Protein AF-0000000084673747 (afdb_homodimer)

InterPro domains:
  IPR001670 Alcohol dehydrogenase, iron-type/glycerol dehydrogenase GldA [PF00465] (9-173)
  IPR044731 Butanol dehydrogenase-like [PTHR43633] (1-357)
  IPR044731 Butanol dehydrogenase-like [cd08187] (3-363)
  IPR056798 Fe-containing alcohol dehydrogenase-like, C-terminal [PF25137] (190-352)

Secondary structure (DSSP, 8-state):
---EEEEEEEEEEESTTGGGGHHHHS-TT-EEEEEESSSHHHHSSHHHHHHHHTTTSEEEEE----SS-BHHHHHHHHHHHHHTT--EEEEEESHHHHHHHHHHHHHTT--S-GGGGGTTPPP-----EEEEESS-SS-GGG-SEEEEEETTTTEEEEEE-GGG--SEEEE-GGGGGG--HHHHHHHHHHHHHHHHHHHSBSS---HHHHHHHHHHHHHHHHHHHHHHH-TT-HHHHHHHHHHHHHHTSSGGGTT--B---SHHHHHHHHHHH---HHHHHHHHHHHHHHHHTTT-HHHHHHIIIIIT---SS-HHHHHHHHHHHHHHHHHHTT---SGGGGT--HHHHHHHHHHHHHHHTT---SSS-HHHHHHHHHHT-/---EEEEEEEEEEESTTGGGGHHHHS-TT-EEEEEESSSHHHHSSHHHHHHHHTTTSEEEEE----SS-BHHHHHHHHHHHHHTT--EEEEEESHHHHHHHHHHHHHTT--S-GGGGGTTPPP-----EEEEESS-SS-GGG-SEEEEEETTTTEEEEEE-GGG--SEEEE-GGGGGG--HHHHHHHHHHHHHHHHHHHSB-S---HHHHHHHHHHHHHHHHHHHHHHH-TT-HHHHHHHHHHHHHHTSSGGGTT--B---HHHHHHHHHHHH---HHHHHHHHHHHHHHHHTTT-HHHHHHIIIIIT---SS-HHHHHHHHHHHHHHHHHHTT---SGGGGT--HHHHHHHHHHHHHHGGGT--SSS-HHHHHHHHHHT-

Nearest PDB structures (foldseek):
  1oj7-assembly1_D  TM=9.544E-01  e=3.837E-39  Escherichia coli K-12
  4qgs-assembly1_A  TM=9.428E-01  e=1.672E-37  Escherichia coli K-12
  7w9y-assembly1_B  TM=9.346E-01  e=1.455E-31  Bacillus spizizenii ATCC 6633 = JCM 2499
  7w9x-assembly1_A  TM=9.559E-01  e=1.688E-30  Bacillus spizizenii ATCC 6633 = JCM 2499
  7fjg-assembly1_A  TM=8.896E-01  e=1.869E-27  Fusobacterium nucleatum subsp. nucleatum ATCC 25586

Structure (mmCIF, N/CA/C/O backbone):
data_AF-0000000084673747-model_v1
#
loop_
_entity.id
_entity.type
_entity.pdbx_description
1 polymer 'Putative alcohol dehydrogenase'
#
loop_
_atom_site.group_PDB
_atom_site.id
_atom_site.type_symbol
_atom_site.label_atom_id
_atom_site.label_alt_id
_atom_site.label_comp_id
_atom_site.label_asym_id
_atom_site.label_entity_id
_atom_site.label_seq_id
_atom_site.pdbx_PDB_ins_code
_atom_site.Cartn_x
_atom_site.Cartn_y
_atom_site.Cartn_z
_atom_site.occupancy
_atom_site.B_iso_or_equiv
_atom_site.auth_seq_id
_atom_site.auth_comp_id
_atom_site.auth_asym_id
_atom_site.auth_atom_id
_atom_site.pdbx_PDB_model_num
ATOM 1 N N . MET A 1 1 ? -1.465 -4.09 17.062 1 90.5 1 MET A N 1
ATOM 2 C CA . MET A 1 1 ? -0.539 -4.031 15.938 1 90.5 1 MET A CA 1
ATOM 3 C C . MET A 1 1 ? 0.894 -4.281 16.391 1 90.5 1 MET A C 1
ATOM 5 O O . MET A 1 1 ? 1.356 -3.67 17.359 1 90.5 1 MET A O 1
ATOM 9 N N . ARG A 1 2 ? 1.541 -5.203 15.82 1 90.75 2 ARG A N 1
ATOM 10 C CA . ARG A 1 2 ? 2.922 -5.52 16.172 1 90.75 2 ARG A CA 1
ATOM 11 C C . ARG A 1 2 ? 3.889 -4.523 15.539 1 90.75 2 ARG A C 1
ATOM 13 O O . ARG A 1 2 ? 3.566 -3.889 14.531 1 90.75 2 ARG A O 1
ATOM 20 N N . ASN A 1 3 ? 5.023 -4.383 16.266 1 94.25 3 ASN A N 1
ATOM 21 C CA . ASN A 1 3 ? 6.086 -3.572 15.672 1 94.25 3 ASN A CA 1
ATOM 22 C C . ASN A 1 3 ? 6.508 -4.113 14.312 1 94.25 3 ASN A C 1
ATOM 24 O O . ASN A 1 3 ? 6.492 -5.324 14.086 1 94.25 3 ASN A O 1
ATOM 28 N N . PHE A 1 4 ? 6.84 -3.203 13.414 1 93.75 4 PHE A N 1
ATOM 29 C CA . PHE A 1 4 ? 7.32 -3.65 12.109 1 93.75 4 PHE A CA 1
ATOM 30 C C . PHE A 1 4 ? 8.281 -2.631 11.508 1 93.75 4 PHE A C 1
ATOM 32 O O . PHE A 1 4 ? 8.406 -1.514 12.016 1 93.75 4 PHE A O 1
ATOM 39 N N . SER A 1 5 ? 9.008 -3.055 10.578 1 94.38 5 SER A N 1
ATOM 40 C CA . SER A 1 5 ? 9.805 -2.229 9.68 1 94.38 5 SER A CA 1
ATOM 41 C C . SER A 1 5 ? 9.359 -2.4 8.234 1 94.38 5 SER A C 1
ATOM 43 O O . SER A 1 5 ? 9.023 -3.508 7.809 1 94.38 5 SER A O 1
ATOM 45 N N . TYR A 1 6 ? 9.25 -1.31 7.531 1 92.88 6 TYR A N 1
ATOM 46 C CA . TYR A 1 6 ? 8.766 -1.357 6.16 1 92.88 6 TYR A CA 1
ATOM 47 C C . TYR A 1 6 ? 9.555 -0.408 5.266 1 92.88 6 TYR A C 1
ATOM 49 O O . TYR A 1 6 ? 9.852 0.722 5.66 1 92.88 6 TYR A O 1
ATOM 57 N N . CYS A 1 7 ? 9.906 -0.882 4.035 1 92.06 7 CYS A N 1
ATOM 58 C CA . CYS A 1 7 ? 10.523 -0.076 2.99 1 92.06 7 CYS A CA 1
ATOM 59 C C . CYS A 1 7 ? 10.297 -0.698 1.617 1 92.06 7 CYS A C 1
ATOM 61 O O . CYS A 1 7 ? 10.188 -1.919 1.494 1 92.06 7 CYS A O 1
ATOM 63 N N . ASN A 1 8 ? 10.102 0.044 0.62 1 90.69 8 ASN A N 1
ATOM 64 C CA . ASN A 1 8 ? 10.117 -0.347 -0.786 1 90.69 8 ASN A CA 1
ATOM 65 C C . ASN A 1 8 ? 11.125 0.472 -1.583 1 90.69 8 ASN A C 1
ATOM 67 O O . ASN A 1 8 ? 10.758 1.44 -2.252 1 90.69 8 ASN A O 1
ATOM 71 N N . PRO A 1 9 ? 12.328 -0.003 -1.661 1 92.69 9 PRO A N 1
ATOM 72 C CA . PRO A 1 9 ? 13.391 0.787 -2.299 1 92.69 9 PRO A CA 1
ATOM 73 C C . PRO A 1 9 ? 13.414 0.623 -3.816 1 92.69 9 PRO A C 1
ATOM 75 O O . PRO A 1 9 ? 14.094 1.382 -4.512 1 92.69 9 PRO A O 1
ATOM 78 N N . THR A 1 10 ? 12.734 -0.404 -4.34 1 95.38 10 THR A N 1
ATOM 79 C CA . THR A 1 10 ? 12.672 -0.596 -5.785 1 95.38 10 THR A CA 1
ATOM 80 C C . THR A 1 10 ? 11.766 0.453 -6.426 1 95.38 10 THR A C 1
ATOM 82 O O . THR A 1 10 ? 10.625 0.648 -5.996 1 95.38 10 THR A O 1
ATOM 85 N N . ARG A 1 11 ? 12.312 1.158 -7.441 1 95.69 11 ARG A N 1
ATOM 86 C CA . ARG A 1 11 ? 11.469 2.068 -8.211 1 95.69 11 ARG A CA 1
ATOM 87 C C . ARG A 1 11 ? 10.586 1.3 -9.195 1 95.69 11 ARG A C 1
ATOM 89 O O . ARG A 1 11 ? 11.086 0.717 -10.156 1 95.69 11 ARG A O 1
ATOM 96 N N . ILE A 1 12 ? 9.297 1.329 -9.023 1 96.12 12 ILE A N 1
ATOM 97 C CA . ILE A 1 12 ? 8.359 0.63 -9.898 1 96.12 12 ILE A CA 1
ATOM 98 C C . ILE A 1 12 ? 7.879 1.57 -11 1 96.12 12 ILE A C 1
ATOM 100 O O . ILE A 1 12 ? 7.363 2.656 -10.719 1 96.12 12 ILE A O 1
ATOM 104 N N . LEU A 1 13 ? 8.141 1.265 -12.219 1 97.62 13 LEU A N 1
ATOM 105 C CA . LEU A 1 13 ? 7.547 1.925 -13.375 1 97.62 13 LEU A CA 1
ATOM 106 C C . LEU A 1 13 ? 6.426 1.077 -13.969 1 97.62 13 LEU A C 1
ATOM 108 O O . LEU A 1 13 ? 6.684 0.029 -14.562 1 97.62 13 LEU A O 1
ATOM 112 N N . PHE A 1 14 ? 5.219 1.582 -13.781 1 96.75 14 PHE A N 1
ATOM 113 C CA . PHE A 1 14 ? 4.035 0.798 -14.117 1 96.75 14 PHE A CA 1
ATOM 114 C C . PHE A 1 14 ? 3.285 1.423 -15.281 1 96.75 14 PHE A C 1
ATOM 116 O O . PHE A 1 14 ? 3.055 2.635 -15.305 1 96.75 14 PHE A O 1
ATOM 123 N N . GLY A 1 15 ? 2.932 0.563 -16.266 1 96.56 15 GLY A N 1
ATOM 124 C CA . GLY A 1 15 ? 2.029 1.034 -17.297 1 96.56 15 GLY A CA 1
ATOM 125 C C . GLY A 1 15 ? 2.496 0.683 -18.703 1 96.56 15 GLY A C 1
ATOM 126 O O . GLY A 1 15 ? 3.631 0.235 -18.891 1 96.56 15 GLY A O 1
ATOM 127 N N . ALA A 1 16 ? 1.607 0.955 -19.688 1 96.56 16 ALA A N 1
ATOM 128 C CA . ALA A 1 16 ? 1.872 0.648 -21.078 1 96.56 16 ALA A CA 1
ATOM 129 C C . ALA A 1 16 ? 3.064 1.445 -21.609 1 96.56 16 ALA A C 1
ATOM 131 O O . ALA A 1 16 ? 3.156 2.654 -21.375 1 96.56 16 ALA A O 1
ATOM 132 N N . GLY A 1 17 ? 4.035 0.732 -22.219 1 96.88 17 GLY A N 1
ATOM 133 C CA . GLY A 1 17 ? 5.121 1.393 -22.922 1 96.88 17 GLY A CA 1
ATOM 134 C C . GLY A 1 17 ? 6.285 1.758 -22.016 1 96.88 17 GLY A C 1
ATOM 135 O O . GLY A 1 17 ? 7.266 2.352 -22.469 1 96.88 17 GLY A O 1
ATOM 136 N N . GLN A 1 18 ? 6.242 1.371 -20.812 1 97.25 18 GLN A N 1
ATOM 137 C CA . GLN A 1 18 ? 7.238 1.805 -19.828 1 97.25 18 GLN A CA 1
ATOM 138 C C . GLN A 1 18 ? 8.586 1.133 -20.094 1 97.25 18 GLN A C 1
ATOM 140 O O . GLN A 1 18 ? 9.609 1.556 -19.547 1 97.25 18 GLN A O 1
ATOM 145 N N . ILE A 1 19 ? 8.625 0.098 -20.906 1 97.88 19 ILE A N 1
ATOM 146 C CA . ILE A 1 19 ? 9.883 -0.561 -21.234 1 97.88 19 ILE A CA 1
ATOM 147 C C . ILE A 1 19 ? 10.82 0.434 -21.906 1 97.88 19 ILE A C 1
ATOM 149 O O . ILE A 1 19 ? 12.039 0.35 -21.734 1 97.88 19 ILE A O 1
ATOM 153 N N . ALA A 1 20 ? 10.32 1.39 -22.547 1 97.44 20 ALA A N 1
ATOM 154 C CA . ALA A 1 20 ? 11.094 2.416 -23.25 1 97.44 20 ALA A CA 1
ATOM 155 C C . ALA A 1 20 ? 11.969 3.199 -22.266 1 97.44 20 ALA A C 1
ATOM 157 O O . ALA A 1 20 ? 12.945 3.834 -22.672 1 97.44 20 ALA A O 1
ATOM 158 N N . SER A 1 21 ? 11.633 3.186 -20.984 1 97.12 21 SER A N 1
ATOM 159 C CA . SER A 1 21 ? 12.352 3.953 -19.969 1 97.12 21 SER A CA 1
ATOM 160 C C . SER A 1 21 ? 13.68 3.299 -19.625 1 97.12 21 SER A C 1
ATOM 162 O O . SER A 1 21 ? 14.508 3.889 -18.922 1 97.12 21 SER A O 1
ATOM 164 N N . LEU A 1 22 ? 13.953 2.104 -20.109 1 97.75 22 LEU A N 1
ATOM 165 C CA . LEU A 1 22 ? 15.141 1.333 -19.766 1 97.75 22 LEU A CA 1
ATOM 166 C C . LEU A 1 22 ? 16.406 2.131 -20.047 1 97.75 22 LEU A C 1
ATOM 168 O O . LEU A 1 22 ? 17.344 2.121 -19.234 1 97.75 22 LEU A O 1
ATOM 172 N N . GLY A 1 23 ? 16.453 2.791 -21.141 1 96.38 23 GLY A N 1
ATOM 173 C CA . GLY A 1 23 ? 17.641 3.545 -21.531 1 96.38 23 GLY A CA 1
ATOM 174 C C . GLY A 1 23 ? 18.031 4.594 -20.516 1 96.38 23 GLY A C 1
ATOM 175 O O . GLY A 1 23 ? 19.219 4.895 -20.344 1 96.38 23 GLY A O 1
ATOM 176 N N . GLN A 1 24 ? 17.094 5.133 -19.812 1 95.5 24 GLN A N 1
ATOM 177 C CA . GLN A 1 24 ? 17.344 6.168 -18.812 1 95.5 24 GLN A CA 1
ATOM 178 C C . GLN A 1 24 ? 17.672 5.555 -17.453 1 95.5 24 GLN A C 1
ATOM 180 O O . GLN A 1 24 ? 18.297 6.195 -16.609 1 95.5 24 GLN A O 1
ATOM 185 N N . LEU A 1 25 ? 17.234 4.332 -17.219 1 96.94 25 LEU A N 1
ATOM 186 C CA . LEU A 1 25 ? 17.359 3.693 -15.914 1 96.94 25 LEU A CA 1
ATOM 187 C C . LEU A 1 25 ? 18.703 2.998 -15.773 1 96.94 25 LEU A C 1
ATOM 189 O O . LEU A 1 25 ? 19.203 2.816 -14.656 1 96.94 25 LEU A O 1
ATOM 193 N N . ILE A 1 26 ? 19.281 2.584 -16.875 1 97.94 26 ILE A N 1
ATOM 194 C CA . ILE A 1 26 ? 20.547 1.877 -16.875 1 97.94 26 ILE A CA 1
ATOM 195 C C . ILE A 1 26 ? 21.672 2.818 -17.344 1 97.94 26 ILE A C 1
ATOM 197 O O . ILE A 1 26 ? 21.547 3.451 -18.391 1 97.94 26 ILE A O 1
ATOM 201 N N . PRO A 1 27 ? 22.734 2.9 -16.578 1 96.5 27 PRO A N 1
ATOM 202 C CA . PRO A 1 27 ? 23.828 3.775 -17 1 96.5 27 PRO A CA 1
ATOM 203 C C . PRO A 1 27 ? 24.328 3.463 -18.406 1 96.5 27 PRO A C 1
ATOM 205 O O . PRO A 1 27 ? 24.469 2.293 -18.781 1 96.5 27 PRO A O 1
ATOM 208 N N . ALA A 1 28 ? 24.656 4.406 -19.188 1 94.88 28 ALA A N 1
ATOM 209 C CA . ALA A 1 28 ? 24.969 4.297 -20.609 1 94.88 28 ALA A CA 1
ATOM 210 C C . ALA A 1 28 ? 26.234 3.461 -20.828 1 94.88 28 ALA A C 1
ATOM 212 O O . ALA A 1 28 ? 26.359 2.768 -21.844 1 94.88 28 ALA A O 1
ATOM 213 N N . ASP A 1 29 ? 27.109 3.52 -19.906 1 96.19 29 ASP A N 1
ATOM 214 C CA . ASP A 1 29 ? 28.406 2.855 -20.094 1 96.19 29 ASP A CA 1
ATOM 215 C C . ASP A 1 29 ? 28.375 1.429 -19.547 1 96.19 29 ASP A C 1
ATOM 217 O O . ASP A 1 29 ? 29.375 0.722 -19.578 1 96.19 29 ASP A O 1
ATOM 221 N N . SER A 1 30 ? 27.25 0.964 -19.125 1 97.06 30 SER A N 1
ATOM 222 C CA . SER A 1 30 ? 27.125 -0.37 -18.547 1 97.06 30 SER A CA 1
ATOM 223 C C . SER A 1 30 ? 27.219 -1.449 -19.625 1 97.06 30 SER A C 1
ATOM 225 O O . SER A 1 30 ? 26.797 -1.244 -20.75 1 97.06 30 SER A O 1
ATOM 227 N N . ARG A 1 31 ? 27.828 -2.523 -19.266 1 98.25 31 ARG A N 1
ATOM 228 C CA . ARG A 1 31 ? 27.734 -3.783 -20 1 98.25 31 ARG A CA 1
ATOM 229 C C . ARG A 1 31 ? 26.641 -4.676 -19.406 1 98.25 31 ARG A C 1
ATOM 231 O O . ARG A 1 31 ? 26.859 -5.328 -18.375 1 98.25 31 ARG A O 1
ATOM 238 N N . VAL A 1 32 ? 25.547 -4.742 -20.109 1 98.69 32 VAL A N 1
ATOM 239 C CA . VAL A 1 32 ? 24.328 -5.266 -19.516 1 98.69 32 VAL A CA 1
ATOM 240 C C . VAL A 1 32 ? 24.156 -6.734 -19.906 1 98.69 32 VAL A C 1
ATOM 242 O O . VAL A 1 32 ? 24.141 -7.078 -21.094 1 98.69 32 VAL A O 1
ATOM 245 N N . LEU A 1 33 ? 24.094 -7.578 -18.891 1 98.81 33 LEU A N 1
ATOM 246 C CA . LEU A 1 33 ? 23.609 -8.938 -19.109 1 98.81 33 LEU A CA 1
ATOM 247 C C . LEU A 1 33 ? 22.094 -8.984 -19.047 1 98.81 33 LEU A C 1
ATOM 249 O O . LEU A 1 33 ? 21.5 -8.766 -17.984 1 98.81 33 LEU A O 1
ATOM 253 N N . VAL A 1 34 ? 21.484 -9.281 -20.156 1 98.62 34 VAL A N 1
ATOM 254 C CA . VAL A 1 34 ? 20.031 -9.453 -20.203 1 98.62 34 VAL A CA 1
ATOM 255 C C . VAL A 1 34 ? 19.688 -10.938 -20.062 1 98.62 34 VAL A C 1
ATOM 257 O O . VAL A 1 34 ? 20.094 -11.75 -20.891 1 98.62 34 VAL A O 1
ATOM 260 N N . THR A 1 35 ? 18.969 -11.227 -19.016 1 98.62 35 THR A N 1
ATOM 261 C CA . THR A 1 35 ? 18.594 -12.609 -18.766 1 98.62 35 THR A CA 1
ATOM 262 C C . THR A 1 35 ? 17.109 -12.828 -19.031 1 98.62 35 THR A C 1
ATOM 264 O O . THR A 1 35 ? 16.297 -11.953 -18.734 1 98.62 35 THR A O 1
ATOM 267 N N . HIS A 1 36 ? 16.781 -13.953 -19.594 1 97.38 36 HIS A N 1
ATOM 268 C CA . HIS A 1 36 ? 15.367 -14.289 -19.812 1 97.38 36 HIS A CA 1
ATOM 269 C C . HIS A 1 36 ? 15.164 -15.797 -19.891 1 97.38 36 HIS A C 1
ATOM 271 O O . HIS A 1 36 ? 16.141 -16.562 -19.828 1 97.38 36 HIS A O 1
ATOM 277 N N . GLY A 1 37 ? 13.898 -16.203 -19.844 1 94.25 37 GLY A N 1
ATOM 278 C CA . GLY A 1 37 ? 13.547 -17.625 -19.828 1 94.25 37 GLY A CA 1
ATOM 279 C C . GLY A 1 37 ? 13.57 -18.25 -21.219 1 94.25 37 GLY A C 1
ATOM 280 O O . GLY A 1 37 ? 14.5 -18.016 -21.984 1 94.25 37 GLY A O 1
ATOM 281 N N . GLY A 1 38 ? 12.617 -19.109 -21.578 1 86.19 38 GLY A N 1
ATOM 282 C CA . GLY A 1 38 ? 12.578 -19.969 -22.75 1 86.19 38 GLY A CA 1
ATOM 283 C C . GLY A 1 38 ? 12.266 -19.203 -24.031 1 86.19 38 GLY A C 1
ATOM 284 O O . GLY A 1 38 ? 12.445 -19.734 -25.125 1 86.19 38 GLY A O 1
ATOM 285 N N . GLY A 1 39 ? 11.688 -18.062 -24.016 1 83.75 39 GLY A N 1
ATOM 286 C CA . GLY A 1 39 ? 11.633 -17.328 -25.281 1 83.75 39 GLY A CA 1
ATOM 287 C C . GLY A 1 39 ? 10.305 -16.656 -25.516 1 83.75 39 GLY A C 1
ATOM 288 O O . GLY A 1 39 ? 10.086 -16.047 -26.562 1 83.75 39 GLY A O 1
ATOM 289 N N . SER A 1 40 ? 9.375 -16.672 -24.594 1 85.38 40 SER A N 1
ATOM 290 C CA . SER A 1 40 ? 8.086 -15.992 -24.766 1 85.38 40 SER A CA 1
ATOM 291 C C . SER A 1 40 ? 8.281 -14.523 -25.094 1 85.38 40 SER A C 1
ATOM 293 O O . SER A 1 40 ? 7.52 -13.953 -25.875 1 85.38 40 SER A O 1
ATOM 295 N N . ILE A 1 41 ? 9.289 -13.883 -24.641 1 91.19 41 ILE A N 1
ATOM 296 C CA . ILE A 1 41 ? 9.516 -12.445 -24.812 1 91.19 41 ILE A CA 1
ATOM 297 C C . ILE A 1 41 ? 9.938 -12.172 -26.25 1 91.19 41 ILE A C 1
ATOM 299 O O . ILE A 1 41 ? 9.875 -11.031 -26.719 1 91.19 41 ILE A O 1
ATOM 303 N N . LEU A 1 42 ? 10.398 -13.211 -26.953 1 92 42 LEU A N 1
ATOM 304 C CA . LEU A 1 42 ? 10.812 -13.055 -28.344 1 92 42 LEU A CA 1
ATOM 305 C C . LEU A 1 42 ? 9.602 -13.055 -29.266 1 92 42 LEU A C 1
ATOM 307 O O . LEU A 1 42 ? 9.688 -12.602 -30.422 1 92 42 LEU A O 1
ATOM 311 N N . GLN A 1 43 ? 8.531 -13.484 -28.719 1 89.12 43 GLN A N 1
ATOM 312 C CA . GLN A 1 43 ? 7.348 -13.672 -29.547 1 89.12 43 GLN A CA 1
ATOM 313 C C . GLN A 1 43 ? 6.312 -12.586 -29.266 1 89.12 43 GLN A C 1
ATOM 315 O O . GLN A 1 43 ? 5.5 -12.258 -30.141 1 89.12 43 GLN A O 1
ATOM 320 N N . ASN A 1 44 ? 6.371 -12.031 -28.188 1 89.06 44 ASN A N 1
ATOM 321 C CA . ASN A 1 44 ? 5.285 -11.141 -27.797 1 89.06 44 ASN A CA 1
ATOM 322 C C . ASN A 1 44 ? 5.707 -9.672 -27.891 1 89.06 44 ASN A C 1
ATOM 324 O O . ASN A 1 44 ? 5 -8.789 -27.406 1 89.06 44 ASN A O 1
ATOM 328 N N . GLY A 1 45 ? 6.891 -9.406 -28.406 1 91.75 45 GLY A N 1
ATOM 329 C CA . GLY A 1 45 ? 7.301 -8.039 -28.672 1 91.75 45 GLY A CA 1
ATOM 330 C C . GLY A 1 45 ? 8.125 -7.43 -27.547 1 91.75 45 GLY A C 1
ATOM 331 O O . GLY A 1 45 ? 8.711 -6.355 -27.719 1 91.75 45 GLY A O 1
ATOM 332 N N . VAL A 1 46 ? 8.195 -8.094 -26.422 1 95.38 46 VAL A N 1
ATOM 333 C CA . VAL A 1 46 ? 8.906 -7.551 -25.266 1 95.38 46 VAL A CA 1
ATOM 334 C C . VAL A 1 46 ? 10.391 -7.406 -25.594 1 95.38 46 VAL A C 1
ATOM 336 O O . VAL A 1 46 ? 10.992 -6.367 -25.312 1 95.38 46 VAL A O 1
ATOM 339 N N . TRP A 1 47 ? 10.945 -8.391 -26.234 1 96.12 47 TRP A N 1
ATOM 340 C CA . TRP A 1 47 ? 12.367 -8.344 -26.547 1 96.12 47 TRP A CA 1
ATOM 341 C C . TRP A 1 47 ? 12.68 -7.18 -27.484 1 96.12 47 TRP A C 1
ATOM 343 O O . TRP A 1 47 ? 13.656 -6.457 -27.281 1 96.12 47 TRP A O 1
ATOM 353 N N . GLN A 1 48 ? 11.891 -6.984 -28.469 1 96.5 48 GLN A N 1
ATOM 354 C CA . GLN A 1 48 ? 12.094 -5.879 -29.406 1 96.5 48 GLN A CA 1
ATOM 355 C C . GLN A 1 48 ? 12.086 -4.539 -28.672 1 96.5 48 GLN A C 1
ATOM 357 O O . GLN A 1 48 ? 12.906 -3.664 -28.969 1 96.5 48 GLN A O 1
ATOM 362 N N . GLN A 1 49 ? 11.156 -4.406 -27.781 1 97.38 49 GLN A N 1
ATOM 363 C CA . GLN A 1 49 ? 11.078 -3.178 -27 1 97.38 49 GLN A CA 1
ATOM 364 C C . GLN A 1 49 ? 12.336 -2.982 -26.156 1 97.38 49 GLN A C 1
ATOM 366 O O . GLN A 1 49 ? 12.859 -1.868 -26.062 1 97.38 49 GLN A O 1
ATOM 371 N N . VAL A 1 50 ? 12.805 -4.059 -25.547 1 97.75 50 VAL A N 1
ATOM 372 C CA . VAL A 1 50 ? 14.008 -4.012 -24.734 1 97.75 50 VAL A CA 1
ATOM 373 C C . VAL A 1 50 ? 15.211 -3.615 -25.578 1 97.75 50 VAL A C 1
ATOM 375 O O . VAL A 1 50 ? 15.977 -2.723 -25.219 1 97.75 50 VAL A O 1
ATOM 378 N N . GLU A 1 51 ? 15.312 -4.246 -26.719 1 96.81 51 GLU A N 1
ATOM 379 C CA . GLU A 1 51 ? 16.422 -3.947 -27.625 1 96.81 51 GLU A CA 1
ATOM 380 C C . GLU A 1 51 ? 16.375 -2.49 -28.078 1 96.81 51 GLU A C 1
ATOM 382 O O . GLU A 1 51 ? 17.422 -1.821 -28.125 1 96.81 51 GLU A O 1
ATOM 387 N N . GLN A 1 52 ? 15.242 -2.08 -28.422 1 97.5 52 GLN A N 1
ATOM 388 C CA . GLN A 1 52 ? 15.086 -0.696 -28.844 1 97.5 52 GLN A CA 1
ATOM 389 C C . GLN A 1 52 ? 15.438 0.278 -27.734 1 97.5 52 GLN A C 1
ATOM 391 O O . GLN A 1 52 ? 16.125 1.275 -27.953 1 97.5 52 GLN A O 1
ATOM 396 N N . ALA A 1 53 ? 14.945 0.026 -26.531 1 98.06 53 ALA A N 1
ATOM 397 C CA . ALA A 1 53 ? 15.172 0.906 -25.391 1 98.06 53 ALA A CA 1
ATOM 398 C C . ALA A 1 53 ? 16.656 0.957 -25.016 1 98.06 53 ALA A C 1
ATOM 400 O O . ALA A 1 53 ? 17.125 1.968 -24.5 1 98.06 53 ALA A O 1
ATOM 401 N N . LEU A 1 54 ? 17.359 -0.1 -25.281 1 97.62 54 LEU A N 1
ATOM 402 C CA . LEU A 1 54 ? 18.75 -0.199 -24.891 1 97.62 54 LEU A CA 1
ATOM 403 C C . LEU A 1 54 ? 19.672 -0.002 -26.094 1 97.62 54 LEU A C 1
ATOM 405 O O . LEU A 1 54 ? 20.828 -0.442 -26.078 1 97.62 54 LEU A O 1
ATOM 409 N N . ALA A 1 55 ? 19 0.686 -27.016 1 94.31 55 ALA A N 1
ATOM 410 C CA . ALA A 1 55 ? 19.828 1.004 -28.172 1 94.31 55 ALA A CA 1
ATOM 411 C C . ALA A 1 55 ? 21.047 1.83 -27.781 1 94.31 55 ALA A C 1
ATOM 413 O O . ALA A 1 55 ? 20.922 2.816 -27.047 1 94.31 55 ALA A O 1
ATOM 414 N N . GLY A 1 56 ? 22.219 1.438 -27.891 1 93.94 56 GLY A N 1
ATOM 415 C CA . GLY A 1 56 ? 23.438 2.145 -27.547 1 93.94 56 GLY A CA 1
ATOM 416 C C . GLY A 1 56 ? 24.203 1.502 -26.406 1 93.94 56 GLY A C 1
ATOM 417 O O . GLY A 1 56 ? 25.344 1.883 -26.125 1 93.94 56 GLY A O 1
ATOM 418 N N . HIS A 1 57 ? 23.5 0.688 -25.703 1 96.69 57 HIS A N 1
ATOM 419 C CA . HIS A 1 57 ? 24.172 -0.036 -24.625 1 96.69 57 HIS A CA 1
ATOM 420 C C . HIS A 1 57 ? 24.859 -1.29 -25.156 1 96.69 57 HIS A C 1
ATOM 422 O O . HIS A 1 57 ? 24.5 -1.801 -26.219 1 96.69 57 HIS A O 1
ATOM 428 N N . ARG A 1 58 ? 25.891 -1.723 -24.531 1 97.12 58 ARG A N 1
ATOM 429 C CA . ARG A 1 58 ? 26.453 -3.045 -24.766 1 97.12 58 ARG A CA 1
ATOM 430 C C . ARG A 1 58 ? 25.672 -4.125 -24.047 1 97.12 58 ARG A C 1
ATOM 432 O O . ARG A 1 58 ? 25.578 -4.117 -22.812 1 97.12 58 ARG A O 1
ATOM 439 N N . ILE A 1 59 ? 25.094 -4.992 -24.828 1 97.5 59 ILE A N 1
ATOM 440 C CA . ILE A 1 59 ? 24.219 -5.977 -24.219 1 97.5 59 ILE A CA 1
ATOM 441 C C . ILE A 1 59 ? 24.719 -7.387 -24.531 1 97.5 59 ILE A C 1
ATOM 443 O O . ILE A 1 59 ? 25.203 -7.648 -25.625 1 97.5 59 ILE A O 1
ATOM 447 N N . SER A 1 60 ? 24.703 -8.203 -23.547 1 97.62 60 SER A N 1
ATOM 448 C CA . SER A 1 60 ? 24.859 -9.648 -23.641 1 97.62 60 SER A CA 1
ATOM 449 C C . SER A 1 60 ? 23.578 -10.375 -23.25 1 97.62 60 SER A C 1
ATOM 451 O O . SER A 1 60 ? 22.906 -9.977 -22.281 1 97.62 60 SER A O 1
ATOM 453 N N . ARG A 1 61 ? 23.297 -11.344 -24.016 1 97.44 61 ARG A N 1
ATOM 454 C CA . ARG A 1 61 ? 22.031 -12.023 -23.781 1 97.44 61 ARG A CA 1
ATOM 455 C C . ARG A 1 61 ? 22.266 -13.438 -23.25 1 97.44 61 ARG A C 1
ATOM 457 O O . ARG A 1 61 ? 23.094 -14.18 -23.797 1 97.44 61 ARG A O 1
ATOM 464 N N . PHE A 1 62 ? 21.609 -13.781 -22.188 1 98.38 62 PHE A N 1
ATOM 465 C CA . PHE A 1 62 ? 21.578 -15.148 -21.672 1 98.38 62 PHE A CA 1
ATOM 466 C C . PHE A 1 62 ? 20.141 -15.656 -21.594 1 98.38 62 PHE A C 1
ATOM 468 O O . PHE A 1 62 ? 19.312 -15.07 -20.891 1 98.38 62 PHE A O 1
ATOM 475 N N . ALA A 1 63 ? 19.859 -16.797 -22.203 1 97.38 63 ALA A N 1
ATOM 476 C CA . ALA A 1 63 ? 18.516 -17.359 -22.281 1 97.38 63 ALA A CA 1
ATOM 477 C C . ALA A 1 63 ? 18.469 -18.719 -21.578 1 97.38 63 ALA A C 1
ATOM 479 O O . ALA A 1 63 ? 19.5 -19.328 -21.312 1 97.38 63 ALA A O 1
ATOM 480 N N . GLY A 1 64 ? 17.297 -19.062 -21.25 1 96.19 64 GLY A N 1
ATOM 481 C CA . GLY A 1 64 ? 17.078 -20.438 -20.859 1 96.19 64 GLY A CA 1
ATOM 482 C C . GLY A 1 64 ? 16.938 -20.625 -19.359 1 96.19 64 GLY A C 1
ATOM 483 O O . GLY A 1 64 ? 17.078 -21.734 -18.844 1 96.19 64 GLY A O 1
ATOM 484 N N . ILE A 1 65 ? 16.797 -19.562 -18.641 1 96.19 65 ILE A N 1
ATOM 485 C CA . ILE A 1 65 ? 16.516 -19.719 -17.219 1 96.19 65 ILE A CA 1
ATOM 486 C C . ILE A 1 65 ? 15.172 -20.422 -17.016 1 96.19 65 ILE A C 1
ATOM 488 O O . ILE A 1 65 ? 14.156 -19.969 -17.547 1 96.19 65 ILE A O 1
ATOM 492 N N . GLU A 1 66 ? 15.156 -21.422 -16.312 1 91.31 66 GLU A N 1
ATOM 493 C CA . GLU A 1 66 ? 14 -22.312 -16.156 1 91.31 66 GLU A CA 1
ATOM 494 C C . GLU A 1 66 ? 12.977 -21.703 -15.203 1 91.31 66 GLU A C 1
ATOM 496 O O . GLU A 1 66 ? 13.297 -20.766 -14.453 1 91.31 66 GLU A O 1
ATOM 501 N N . ALA A 1 67 ? 11.656 -22.219 -15.195 1 83.75 67 ALA A N 1
ATOM 502 C CA . ALA A 1 67 ? 10.602 -21.797 -14.273 1 83.75 67 ALA A CA 1
ATOM 503 C C . ALA A 1 67 ? 11.023 -22.031 -12.828 1 83.75 67 ALA A C 1
ATOM 505 O O . ALA A 1 67 ? 10.633 -21.281 -11.93 1 83.75 67 ALA A O 1
ATOM 506 N N . ASN A 1 68 ? 11.742 -23.094 -12.633 1 85.88 68 ASN A N 1
ATOM 507 C CA . ASN A 1 68 ? 12.516 -23.344 -11.422 1 85.88 68 ASN A CA 1
ATOM 508 C C . ASN A 1 68 ? 14.016 -23.219 -11.688 1 85.88 68 ASN A C 1
ATOM 510 O O . ASN A 1 68 ? 14.672 -24.203 -12.047 1 85.88 68 ASN A O 1
ATOM 514 N N . PRO A 1 69 ? 14.5 -22 -11.492 1 92.75 69 PRO A N 1
ATOM 515 C CA . PRO A 1 69 ? 15.875 -21.75 -11.93 1 92.75 69 PRO A CA 1
ATOM 516 C C . PRO A 1 69 ? 16.859 -22.766 -11.375 1 92.75 69 PRO A C 1
ATOM 518 O O . PRO A 1 69 ? 16.891 -23.016 -10.164 1 92.75 69 PRO A O 1
ATOM 521 N N . GLN A 1 70 ? 17.672 -23.312 -12.219 1 94.56 70 GLN A N 1
ATOM 522 C CA . GLN A 1 70 ? 18.625 -24.344 -11.836 1 94.56 70 GLN A CA 1
ATOM 523 C C . GLN A 1 70 ? 20.016 -23.734 -11.578 1 94.56 70 GLN A C 1
ATOM 525 O O . GLN A 1 70 ? 20.469 -22.891 -12.352 1 94.56 70 GLN A O 1
ATOM 530 N N . TYR A 1 71 ? 20.641 -24.234 -10.539 1 96.94 71 TYR A N 1
ATOM 531 C CA . TYR A 1 71 ? 21.969 -23.781 -10.125 1 96.94 71 TYR A CA 1
ATOM 532 C C . TYR A 1 71 ? 22.969 -23.891 -11.281 1 96.94 71 TYR A C 1
ATOM 534 O O . TYR A 1 71 ? 23.703 -22.938 -11.555 1 96.94 71 TYR A O 1
ATOM 542 N N . THR A 1 72 ? 22.953 -24.938 -12 1 97.25 72 THR A N 1
ATOM 543 C CA . THR A 1 72 ? 23.906 -25.203 -13.07 1 97.25 72 THR A CA 1
ATOM 544 C C . THR A 1 72 ? 23.688 -24.219 -14.227 1 97.25 72 THR A C 1
ATOM 546 O O . THR A 1 72 ? 24.641 -23.75 -14.836 1 97.25 72 THR A O 1
ATOM 549 N N . THR A 1 73 ? 22.469 -23.984 -14.547 1 97.81 73 THR A N 1
ATOM 550 C CA . THR A 1 73 ? 22.141 -23.016 -15.586 1 97.81 73 THR A CA 1
ATOM 551 C C . THR A 1 73 ? 22.656 -21.625 -15.211 1 97.81 73 THR A C 1
ATOM 553 O O . THR A 1 73 ? 23.25 -20.938 -16.031 1 97.81 73 THR A O 1
ATOM 556 N N . LEU A 1 74 ? 22.469 -21.266 -13.977 1 98.56 74 LEU A N 1
ATOM 557 C CA . LEU A 1 74 ? 22.844 -19.938 -13.508 1 98.56 74 LEU A CA 1
ATOM 558 C C . LEU A 1 74 ? 24.359 -19.797 -13.469 1 98.56 74 LEU A C 1
ATOM 560 O O . LEU A 1 74 ? 24.891 -18.703 -13.695 1 98.56 74 LEU A O 1
ATOM 564 N N . LEU A 1 75 ? 25.062 -20.891 -13.234 1 98.19 75 LEU A N 1
ATOM 565 C CA . LEU A 1 75 ? 26.531 -20.844 -13.281 1 98.19 75 LEU A CA 1
ATOM 566 C C . LEU A 1 75 ? 27.016 -20.547 -14.688 1 98.19 75 LEU A C 1
ATOM 568 O O . LEU A 1 75 ? 28.031 -19.859 -14.859 1 98.19 75 LEU A O 1
ATOM 572 N N . ARG A 1 76 ? 26.359 -21.078 -15.641 1 98.44 76 ARG A N 1
ATOM 573 C CA . ARG A 1 76 ? 26.719 -20.766 -17.031 1 98.44 76 ARG A CA 1
ATOM 574 C C . ARG A 1 76 ? 26.547 -19.281 -17.312 1 98.44 76 ARG A C 1
ATOM 576 O O . ARG A 1 76 ? 27.344 -18.672 -18.031 1 98.44 76 ARG A O 1
ATOM 583 N N . ALA A 1 77 ? 25.484 -18.734 -16.812 1 98.69 77 ALA A N 1
ATOM 584 C CA . ALA A 1 77 ? 25.266 -17.297 -16.953 1 98.69 77 ALA A CA 1
ATOM 585 C C . ALA A 1 77 ? 26.375 -16.484 -16.266 1 98.69 77 ALA A C 1
ATOM 587 O O . ALA A 1 77 ? 26.828 -15.484 -16.812 1 98.69 77 ALA A O 1
ATOM 588 N N . VAL A 1 78 ? 26.766 -16.922 -15.07 1 98.62 78 VAL A N 1
ATOM 589 C CA . VAL A 1 78 ? 27.844 -16.266 -14.328 1 98.62 78 VAL A CA 1
ATOM 590 C C . VAL A 1 78 ? 29.125 -16.297 -15.148 1 98.62 78 VAL A C 1
ATOM 592 O O . VAL A 1 78 ? 29.812 -15.273 -15.281 1 98.62 78 VAL A O 1
ATOM 595 N N . ASP A 1 79 ? 29.406 -17.422 -15.695 1 98.38 79 ASP A N 1
ATOM 596 C CA . ASP A 1 79 ? 30.609 -17.578 -16.5 1 98.38 79 ASP A CA 1
ATOM 597 C C . ASP A 1 79 ? 30.594 -16.641 -17.703 1 98.38 79 ASP A C 1
ATOM 599 O O . ASP A 1 79 ? 31.594 -15.977 -18 1 98.38 79 ASP A O 1
ATOM 603 N N . GLN A 1 80 ? 29.5 -16.609 -18.375 1 98.56 80 GLN A N 1
ATOM 604 C CA . GLN A 1 80 ? 29.359 -15.719 -19.531 1 98.56 80 GLN A CA 1
ATOM 605 C C . GLN A 1 80 ? 29.547 -14.266 -19.125 1 98.56 80 GLN A C 1
ATOM 607 O O . GLN A 1 80 ? 30.281 -13.516 -19.781 1 98.56 80 GLN A O 1
ATOM 612 N N . ALA A 1 81 ? 28.859 -13.852 -18.094 1 98.56 81 ALA A N 1
ATOM 613 C CA . ALA A 1 81 ? 28.922 -12.477 -17.625 1 98.56 81 ALA A CA 1
ATOM 614 C C . ALA A 1 81 ? 30.344 -12.086 -17.234 1 98.56 81 ALA A C 1
ATOM 616 O O . ALA A 1 81 ? 30.766 -10.953 -17.453 1 98.56 81 ALA A O 1
ATOM 617 N N . ARG A 1 82 ? 31.031 -13.039 -16.609 1 97.75 82 ARG A N 1
ATOM 618 C CA . ARG A 1 82 ? 32.438 -12.805 -16.234 1 97.75 82 ARG A CA 1
ATOM 619 C C . ARG A 1 82 ? 33.281 -12.609 -17.469 1 97.75 82 ARG A C 1
ATOM 621 O O . ARG A 1 82 ? 34.094 -11.672 -17.531 1 97.75 82 ARG A O 1
ATOM 628 N N . ARG A 1 83 ? 33.188 -13.445 -18.359 1 97.75 83 ARG A N 1
ATOM 629 C CA . ARG A 1 83 ? 33.969 -13.391 -19.594 1 97.75 83 ARG A CA 1
ATOM 630 C C . ARG A 1 83 ? 33.688 -12.086 -20.344 1 97.75 83 ARG A C 1
ATOM 632 O O . ARG A 1 83 ? 34.625 -11.5 -20.922 1 97.75 83 ARG A O 1
ATOM 639 N N . GLU A 1 84 ? 32.5 -11.664 -20.281 1 98.12 84 GLU A N 1
ATOM 640 C CA . GLU A 1 84 ? 32.125 -10.5 -21.062 1 98.12 84 GLU A CA 1
ATOM 641 C C . GLU A 1 84 ? 32.156 -9.227 -20.219 1 98.12 84 GLU A C 1
ATOM 643 O O . GLU A 1 84 ? 31.766 -8.156 -20.688 1 98.12 84 GLU A O 1
ATOM 648 N N . HIS A 1 85 ? 32.531 -9.281 -18.969 1 97.88 85 HIS A N 1
ATOM 649 C CA . HIS A 1 85 ? 32.75 -8.18 -18.047 1 97.88 85 HIS A CA 1
ATOM 650 C C . HIS A 1 85 ? 31.469 -7.379 -17.812 1 97.88 85 HIS A C 1
ATOM 652 O O . HIS A 1 85 ? 31.484 -6.145 -17.844 1 97.88 85 HIS A O 1
ATOM 658 N N . CYS A 1 86 ? 30.391 -8.078 -17.688 1 98.56 86 CYS A N 1
ATOM 659 C CA . CYS A 1 86 ? 29.125 -7.41 -17.422 1 98.56 86 CYS A CA 1
ATOM 660 C C . CYS A 1 86 ? 29.141 -6.762 -16.031 1 98.56 86 CYS A C 1
ATOM 662 O O . CYS A 1 86 ? 29.703 -7.316 -15.094 1 98.56 86 CYS A O 1
ATOM 664 N N . ASP A 1 87 ? 28.453 -5.535 -15.953 1 98.44 87 ASP A N 1
ATOM 665 C CA . ASP A 1 87 ? 28.438 -4.824 -14.68 1 98.44 87 ASP A CA 1
ATOM 666 C C . ASP A 1 87 ? 27.016 -4.398 -14.305 1 98.44 87 ASP A C 1
ATOM 668 O O . ASP A 1 87 ? 26.828 -3.656 -13.336 1 98.44 87 ASP A O 1
ATOM 672 N N . PHE A 1 88 ? 26.062 -4.844 -15.039 1 98.69 88 PHE A N 1
ATOM 673 C CA . PHE A 1 88 ? 24.656 -4.629 -14.773 1 98.69 88 PHE A CA 1
ATOM 674 C C . PHE A 1 88 ? 23.828 -5.812 -15.258 1 98.69 88 PHE A C 1
ATOM 676 O O . PHE A 1 88 ? 24.094 -6.379 -16.312 1 98.69 88 PHE A O 1
ATOM 683 N N . ILE A 1 89 ? 22.828 -6.219 -14.523 1 98.81 89 ILE A N 1
ATOM 684 C CA . ILE A 1 89 ? 21.953 -7.312 -14.93 1 98.81 89 ILE A CA 1
ATOM 685 C C . ILE A 1 89 ? 20.531 -6.785 -15.148 1 98.81 89 ILE A C 1
ATOM 687 O O . ILE A 1 89 ? 20.016 -6.023 -14.336 1 98.81 89 ILE A O 1
ATOM 691 N N . LEU A 1 90 ? 19.953 -7.086 -16.234 1 98.81 90 LEU A N 1
ATOM 692 C CA . LEU A 1 90 ? 18.547 -6.836 -16.5 1 98.81 90 LEU A CA 1
ATOM 693 C C . LEU A 1 90 ? 17.781 -8.148 -16.672 1 98.81 90 LEU A C 1
ATOM 695 O O . LEU A 1 90 ? 18 -8.875 -17.641 1 98.81 90 LEU A O 1
ATOM 699 N N . ALA A 1 91 ? 16.969 -8.445 -15.734 1 98.44 91 ALA A N 1
ATOM 700 C CA . ALA A 1 91 ? 16.125 -9.633 -15.812 1 98.44 91 ALA A CA 1
ATOM 701 C C . ALA A 1 91 ? 14.82 -9.328 -16.547 1 98.44 91 ALA A C 1
ATOM 703 O O . ALA A 1 91 ? 14.07 -8.43 -16.156 1 98.44 91 ALA A O 1
ATOM 704 N N . VAL A 1 92 ? 14.594 -10.039 -17.594 1 97.62 92 VAL A N 1
ATOM 705 C CA . VAL A 1 92 ? 13.367 -9.867 -18.375 1 97.62 92 VAL A CA 1
ATOM 706 C C . VAL A 1 92 ? 12.555 -11.164 -18.344 1 97.62 92 VAL A C 1
ATOM 708 O O . VAL A 1 92 ? 12.906 -12.133 -19.016 1 97.62 92 VAL A O 1
ATOM 711 N N . GLY A 1 93 ? 11.531 -11.117 -17.594 1 94.25 93 GLY A N 1
ATOM 712 C CA . GLY A 1 93 ? 10.734 -12.328 -17.469 1 94.25 93 GLY A CA 1
ATOM 713 C C . GLY A 1 93 ? 9.93 -12.398 -16.188 1 94.25 93 GLY A C 1
ATOM 714 O O . GLY A 1 93 ? 9.492 -11.367 -15.672 1 94.25 93 GLY A O 1
ATOM 715 N N . ASP A 1 94 ? 9.602 -13.656 -15.727 1 90.75 94 ASP A N 1
ATOM 716 C CA . ASP A 1 94 ? 8.789 -13.859 -14.531 1 90.75 94 ASP A CA 1
ATOM 717 C C . ASP A 1 94 ? 9.656 -13.914 -13.273 1 90.75 94 ASP A C 1
ATOM 719 O O . ASP A 1 94 ? 10.828 -13.539 -13.312 1 90.75 94 ASP A O 1
ATOM 723 N N . GLY A 1 95 ? 9.125 -14.258 -12.18 1 91.69 95 GLY A N 1
ATOM 724 C CA . GLY A 1 95 ? 9.812 -14.289 -10.898 1 91.69 95 GLY A CA 1
ATOM 725 C C . GLY A 1 95 ? 11.008 -15.219 -10.883 1 91.69 95 GLY A C 1
ATOM 726 O O . GLY A 1 95 ? 12.016 -14.938 -10.219 1 91.69 95 GLY A O 1
ATOM 727 N N . ALA A 1 96 ? 10.891 -16.328 -11.633 1 91.25 96 ALA A N 1
ATOM 728 C CA . ALA A 1 96 ? 11.984 -17.297 -11.68 1 91.25 96 ALA A CA 1
ATOM 729 C C . ALA A 1 96 ? 13.227 -16.688 -12.328 1 91.25 96 ALA A C 1
ATOM 731 O O . ALA A 1 96 ? 14.344 -16.875 -11.844 1 91.25 96 ALA A O 1
ATOM 732 N N . VAL A 1 97 ? 12.969 -15.969 -13.383 1 96.06 97 VAL A N 1
ATOM 733 C CA . VAL A 1 97 ? 14.07 -15.305 -14.078 1 96.06 97 VAL A CA 1
ATOM 734 C C . VAL A 1 97 ? 14.711 -14.266 -13.164 1 96.06 97 VAL A C 1
ATOM 736 O O . VAL A 1 97 ? 15.938 -14.172 -13.086 1 96.06 97 VAL A O 1
ATOM 739 N N . ILE A 1 98 ? 13.883 -13.547 -12.438 1 97.12 98 ILE A N 1
ATOM 740 C CA . ILE A 1 98 ? 14.359 -12.5 -11.539 1 97.12 98 ILE A CA 1
ATOM 741 C C . ILE A 1 98 ? 15.141 -13.125 -10.391 1 97.12 98 ILE A C 1
ATOM 743 O O . ILE A 1 98 ? 16.234 -12.672 -10.055 1 97.12 98 ILE A O 1
ATOM 747 N N . ASP A 1 99 ? 14.656 -14.164 -9.836 1 96.25 99 ASP A N 1
ATOM 748 C CA . ASP A 1 99 ? 15.352 -14.867 -8.758 1 96.25 99 ASP A CA 1
ATOM 749 C C . ASP A 1 99 ? 16.703 -15.383 -9.227 1 96.25 99 ASP A C 1
ATOM 751 O O . ASP A 1 99 ? 17.719 -15.172 -8.555 1 96.25 99 ASP A O 1
ATOM 755 N N . GLY A 1 100 ? 16.656 -16.047 -10.336 1 97.75 100 GLY A N 1
ATOM 756 C CA . GLY A 1 100 ? 17.922 -16.516 -10.883 1 97.75 100 GLY A CA 1
ATOM 757 C C . GLY A 1 100 ? 18.922 -15.391 -11.117 1 97.75 100 GLY A C 1
ATOM 758 O O . GLY A 1 100 ? 20.109 -15.547 -10.852 1 97.75 100 GLY A O 1
ATOM 759 N N . SER A 1 101 ? 18.422 -14.305 -11.586 1 98.62 101 SER A N 1
ATOM 760 C CA . SER A 1 101 ? 19.281 -13.156 -11.883 1 98.62 101 SER A CA 1
ATOM 761 C C . SER A 1 101 ? 19.875 -12.57 -10.617 1 98.62 101 SER A C 1
ATOM 763 O O . SER A 1 101 ? 21 -12.062 -10.633 1 98.62 101 SER A O 1
ATOM 765 N N . LYS A 1 102 ? 19.141 -12.617 -9.555 1 98.44 102 LYS A N 1
ATOM 766 C CA . LYS A 1 102 ? 19.672 -12.188 -8.266 1 98.44 102 LYS A CA 1
ATOM 767 C C . LYS A 1 102 ? 20.875 -13.023 -7.863 1 98.44 102 LYS A C 1
ATOM 769 O O . LYS A 1 102 ? 21.859 -12.492 -7.355 1 98.44 102 LYS A O 1
ATOM 774 N N . PHE A 1 103 ? 20.797 -14.305 -8.055 1 98.5 103 PHE A N 1
ATOM 775 C CA . PHE A 1 103 ? 21.922 -15.18 -7.738 1 98.5 103 PHE A CA 1
ATOM 776 C C . PHE A 1 103 ? 23.141 -14.836 -8.586 1 98.5 103 PHE A C 1
ATOM 778 O O . PHE A 1 103 ? 24.25 -14.766 -8.078 1 98.5 103 PHE A O 1
ATOM 785 N N . ILE A 1 104 ? 22.875 -14.617 -9.859 1 98.75 104 ILE A N 1
ATOM 786 C CA . ILE A 1 104 ? 23.953 -14.234 -10.758 1 98.75 104 ILE A CA 1
ATOM 787 C C . ILE A 1 104 ? 24.625 -12.961 -10.258 1 98.75 104 ILE A C 1
ATOM 789 O O . ILE A 1 104 ? 25.844 -12.875 -10.195 1 98.75 104 ILE A O 1
ATOM 793 N N . ALA A 1 105 ? 23.812 -12.008 -9.844 1 98.81 105 ALA A N 1
ATOM 794 C CA . ALA A 1 105 ? 24.297 -10.727 -9.352 1 98.81 105 ALA A CA 1
ATOM 795 C C . ALA A 1 105 ? 25.203 -10.906 -8.141 1 98.81 105 ALA A C 1
ATOM 797 O O . ALA A 1 105 ? 26.203 -10.195 -7.996 1 98.81 105 ALA A O 1
ATOM 798 N N . ALA A 1 106 ? 24.844 -11.789 -7.285 1 98.56 106 ALA A N 1
ATOM 799 C CA . ALA A 1 106 ? 25.609 -12.047 -6.066 1 98.56 106 ALA A CA 1
ATOM 800 C C . ALA A 1 106 ? 26.875 -12.828 -6.371 1 98.56 106 ALA A C 1
ATOM 802 O O . ALA A 1 106 ? 27.938 -12.586 -5.77 1 98.56 106 ALA A O 1
ATOM 803 N N . ALA A 1 107 ? 26.812 -13.758 -7.273 1 98.5 107 ALA A N 1
ATOM 804 C CA . ALA A 1 107 ? 27.906 -14.688 -7.559 1 98.5 107 ALA A CA 1
ATOM 805 C C . ALA A 1 107 ? 29.047 -13.984 -8.281 1 98.5 107 ALA A C 1
ATOM 807 O O . ALA A 1 107 ? 30.219 -14.328 -8.086 1 98.5 107 ALA A O 1
ATOM 808 N N . LEU A 1 108 ? 28.766 -13.055 -9.062 1 98.12 108 LEU A N 1
ATOM 809 C CA . LEU A 1 108 ? 29.75 -12.422 -9.938 1 98.12 108 LEU A CA 1
ATOM 810 C C . LEU A 1 108 ? 30.844 -11.742 -9.133 1 98.12 108 LEU A C 1
ATOM 812 O O . LEU A 1 108 ? 32.031 -11.953 -9.391 1 98.12 108 LEU A O 1
ATOM 816 N N . PRO A 1 109 ? 30.469 -10.953 -8.164 1 97.38 109 PRO A N 1
ATOM 817 C CA . PRO A 1 109 ? 31.531 -10.305 -7.398 1 97.38 109 PRO A CA 1
ATOM 818 C C . PRO A 1 109 ? 32.094 -11.188 -6.281 1 97.38 109 PRO A C 1
ATOM 820 O O . PRO A 1 109 ? 33 -10.789 -5.574 1 97.38 109 PRO A O 1
ATOM 823 N N . TYR A 1 110 ? 31.562 -12.422 -6.105 1 97.19 110 TYR A N 1
ATOM 824 C CA . TYR A 1 110 ? 31.984 -13.297 -5.016 1 97.19 110 TYR A CA 1
ATOM 825 C C . TYR A 1 110 ? 33.25 -14.055 -5.371 1 97.19 110 TYR A C 1
ATOM 827 O O . TYR A 1 110 ? 33.312 -14.75 -6.387 1 97.19 110 TYR A O 1
ATOM 835 N N . PRO A 1 111 ? 34.25 -13.93 -4.527 1 95.44 111 PRO A N 1
ATOM 836 C CA . PRO A 1 111 ? 35.531 -14.555 -4.867 1 95.44 111 PRO A CA 1
ATOM 837 C C . PRO A 1 111 ? 35.562 -16.047 -4.57 1 95.44 111 PRO A C 1
ATOM 839 O O . PRO A 1 111 ? 36.438 -16.766 -5.047 1 95.44 111 PRO A O 1
ATOM 842 N N . GLY A 1 112 ? 34.625 -16.578 -3.812 1 95.81 112 GLY A N 1
ATOM 843 C CA . GLY A 1 112 ? 34.594 -17.984 -3.436 1 95.81 112 GLY A CA 1
ATOM 844 C C . GLY A 1 112 ? 33.719 -18.828 -4.348 1 95.81 112 GLY A C 1
ATOM 845 O O . GLY A 1 112 ? 33.5 -18.469 -5.504 1 95.81 112 GLY A O 1
ATOM 846 N N . GLU A 1 113 ? 33.438 -19.953 -3.859 1 96.44 113 GLU A N 1
ATOM 847 C CA . GLU A 1 113 ? 32.531 -20.844 -4.57 1 96.44 113 GLU A CA 1
ATOM 848 C C . GLU A 1 113 ? 31.078 -20.328 -4.48 1 96.44 113 GLU A C 1
ATOM 850 O O . GLU A 1 113 ? 30.547 -20.172 -3.383 1 96.44 113 GLU A O 1
ATOM 855 N N . PRO A 1 114 ? 30.453 -20.141 -5.609 1 96.94 114 PRO A N 1
ATOM 856 C CA . PRO A 1 114 ? 29.109 -19.547 -5.602 1 96.94 114 PRO A CA 1
ATOM 857 C C . PRO A 1 114 ? 28.141 -20.297 -4.688 1 96.94 114 PRO A C 1
ATOM 859 O O . PRO A 1 114 ? 27.25 -19.672 -4.098 1 96.94 114 PRO A O 1
ATOM 862 N N . PHE A 1 115 ? 28.312 -21.5 -4.496 1 96.12 115 PHE A N 1
ATOM 863 C CA . PHE A 1 115 ? 27.391 -22.312 -3.686 1 96.12 115 PHE A CA 1
ATOM 864 C C . PHE A 1 115 ? 27.438 -21.875 -2.227 1 96.12 115 PHE A C 1
ATOM 866 O O . PHE A 1 115 ? 26.484 -22.094 -1.477 1 96.12 115 PHE A O 1
ATOM 873 N N . ASP A 1 116 ? 28.484 -21.25 -1.731 1 96.25 116 ASP A N 1
ATOM 874 C CA . ASP A 1 116 ? 28.594 -20.719 -0.374 1 96.25 116 ASP A CA 1
ATOM 875 C C . ASP A 1 116 ? 27.469 -19.734 -0.062 1 96.25 116 ASP A C 1
ATOM 877 O O . ASP A 1 116 ? 27.016 -19.656 1.078 1 96.25 116 ASP A O 1
ATOM 881 N N . LEU A 1 117 ? 27.062 -19.062 -1.109 1 96.31 117 LEU A N 1
ATOM 882 C CA . LEU A 1 117 ? 26.062 -18.016 -0.964 1 96.31 117 LEU A CA 1
ATOM 883 C C . LEU A 1 117 ? 24.688 -18.625 -0.668 1 96.31 117 LEU A C 1
ATOM 885 O O . LEU A 1 117 ? 23.766 -17.922 -0.25 1 96.31 117 LEU A O 1
ATOM 889 N N . LEU A 1 118 ? 24.562 -19.953 -0.859 1 94.38 118 LEU A N 1
ATOM 890 C CA . LEU A 1 118 ? 23.312 -20.656 -0.647 1 94.38 118 LEU A CA 1
ATOM 891 C C . LEU A 1 118 ? 23.359 -21.469 0.643 1 94.38 118 LEU A C 1
ATOM 893 O O . LEU A 1 118 ? 22.344 -22.031 1.07 1 94.38 118 LEU A O 1
ATOM 897 N N . SER A 1 119 ? 24.547 -21.578 1.226 1 88.81 119 SER A N 1
ATOM 898 C CA . SER A 1 119 ? 24.766 -22.453 2.377 1 88.81 119 SER A CA 1
ATOM 899 C C . SER A 1 119 ? 25.109 -21.656 3.623 1 88.81 119 SER A C 1
ATOM 901 O O . SER A 1 119 ? 25.844 -22.125 4.496 1 88.81 119 SER A O 1
ATOM 903 N N . GLY A 1 120 ? 24.703 -20.391 3.654 1 87.19 120 GLY A N 1
ATOM 904 C CA . GLY A 1 120 ? 24.812 -19.688 4.922 1 87.19 120 GLY A CA 1
ATOM 905 C C . GLY A 1 120 ? 25.766 -18.5 4.859 1 87.19 120 GLY A C 1
ATOM 906 O O . GLY A 1 120 ? 25.781 -17.672 5.758 1 87.19 120 GLY A O 1
ATOM 907 N N . THR A 1 121 ? 26.672 -18.438 3.828 1 93.06 121 THR A N 1
ATOM 908 C CA . THR A 1 121 ? 27.562 -17.297 3.693 1 93.06 121 THR A CA 1
ATOM 909 C C . THR A 1 121 ? 26.781 -16.031 3.338 1 93.06 121 THR A C 1
ATOM 911 O O . THR A 1 121 ? 26 -16.031 2.383 1 93.06 121 THR A O 1
ATOM 914 N N . PRO A 1 122 ? 27 -15.008 4.078 1 95.44 122 PRO A N 1
ATOM 915 C CA . PRO A 1 122 ? 26.266 -13.773 3.807 1 95.44 122 PRO A CA 1
ATOM 916 C C . PRO A 1 122 ? 26.641 -13.141 2.469 1 95.44 122 PRO A C 1
ATOM 918 O O . PRO A 1 122 ? 27.812 -13.156 2.086 1 95.44 122 PRO A O 1
ATOM 921 N N . ILE A 1 123 ? 25.703 -12.719 1.789 1 96.94 123 ILE A N 1
ATOM 922 C CA . ILE A 1 123 ? 25.906 -11.961 0.563 1 96.94 123 ILE A CA 1
ATOM 923 C C . ILE A 1 123 ? 26.203 -10.5 0.907 1 96.94 123 ILE A C 1
ATOM 925 O O . ILE A 1 123 ? 25.328 -9.789 1.424 1 96.94 123 ILE A O 1
ATOM 929 N N . ARG A 1 124 ? 27.359 -9.984 0.567 1 95.25 124 ARG A N 1
ATOM 930 C CA . ARG A 1 124 ? 27.781 -8.664 1.011 1 95.25 124 ARG A CA 1
ATOM 931 C C . ARG A 1 124 ? 27.797 -7.676 -0.152 1 95.25 124 ARG A C 1
ATOM 933 O O . ARG A 1 124 ? 27.766 -6.461 0.057 1 95.25 124 ARG A O 1
ATOM 940 N N . ARG A 1 125 ? 27.938 -8.289 -1.347 1 96.75 125 ARG A N 1
ATOM 941 C CA . ARG A 1 125 ? 27.969 -7.484 -2.561 1 96.75 125 ARG A CA 1
ATOM 942 C C . ARG A 1 125 ? 27.203 -8.156 -3.691 1 96.75 125 ARG A C 1
ATOM 944 O O . ARG A 1 125 ? 27.094 -9.383 -3.723 1 96.75 125 ARG A O 1
ATOM 951 N N . ALA A 1 126 ? 26.656 -7.344 -4.586 1 98.5 126 ALA A N 1
ATOM 952 C CA . ALA A 1 126 ? 25.984 -7.824 -5.785 1 98.5 126 ALA A CA 1
ATOM 953 C C . ALA A 1 126 ? 26.031 -6.785 -6.898 1 98.5 126 ALA A C 1
ATOM 955 O O . ALA A 1 126 ? 26.156 -5.59 -6.633 1 98.5 126 ALA A O 1
ATOM 956 N N . LEU A 1 127 ? 26.047 -7.18 -8.117 1 98.56 127 LEU A N 1
ATOM 957 C CA . LEU A 1 127 ? 25.859 -6.258 -9.234 1 98.56 127 LEU A CA 1
ATOM 958 C C . LEU A 1 127 ? 24.5 -5.598 -9.164 1 98.56 127 LEU A C 1
ATOM 960 O O . LEU A 1 127 ? 23.531 -6.199 -8.68 1 98.56 127 LEU A O 1
ATOM 964 N N . PRO A 1 128 ? 24.422 -4.301 -9.625 1 98.31 128 PRO A N 1
ATOM 965 C CA . PRO A 1 128 ? 23.094 -3.707 -9.75 1 98.31 128 PRO A CA 1
ATOM 966 C C . PRO A 1 128 ? 22.188 -4.492 -10.688 1 98.31 128 PRO A C 1
ATOM 968 O O . PRO A 1 128 ? 22.641 -5.02 -11.703 1 98.31 128 PRO A O 1
ATOM 971 N N . LEU A 1 129 ? 20.969 -4.551 -10.32 1 98.19 129 LEU A N 1
ATOM 972 C CA . LEU A 1 129 ? 19.984 -5.359 -11.031 1 98.19 129 LEU A CA 1
ATOM 973 C C . LEU A 1 129 ? 18.688 -4.59 -11.211 1 98.19 129 LEU A C 1
ATOM 975 O O . LEU A 1 129 ? 18.234 -3.881 -10.305 1 98.19 129 LEU A O 1
ATOM 979 N N . GLY A 1 130 ? 18.109 -4.598 -12.414 1 98.31 130 GLY A N 1
ATOM 980 C CA . GLY A 1 130 ? 16.75 -4.172 -12.719 1 98.31 130 GLY A CA 1
ATOM 981 C C . GLY A 1 130 ? 15.922 -5.254 -13.383 1 98.31 130 GLY A C 1
ATOM 982 O O . GLY A 1 130 ? 16.453 -6.285 -13.797 1 98.31 130 GLY A O 1
ATOM 983 N N . CYS A 1 131 ? 14.625 -5.07 -13.414 1 97.62 131 CYS A N 1
ATOM 984 C CA . CYS A 1 131 ? 13.844 -6.129 -14.047 1 97.62 131 CYS A CA 1
ATOM 985 C C . CYS A 1 131 ? 12.68 -5.547 -14.844 1 97.62 131 CYS A C 1
ATOM 987 O O . CYS A 1 131 ? 12.242 -4.426 -14.586 1 97.62 131 CYS A O 1
ATOM 989 N N . VAL A 1 132 ? 12.391 -6.207 -15.922 1 97.56 132 VAL A N 1
ATOM 990 C CA . VAL A 1 132 ? 11.133 -6.113 -16.656 1 97.56 132 VAL A CA 1
ATOM 991 C C . VAL A 1 132 ? 10.281 -7.352 -16.391 1 97.56 132 VAL A C 1
ATOM 993 O O . VAL A 1 132 ? 10.516 -8.414 -16.969 1 97.56 132 VAL A O 1
ATOM 996 N N . ALA A 1 133 ? 9.32 -7.117 -15.555 1 94.75 133 ALA A N 1
ATOM 997 C CA . ALA A 1 133 ? 8.484 -8.25 -15.148 1 94.75 133 ALA A CA 1
ATOM 998 C C . ALA A 1 133 ? 7.371 -8.492 -16.156 1 94.75 133 ALA A C 1
ATOM 1000 O O . ALA A 1 133 ? 6.496 -7.645 -16.344 1 94.75 133 ALA A O 1
ATOM 1001 N N . THR A 1 134 ? 7.422 -9.617 -16.828 1 91.56 134 THR A N 1
ATOM 1002 C CA . THR A 1 134 ? 6.406 -9.938 -17.812 1 91.56 134 THR A CA 1
ATOM 1003 C C . THR A 1 134 ? 5.184 -10.57 -17.156 1 91.56 134 THR A C 1
ATOM 1005 O O . THR A 1 134 ? 4.117 -10.664 -17.781 1 91.56 134 THR A O 1
ATOM 1008 N N . LEU A 1 135 ? 5.344 -11.055 -16.016 1 84.06 135 LEU A N 1
ATOM 1009 C CA . LEU A 1 135 ? 4.293 -11.586 -15.164 1 84.06 135 LEU A CA 1
ATOM 1010 C C . LEU A 1 135 ? 4.57 -11.266 -13.695 1 84.06 135 LEU A C 1
ATOM 1012 O O . LEU A 1 135 ? 5.699 -11.43 -13.227 1 84.06 135 LEU A O 1
ATOM 1016 N N . ALA A 1 136 ? 3.594 -10.625 -13.156 1 75.94 136 ALA A N 1
ATOM 1017 C CA . ALA A 1 136 ? 3.719 -10.398 -11.727 1 75.94 136 ALA A CA 1
ATOM 1018 C C . ALA A 1 136 ? 2.928 -11.438 -10.93 1 75.94 136 ALA A C 1
ATOM 1020 O O . ALA A 1 136 ? 1.708 -11.539 -11.078 1 75.94 136 ALA A O 1
ATOM 1021 N N . SER A 1 137 ? 3.674 -12.258 -10.125 1 74.44 137 SER A N 1
ATOM 1022 C CA . SER A 1 137 ? 2.984 -13.258 -9.312 1 74.44 137 SER A CA 1
ATOM 1023 C C . SER A 1 137 ? 3.721 -13.508 -7.996 1 74.44 137 SER A C 1
ATOM 1025 O O . SER A 1 137 ? 3.094 -13.773 -6.969 1 74.44 137 SER A O 1
ATOM 1027 N N . SER A 1 138 ? 4.977 -13.359 -8.023 1 74.19 138 SER A N 1
ATOM 1028 C CA . SER A 1 138 ? 5.773 -13.758 -6.863 1 74.19 138 SER A CA 1
ATOM 1029 C C . SER A 1 138 ? 6.238 -12.539 -6.07 1 74.19 138 SER A C 1
ATOM 1031 O O . SER A 1 138 ? 6.691 -12.672 -4.93 1 74.19 138 SER A O 1
ATOM 1033 N N . GLY A 1 139 ? 6.148 -11.43 -6.691 1 86.12 139 GLY A N 1
ATOM 1034 C CA . GLY A 1 139 ? 6.66 -10.227 -6.051 1 86.12 139 GLY A CA 1
ATOM 1035 C C . GLY A 1 139 ? 8.172 -10.125 -6.082 1 86.12 139 GLY A C 1
ATOM 1036 O O . GLY A 1 139 ? 8.758 -9.266 -5.426 1 86.12 139 GLY A O 1
ATOM 1037 N N . SER A 1 140 ? 8.828 -10.938 -6.785 1 90.75 140 SER A N 1
ATOM 1038 C CA . SER A 1 140 ? 10.289 -10.984 -6.852 1 90.75 140 SER A CA 1
ATOM 1039 C C . SER A 1 140 ? 10.859 -9.656 -7.332 1 90.75 140 SER A C 1
ATOM 1041 O O . SER A 1 140 ? 11.977 -9.281 -6.965 1 90.75 140 SER A O 1
ATOM 1043 N N . GLU A 1 141 ? 10.117 -8.938 -8.094 1 94.06 141 GLU A N 1
ATOM 1044 C CA . GLU A 1 141 ? 10.562 -7.676 -8.68 1 94.06 141 GLU A CA 1
ATOM 1045 C C . GLU A 1 141 ? 10.781 -6.613 -7.605 1 94.06 141 GLU A C 1
ATOM 1047 O O . GLU A 1 141 ? 11.461 -5.613 -7.848 1 94.06 141 GLU A O 1
ATOM 1052 N N . CYS A 1 142 ? 10.188 -6.867 -6.422 1 92 142 CYS A N 1
ATOM 1053 C CA . CYS A 1 142 ? 10.336 -5.879 -5.359 1 92 142 CYS A CA 1
ATOM 1054 C C . CYS A 1 142 ? 10.883 -6.523 -4.09 1 92 142 CYS A C 1
ATOM 1056 O O . CYS A 1 142 ? 10.672 -6.016 -2.988 1 92 142 CYS A O 1
ATOM 1058 N N . SER A 1 143 ? 11.531 -7.648 -4.195 1 92.56 143 SER A N 1
ATOM 1059 C CA . SER A 1 143 ? 12.055 -8.375 -3.039 1 92.56 143 SER A CA 1
ATOM 1060 C C . SER A 1 143 ? 13.555 -8.617 -3.164 1 92.56 143 SER A C 1
ATOM 1062 O O . SER A 1 143 ? 14.078 -8.742 -4.273 1 92.56 143 SER A O 1
ATOM 1064 N N . PRO A 1 144 ? 14.242 -8.633 -2.002 1 94.62 144 PRO A N 1
ATOM 1065 C CA . PRO A 1 144 ? 15.672 -8.93 -2.021 1 94.62 144 PRO A CA 1
ATOM 1066 C C . PRO A 1 144 ? 15.969 -10.422 -1.886 1 94.62 144 PRO A C 1
ATOM 1068 O O . PRO A 1 144 ? 17.109 -10.805 -1.637 1 94.62 144 PRO A O 1
ATOM 1071 N N . HIS A 1 145 ? 14.906 -11.25 -2.002 1 92.81 145 HIS A N 1
ATOM 1072 C CA . HIS A 1 145 ? 15.055 -12.688 -1.804 1 92.81 145 HIS A CA 1
ATOM 1073 C C . HIS A 1 145 ? 14.867 -13.445 -3.113 1 92.81 145 HIS A C 1
ATOM 1075 O O . HIS A 1 145 ? 14.258 -12.93 -4.051 1 92.81 145 HIS A O 1
ATOM 1081 N N . GLY A 1 146 ? 15.453 -14.586 -3.158 1 92.5 146 GLY A N 1
ATOM 1082 C CA . GLY A 1 146 ? 15.305 -15.477 -4.293 1 92.5 146 GLY A CA 1
ATOM 1083 C C . GLY A 1 146 ? 15.367 -16.938 -3.914 1 92.5 146 GLY A C 1
ATOM 1084 O O . GLY A 1 146 ? 15.719 -17.281 -2.783 1 92.5 146 GLY A O 1
ATOM 1085 N N . VAL A 1 147 ? 14.867 -17.734 -4.82 1 90.06 147 VAL A N 1
ATOM 1086 C CA . VAL A 1 147 ? 14.914 -19.172 -4.66 1 90.06 147 VAL A CA 1
ATOM 1087 C C . VAL A 1 147 ? 15.445 -19.828 -5.938 1 90.06 147 VAL A C 1
ATOM 1089 O O . VAL A 1 147 ? 15.195 -19.328 -7.039 1 90.06 147 VAL A O 1
ATOM 1092 N N . LEU A 1 148 ? 16.203 -20.828 -5.789 1 92.19 148 LEU A N 1
ATOM 1093 C CA . LEU A 1 148 ? 16.656 -21.625 -6.926 1 92.19 148 LEU A CA 1
ATOM 1094 C C . LEU A 1 148 ? 16.75 -23.094 -6.555 1 92.19 148 LEU A C 1
ATOM 1096 O O . LEU A 1 148 ? 16.609 -23.453 -5.379 1 92.19 148 LEU A O 1
ATOM 1100 N N . CYS A 1 149 ? 16.844 -23.938 -7.582 1 88.69 149 CYS A N 1
ATOM 1101 C CA . CYS A 1 149 ? 16.906 -25.375 -7.402 1 88.69 149 CYS A CA 1
ATOM 1102 C C . CYS A 1 149 ? 18.281 -25.906 -7.738 1 88.69 149 CYS A C 1
ATOM 1104 O O . CYS A 1 149 ? 18.969 -25.359 -8.602 1 88.69 149 CYS A O 1
ATOM 1106 N N . HIS A 1 150 ? 18.656 -26.875 -6.977 1 90 150 HIS A N 1
ATOM 1107 C CA . HIS A 1 150 ? 19.828 -27.688 -7.285 1 90 150 HIS A CA 1
ATOM 1108 C C . HIS A 1 150 ? 19.422 -29.141 -7.586 1 90 150 HIS A C 1
ATOM 1110 O O . HIS A 1 150 ? 19.344 -29.969 -6.676 1 90 150 HIS A O 1
ATOM 1116 N N . ALA A 1 151 ? 19.344 -29.453 -8.828 1 84.12 151 ALA A N 1
ATOM 1117 C CA . ALA A 1 151 ? 18.781 -30.719 -9.281 1 84.12 151 ALA A CA 1
ATOM 1118 C C . ALA A 1 151 ? 19.594 -31.906 -8.75 1 84.12 151 ALA A C 1
ATOM 1120 O O . ALA A 1 151 ? 19.016 -32.906 -8.305 1 84.12 151 ALA A O 1
ATOM 1121 N N . ASP A 1 152 ? 20.922 -31.797 -8.812 1 85.94 152 ASP A N 1
ATOM 1122 C CA . ASP A 1 152 ? 21.766 -32.906 -8.367 1 85.94 152 ASP A CA 1
ATOM 1123 C C . ASP A 1 152 ? 21.531 -33.219 -6.895 1 85.94 152 ASP A C 1
ATOM 1125 O O . ASP A 1 152 ? 21.625 -34.375 -6.484 1 85.94 152 ASP A O 1
ATOM 1129 N N . LEU A 1 153 ? 21.219 -32.188 -6.117 1 83.5 153 LEU A N 1
ATOM 1130 C CA . LEU A 1 153 ? 21.016 -32.344 -4.684 1 83.5 153 LEU A CA 1
ATOM 1131 C C . LEU A 1 153 ? 19.516 -32.5 -4.375 1 83.5 153 LEU A C 1
ATOM 1133 O O . LEU A 1 153 ? 19.156 -32.812 -3.244 1 83.5 153 LEU A O 1
ATOM 1137 N N . GLN A 1 154 ? 18.688 -32.25 -5.375 1 78.56 154 GLN A N 1
ATOM 1138 C CA . GLN A 1 154 ? 17.234 -32.312 -5.23 1 78.56 154 GLN A CA 1
ATOM 1139 C C . GLN A 1 154 ? 16.75 -31.422 -4.094 1 78.56 154 GLN A C 1
ATOM 1141 O O . GLN A 1 154 ? 16.016 -31.875 -3.211 1 78.56 154 GLN A O 1
ATOM 1146 N N . VAL A 1 155 ? 17.234 -30.188 -4.055 1 81.38 155 VAL A N 1
ATOM 1147 C CA . VAL A 1 155 ? 16.859 -29.234 -3.027 1 81.38 155 VAL A CA 1
ATOM 1148 C C . VAL A 1 155 ? 16.453 -27.906 -3.682 1 81.38 155 VAL A C 1
ATOM 1150 O O . VAL A 1 155 ? 16.906 -27.594 -4.785 1 81.38 155 VAL A O 1
ATOM 1153 N N . ARG A 1 156 ? 15.586 -27.25 -3.055 1 82.94 156 ARG A N 1
ATOM 1154 C CA . ARG A 1 156 ? 15.227 -25.875 -3.338 1 82.94 156 ARG A CA 1
ATOM 1155 C C . ARG A 1 156 ? 15.742 -24.938 -2.244 1 82.94 156 ARG A C 1
ATOM 1157 O O . ARG A 1 156 ? 15.43 -25.125 -1.066 1 82.94 156 ARG A O 1
ATOM 1164 N N . LEU A 1 157 ? 16.562 -23.953 -2.578 1 86.12 157 LEU A N 1
ATOM 1165 C CA . LEU A 1 157 ? 17.281 -23.125 -1.605 1 86.12 157 LEU A CA 1
ATOM 1166 C C . LEU A 1 157 ? 16.859 -21.672 -1.712 1 86.12 157 LEU A C 1
ATOM 1168 O O . LEU A 1 157 ? 16.719 -21.141 -2.814 1 86.12 157 LEU A O 1
ATOM 1172 N N . GLY A 1 158 ? 16.609 -21.141 -0.614 1 89.69 158 GLY A N 1
ATOM 1173 C CA . GLY A 1 158 ? 16.359 -19.719 -0.527 1 89.69 158 GLY A CA 1
ATOM 1174 C C . GLY A 1 158 ? 17.594 -18.906 -0.179 1 89.69 158 GLY A C 1
ATOM 1175 O O . GLY A 1 158 ? 18.531 -19.438 0.422 1 89.69 158 GLY A O 1
ATOM 1176 N N . TYR A 1 159 ? 17.672 -17.703 -0.587 1 93.81 159 TYR A N 1
ATOM 1177 C CA . TYR A 1 159 ? 18.75 -16.766 -0.271 1 93.81 159 TYR A CA 1
ATOM 1178 C C . TYR A 1 159 ? 18.234 -15.328 -0.312 1 93.81 159 TYR A C 1
ATOM 1180 O O . TYR A 1 159 ? 17.125 -15.07 -0.785 1 93.81 159 TYR A O 1
ATOM 1188 N N . GLY A 1 160 ? 19.031 -14.469 0.293 1 95.5 160 GLY A N 1
ATOM 1189 C CA . GLY A 1 160 ? 18.594 -13.086 0.298 1 95.5 160 GLY A CA 1
ATOM 1190 C C . GLY A 1 160 ? 19.641 -12.133 0.865 1 95.5 160 GLY A C 1
ATOM 1191 O O . GLY A 1 160 ? 20.547 -12.555 1.587 1 95.5 160 GLY A O 1
ATOM 1192 N N . SER A 1 161 ? 19.562 -10.969 0.515 1 96.25 161 SER A N 1
ATOM 1193 C CA . SER A 1 161 ? 20.391 -9.852 0.966 1 96.25 161 SER A CA 1
ATOM 1194 C C . SER A 1 161 ? 19.844 -8.523 0.476 1 96.25 161 SER A C 1
ATOM 1196 O O . SER A 1 161 ? 19.312 -8.43 -0.636 1 96.25 161 SER A O 1
ATOM 1198 N N . PRO A 1 162 ? 19.938 -7.48 1.272 1 93.06 162 PRO A N 1
ATOM 1199 C CA . PRO A 1 162 ? 19.547 -6.16 0.777 1 93.06 162 PRO A CA 1
ATOM 1200 C C . PRO A 1 162 ? 20.234 -5.785 -0.528 1 93.06 162 PRO A C 1
ATOM 1202 O O . PRO A 1 162 ? 19.688 -5.027 -1.331 1 93.06 162 PRO A O 1
ATOM 1205 N N . CYS A 1 163 ? 21.375 -6.406 -0.783 1 96.25 163 CYS A N 1
ATOM 1206 C CA . CYS A 1 163 ? 22.156 -6.105 -1.979 1 96.25 163 CYS A CA 1
ATOM 1207 C C . CYS A 1 163 ? 21.469 -6.648 -3.227 1 96.25 163 CYS A C 1
ATOM 1209 O O . CYS A 1 163 ? 21.812 -6.258 -4.348 1 96.25 163 CYS A O 1
ATOM 1211 N N . LEU A 1 164 ? 20.5 -7.457 -3.045 1 97.56 164 LEU A N 1
ATOM 1212 C CA . LEU A 1 164 ? 19.859 -8.125 -4.176 1 97.56 164 LEU A CA 1
ATOM 1213 C C . LEU A 1 164 ? 18.562 -7.441 -4.559 1 97.56 164 LEU A C 1
ATOM 1215 O O . LEU A 1 164 ? 17.859 -7.883 -5.48 1 97.56 164 LEU A O 1
ATOM 1219 N N . GLN A 1 165 ? 18.266 -6.398 -3.885 1 96.56 165 GLN A N 1
ATOM 1220 C CA . GLN A 1 165 ? 17.078 -5.633 -4.215 1 96.56 165 GLN A CA 1
ATOM 1221 C C . GLN A 1 165 ? 17.172 -5.039 -5.617 1 96.56 165 GLN A C 1
ATOM 1223 O O . GLN A 1 165 ? 18.094 -4.293 -5.918 1 96.56 165 GLN A O 1
ATOM 1228 N N . PRO A 1 166 ? 16.188 -5.328 -6.477 1 97.56 166 PRO A N 1
ATOM 1229 C CA . PRO A 1 166 ? 16.219 -4.668 -7.785 1 97.56 166 PRO A CA 1
ATOM 1230 C C . PRO A 1 166 ? 16.172 -3.146 -7.676 1 97.56 166 PRO A C 1
ATOM 1232 O O . PRO A 1 166 ? 15.43 -2.607 -6.848 1 97.56 166 PRO A O 1
ATOM 1235 N N . ARG A 1 167 ? 17 -2.525 -8.523 1 97.44 167 ARG A N 1
ATOM 1236 C CA . ARG A 1 167 ? 17.016 -1.066 -8.523 1 97.44 167 ARG A CA 1
ATOM 1237 C C . ARG A 1 167 ? 15.695 -0.518 -9.078 1 97.44 167 ARG A C 1
ATOM 1239 O O . ARG A 1 167 ? 15.203 0.511 -8.609 1 97.44 167 ARG A O 1
ATOM 1246 N N . PHE A 1 168 ? 15.211 -1.166 -10.031 1 97.94 168 PHE A N 1
ATOM 1247 C CA . PHE A 1 168 ? 13.93 -0.793 -10.609 1 97.94 168 PHE A CA 1
ATOM 1248 C C . PHE A 1 168 ? 13.188 -2.023 -11.117 1 97.94 168 PHE A C 1
ATOM 1250 O O . PHE A 1 168 ? 13.789 -3.074 -11.336 1 97.94 168 PHE A O 1
ATOM 1257 N N . ALA A 1 169 ? 11.898 -1.9 -11.273 1 97.56 169 ALA A N 1
ATOM 1258 C CA . ALA A 1 169 ? 11.016 -2.906 -11.867 1 97.56 169 ALA A CA 1
ATOM 1259 C C . ALA A 1 169 ? 10.008 -2.266 -12.812 1 97.56 169 ALA A C 1
ATOM 1261 O O . ALA A 1 169 ? 9.234 -1.396 -12.414 1 97.56 169 ALA A O 1
ATOM 1262 N N . ILE A 1 170 ? 10.109 -2.658 -14.055 1 97.88 170 ILE A N 1
ATOM 1263 C CA . ILE A 1 170 ? 9.133 -2.217 -15.039 1 97.88 170 ILE A CA 1
ATOM 1264 C C . ILE A 1 170 ? 8 -3.24 -15.133 1 97.88 170 ILE A C 1
ATOM 1266 O O . ILE A 1 170 ? 8.242 -4.422 -15.383 1 97.88 170 ILE A O 1
ATOM 1270 N N . LEU A 1 171 ? 6.828 -2.809 -14.867 1 96.75 171 LEU A N 1
ATOM 1271 C CA . LEU A 1 171 ? 5.613 -3.613 -14.961 1 96.75 171 LEU A CA 1
ATOM 1272 C C . LEU A 1 171 ? 4.688 -3.082 -16.047 1 96.75 171 LEU A C 1
ATOM 1274 O O . LEU A 1 171 ? 3.908 -2.156 -15.805 1 96.75 171 LEU A O 1
ATOM 1278 N N . ASP A 1 172 ? 4.789 -3.623 -17.203 1 96.69 172 ASP A N 1
ATOM 1279 C CA . ASP A 1 172 ? 3.932 -3.277 -18.328 1 96.69 172 ASP A CA 1
ATOM 1280 C C . ASP A 1 172 ? 2.844 -4.332 -18.531 1 96.69 172 ASP A C 1
ATOM 1282 O O . ASP A 1 172 ? 3.123 -5.43 -19.016 1 96.69 172 ASP A O 1
ATOM 1286 N N . PRO A 1 173 ? 1.577 -3.986 -18.219 1 95.25 173 PRO A N 1
ATOM 1287 C CA . PRO A 1 173 ? 0.496 -4.973 -18.312 1 95.25 173 PRO A CA 1
ATOM 1288 C C . PRO A 1 173 ? 0.337 -5.547 -19.719 1 95.25 173 PRO A C 1
ATOM 1290 O O . PRO A 1 173 ? -0.223 -6.633 -19.891 1 95.25 173 PRO A O 1
ATOM 1293 N N . CYS A 1 174 ? 0.819 -4.855 -20.75 1 95.25 174 CYS A N 1
ATOM 1294 C CA . CYS A 1 174 ? 0.679 -5.332 -22.109 1 95.25 174 CYS A CA 1
ATOM 1295 C C . CYS A 1 174 ? 1.458 -6.625 -22.328 1 95.25 174 CYS A C 1
ATOM 1297 O O . CYS A 1 174 ? 1.135 -7.41 -23.219 1 95.25 174 CYS A O 1
ATOM 1299 N N . SER A 1 175 ? 2.406 -6.832 -21.531 1 92.56 175 SER A N 1
ATOM 1300 C CA . SER A 1 175 ? 3.189 -8.055 -21.656 1 92.56 175 SER A CA 1
ATOM 1301 C C . SER A 1 175 ? 2.357 -9.281 -21.297 1 92.56 175 SER A C 1
ATOM 1303 O O . SER A 1 175 ? 2.703 -10.406 -21.672 1 92.56 175 SER A O 1
ATOM 1305 N N . ALA A 1 176 ? 1.302 -9.125 -20.625 1 90.44 176 ALA A N 1
ATOM 1306 C CA . ALA A 1 176 ? 0.486 -10.242 -20.156 1 90.44 176 ALA A CA 1
ATOM 1307 C C . ALA A 1 176 ? -0.573 -10.625 -21.188 1 90.44 176 ALA A C 1
ATOM 1309 O O . ALA A 1 176 ? -1.256 -11.641 -21.031 1 90.44 176 ALA A O 1
ATOM 1310 N N . PHE A 1 177 ? -0.645 -9.859 -22.297 1 93.12 177 PHE A N 1
ATOM 1311 C CA . PHE A 1 177 ? -1.699 -10.078 -23.281 1 93.12 177 PHE A CA 1
ATOM 1312 C C . PHE A 1 177 ? -1.563 -11.461 -23.922 1 93.12 177 PHE A C 1
ATOM 1314 O O . PHE A 1 177 ? -2.557 -12.047 -24.344 1 93.12 177 PHE A O 1
ATOM 1321 N N . SER A 1 178 ? -0.345 -11.93 -23.953 1 89.75 178 SER A N 1
ATOM 1322 C CA . SER A 1 178 ? -0.096 -13.172 -24.672 1 89.75 178 SER A CA 1
ATOM 1323 C C . SER A 1 178 ? -0.023 -14.359 -23.719 1 89.75 178 SER A C 1
ATOM 1325 O O . SER A 1 178 ? 0.279 -15.484 -24.141 1 89.75 178 SER A O 1
ATOM 1327 N N . LEU A 1 179 ? -0.294 -14.156 -22.484 1 89 179 LEU A N 1
ATOM 1328 C CA . LEU A 1 179 ? -0.214 -15.242 -21.516 1 89 179 LEU A CA 1
ATOM 1329 C C . LEU A 1 179 ? -1.29 -16.297 -21.797 1 89 179 LEU A C 1
ATOM 1331 O O . LEU A 1 179 ? -2.438 -15.945 -22.094 1 89 179 LEU A O 1
ATOM 1335 N N . PRO A 1 180 ? -0.832 -17.547 -21.766 1 89.88 180 PRO A N 1
ATOM 1336 C CA . PRO A 1 180 ? -1.859 -18.594 -21.797 1 89.88 180 PRO A CA 1
ATOM 1337 C C . PRO A 1 180 ? -2.818 -18.5 -20.609 1 89.88 180 PRO A C 1
ATOM 1339 O O . PRO A 1 180 ? -2.424 -18.078 -19.516 1 89.88 180 PRO A O 1
ATOM 1342 N N . PRO A 1 181 ? -4.102 -18.922 -20.828 1 92.38 181 PRO A N 1
ATOM 1343 C CA . PRO A 1 181 ? -5.105 -18.875 -19.75 1 92.38 181 PRO A CA 1
ATOM 1344 C C . PRO A 1 181 ? -4.625 -19.516 -18.469 1 92.38 181 PRO A C 1
ATOM 1346 O O . PRO A 1 181 ? -4.895 -19.016 -17.375 1 92.38 181 PRO A O 1
ATOM 1349 N N . ARG A 1 182 ? -3.898 -20.578 -18.625 1 91 182 ARG A N 1
ATOM 1350 C CA . ARG A 1 182 ? -3.4 -21.297 -17.453 1 91 182 ARG A CA 1
ATOM 1351 C C . ARG A 1 182 ? -2.5 -20.406 -16.594 1 91 182 ARG A C 1
ATOM 1353 O O . ARG A 1 182 ? -2.543 -20.469 -15.367 1 91 182 ARG A O 1
ATOM 1360 N N . GLN A 1 183 ? -1.689 -19.609 -17.203 1 89.62 183 GLN A N 1
ATOM 1361 C CA . GLN A 1 183 ? -0.766 -18.734 -16.484 1 89.62 183 GLN A CA 1
ATOM 1362 C C . GLN A 1 183 ? -1.507 -17.578 -15.82 1 89.62 183 GLN A C 1
ATOM 1364 O O . GLN A 1 183 ? -1.117 -17.125 -14.742 1 89.62 183 GLN A O 1
ATOM 1369 N N . ILE A 1 184 ? -2.574 -17.125 -16.484 1 93.06 184 ILE A N 1
ATOM 1370 C CA . ILE A 1 184 ? -3.402 -16.094 -15.898 1 93.06 184 ILE A CA 1
ATOM 1371 C C . ILE A 1 184 ? -4.059 -16.609 -14.617 1 93.06 184 ILE A C 1
ATOM 1373 O O . ILE A 1 184 ? -3.994 -15.953 -13.57 1 93.06 184 ILE A O 1
ATOM 1377 N N . GLY A 1 185 ? -4.605 -17.797 -14.742 1 95.12 185 GLY A N 1
ATOM 1378 C CA . GLY A 1 185 ? -5.223 -18.406 -13.578 1 95.12 185 GLY A CA 1
ATOM 1379 C C . GLY A 1 185 ? -4.246 -18.625 -12.438 1 95.12 185 GLY A C 1
ATOM 1380 O O . GLY A 1 185 ? -4.547 -18.297 -11.289 1 95.12 185 GLY A O 1
ATOM 1381 N N . ASN A 1 186 ? -3.109 -19.109 -12.75 1 92.56 186 ASN A N 1
ATOM 1382 C CA . ASN A 1 186 ? -2.068 -19.359 -11.766 1 92.56 186 ASN A CA 1
ATOM 1383 C C . ASN A 1 186 ? -1.656 -18.094 -11.031 1 92.56 186 ASN A C 1
ATOM 1385 O O . ASN A 1 186 ? -1.496 -18.094 -9.812 1 92.56 186 ASN A O 1
ATOM 1389 N N . ALA A 1 187 ? -1.425 -17.094 -11.75 1 92.38 187 ALA A N 1
ATOM 1390 C CA . ALA A 1 187 ? -0.969 -15.828 -11.18 1 92.38 187 ALA A CA 1
ATOM 1391 C C . ALA A 1 187 ? -2.021 -15.234 -10.242 1 92.38 187 ALA A C 1
ATOM 1393 O O . ALA A 1 187 ? -1.694 -14.758 -9.156 1 92.38 187 ALA A O 1
ATOM 1394 N N . VAL A 1 188 ? -3.334 -15.234 -10.68 1 96.06 188 VAL A N 1
ATOM 1395 C CA . VAL A 1 188 ? -4.426 -14.664 -9.898 1 96.06 188 VAL A CA 1
ATOM 1396 C C . VAL A 1 188 ? -4.602 -15.445 -8.602 1 96.06 188 VAL A C 1
ATOM 1398 O O . VAL A 1 188 ? -4.707 -14.852 -7.52 1 96.06 188 VAL A O 1
ATOM 1401 N N . VAL A 1 189 ? -4.52 -16.719 -8.695 1 95.94 189 VAL A N 1
ATOM 1402 C CA . VAL A 1 189 ? -4.73 -17.578 -7.531 1 95.94 189 VAL A CA 1
ATOM 1403 C C . VAL A 1 189 ? -3.545 -17.453 -6.578 1 95.94 189 VAL A C 1
ATOM 1405 O O . VAL A 1 189 ? -3.725 -17.391 -5.359 1 95.94 189 VAL A O 1
ATOM 1408 N N . THR A 1 190 ? -2.373 -17.406 -7.121 1 92.81 190 THR A N 1
ATOM 1409 C CA . THR A 1 190 ? -1.186 -17.219 -6.297 1 92.81 190 THR A CA 1
ATOM 1410 C C . THR A 1 190 ? -1.293 -15.922 -5.492 1 92.81 190 THR A C 1
ATOM 1412 O O . THR A 1 190 ? -1.067 -15.922 -4.281 1 92.81 190 THR A O 1
ATOM 1415 N N . SER A 1 191 ? -1.651 -14.844 -6.125 1 94.56 191 SER A N 1
ATOM 1416 C CA . SER A 1 191 ? -1.811 -13.555 -5.465 1 94.56 191 SER A CA 1
ATOM 1417 C C . SER A 1 191 ? -2.91 -13.602 -4.41 1 94.56 191 SER A C 1
ATOM 1419 O O . SER A 1 191 ? -2.775 -13.008 -3.338 1 94.56 191 SER A O 1
ATOM 1421 N N . PHE A 1 192 ? -3.996 -14.289 -4.75 1 96.44 192 PHE A N 1
ATOM 1422 C CA . PHE A 1 192 ? -5.113 -14.453 -3.83 1 96.44 192 PHE A CA 1
ATOM 1423 C C . PHE A 1 192 ? -4.664 -15.141 -2.549 1 96.44 192 PHE A C 1
ATOM 1425 O O . PHE A 1 192 ? -4.949 -14.672 -1.448 1 96.44 192 PHE A O 1
ATOM 1432 N N . VAL A 1 193 ? -3.947 -16.203 -2.668 1 93.5 193 VAL A N 1
ATOM 1433 C CA . VAL A 1 193 ? -3.529 -17.016 -1.528 1 93.5 193 VAL A CA 1
ATOM 1434 C C . VAL A 1 193 ? -2.547 -16.219 -0.667 1 93.5 193 VAL A C 1
ATOM 1436 O O . VAL A 1 193 ? -2.67 -16.188 0.56 1 93.5 193 VAL A O 1
ATOM 1439 N N . HIS A 1 194 ? -1.607 -15.594 -1.302 1 90.75 194 HIS A N 1
ATOM 1440 C CA . HIS A 1 194 ? -0.635 -14.812 -0.544 1 90.75 194 HIS A CA 1
ATOM 1441 C C . HIS A 1 194 ? -1.312 -13.68 0.218 1 90.75 194 HIS A C 1
ATOM 1443 O O . HIS A 1 194 ? -0.93 -13.367 1.349 1 90.75 194 HIS A O 1
ATOM 1449 N N . THR A 1 195 ? -2.252 -13.031 -0.401 1 93.69 195 THR A N 1
ATOM 1450 C CA . THR A 1 195 ? -3.031 -11.992 0.263 1 93.69 195 THR A CA 1
ATOM 1451 C C . THR A 1 195 ? -3.787 -12.562 1.459 1 93.69 195 THR A C 1
ATOM 1453 O O . THR A 1 195 ? -3.785 -11.969 2.541 1 93.69 195 THR A O 1
ATOM 1456 N N . LEU A 1 196 ? -4.418 -13.695 1.275 1 92.38 196 LEU A N 1
ATOM 1457 C CA . LEU A 1 196 ? -5.234 -14.305 2.318 1 92.38 196 LEU A CA 1
ATOM 1458 C C . LEU A 1 196 ? -4.379 -14.734 3.504 1 92.38 196 LEU A C 1
ATOM 1460 O O . LEU A 1 196 ? -4.82 -14.672 4.652 1 92.38 196 LEU A O 1
ATOM 1464 N N . GLU A 1 197 ? -3.215 -15.195 3.223 1 87.06 197 GLU A N 1
ATOM 1465 C CA . GLU A 1 197 ? -2.301 -15.578 4.293 1 87.06 197 GLU A CA 1
ATOM 1466 C C . GLU A 1 197 ? -2.008 -14.398 5.219 1 87.06 197 GLU A C 1
ATOM 1468 O O . GLU A 1 197 ? -1.874 -14.578 6.43 1 87.06 197 GLU A O 1
ATOM 1473 N N . HIS A 1 198 ? -1.929 -13.234 4.645 1 87.44 198 HIS A N 1
ATOM 1474 C CA . HIS A 1 198 ? -1.746 -12.039 5.461 1 87.44 198 HIS A CA 1
ATOM 1475 C C . HIS A 1 198 ? -3.037 -11.656 6.18 1 87.44 198 HIS A C 1
ATOM 1477 O O . HIS A 1 198 ? -3 -11.117 7.285 1 87.44 198 HIS A O 1
ATOM 1483 N N . TYR A 1 199 ? -4.074 -11.945 5.508 1 89.94 199 TYR A N 1
ATOM 1484 C CA . TYR A 1 199 ? -5.395 -11.625 6.035 1 89.94 199 TYR A CA 1
ATOM 1485 C C . TYR A 1 199 ? -5.711 -12.461 7.27 1 89.94 199 TYR A C 1
ATOM 1487 O O . TYR A 1 199 ? -6.324 -11.969 8.219 1 89.94 199 TYR A O 1
ATOM 1495 N N . LEU A 1 200 ? -5.312 -13.742 7.211 1 85.44 200 LEU A N 1
ATOM 1496 C CA . LEU A 1 200 ? -5.516 -14.648 8.328 1 85.44 200 LEU A CA 1
ATOM 1497 C C . LEU A 1 200 ? -4.461 -14.422 9.406 1 85.44 200 LEU A C 1
ATOM 1499 O O . LEU A 1 200 ? -3.463 -15.148 9.469 1 85.44 200 LEU A O 1
ATOM 1503 N N . ASN A 1 201 ? -4.496 -13.297 10.156 1 76.31 201 ASN A N 1
ATOM 1504 C CA . ASN A 1 201 ? -3.457 -12.938 11.117 1 76.31 201 ASN A CA 1
ATOM 1505 C C . ASN A 1 201 ? -3.988 -12.953 12.547 1 76.31 201 ASN A C 1
ATOM 1507 O O . ASN A 1 201 ? -5.195 -12.852 12.758 1 76.31 201 ASN A O 1
ATOM 1511 N N . TYR A 1 202 ? -3.057 -13.148 13.516 1 71.31 202 TYR A N 1
ATOM 1512 C CA . TYR A 1 202 ? -3.432 -13.281 14.914 1 71.31 202 TYR A CA 1
ATOM 1513 C C . TYR A 1 202 ? -3.064 -12.023 15.695 1 71.31 202 TYR A C 1
ATOM 1515 O O . TYR A 1 202 ? -3.152 -12.008 16.922 1 71.31 202 TYR A O 1
ATOM 1523 N N . ALA A 1 203 ? -2.436 -11.055 15.094 1 67.38 203 ALA A N 1
ATOM 1524 C CA . ALA A 1 203 ? -1.993 -9.867 15.828 1 67.38 203 ALA A CA 1
ATOM 1525 C C . ALA A 1 203 ? -3.178 -9.133 16.438 1 67.38 203 ALA A C 1
ATOM 1527 O O . ALA A 1 203 ? -3.049 -8.516 17.5 1 67.38 203 ALA A O 1
ATOM 1528 N N . GLY A 1 204 ? -4.27 -9.344 15.938 1 73.19 204 GLY A N 1
ATOM 1529 C CA . GLY A 1 204 ? -5.434 -8.633 16.438 1 73.19 204 GLY A CA 1
ATOM 1530 C C . GLY A 1 204 ? -5.34 -7.133 16.234 1 73.19 204 GLY A C 1
ATOM 1531 O O . GLY A 1 204 ? -4.254 -6.594 16.016 1 73.19 204 GLY A O 1
ATOM 1532 N N . ASP A 1 205 ? -6.324 -6.285 15.969 1 84.81 205 ASP A N 1
ATOM 1533 C CA . ASP A 1 205 ? -6.59 -4.848 15.906 1 84.81 205 ASP A CA 1
ATOM 1534 C C . ASP A 1 205 ? -5.832 -4.195 14.75 1 84.81 205 ASP A C 1
ATOM 1536 O O . ASP A 1 205 ? -5.125 -3.207 14.945 1 84.81 205 ASP A O 1
ATOM 1540 N N . THR A 1 206 ? -5.734 -4.781 13.68 1 91.88 206 THR A N 1
ATOM 1541 C CA . THR A 1 206 ? -5.141 -4.25 12.461 1 91.88 206 THR A CA 1
ATOM 1542 C C . THR A 1 206 ? -6.207 -4.035 11.391 1 91.88 206 THR A C 1
ATOM 1544 O O . THR A 1 206 ? -6.102 -4.566 10.281 1 91.88 206 THR A O 1
ATOM 1547 N N . PRO A 1 207 ? -7.188 -3.201 11.758 1 93.94 207 PRO A N 1
ATOM 1548 C CA . PRO A 1 207 ? -8.305 -3.043 10.82 1 93.94 207 PRO A CA 1
ATOM 1549 C C . PRO A 1 207 ? -7.852 -2.52 9.453 1 93.94 207 PRO A C 1
ATOM 1551 O O . PRO A 1 207 ? -8.414 -2.906 8.43 1 93.94 207 PRO A O 1
ATOM 1554 N N . LEU A 1 208 ? -6.867 -1.65 9.406 1 94.75 208 LEU A N 1
ATOM 1555 C CA . LEU A 1 208 ? -6.406 -1.127 8.125 1 94.75 208 LEU A CA 1
ATOM 1556 C C . LEU A 1 208 ? -5.844 -2.244 7.25 1 94.75 208 LEU A C 1
ATOM 1558 O O . LEU A 1 208 ? -6.211 -2.369 6.082 1 94.75 208 LEU A O 1
ATOM 1562 N N . GLN A 1 209 ? -4.961 -3.068 7.828 1 93.5 209 GLN A N 1
ATOM 1563 C CA . GLN A 1 209 ? -4.344 -4.16 7.082 1 93.5 209 GLN A CA 1
ATOM 1564 C C . GLN A 1 209 ? -5.391 -5.168 6.617 1 93.5 209 GLN A C 1
ATOM 1566 O O . GLN A 1 209 ? -5.301 -5.695 5.504 1 93.5 209 GLN A O 1
ATOM 1571 N N . GLU A 1 210 ? -6.344 -5.418 7.48 1 94.06 210 GLU A N 1
ATOM 1572 C CA . GLU A 1 210 ? -7.426 -6.324 7.102 1 94.06 210 GLU A CA 1
ATOM 1573 C C . GLU A 1 210 ? -8.211 -5.785 5.91 1 94.06 210 GLU A C 1
ATOM 1575 O O . GLU A 1 210 ? -8.477 -6.516 4.953 1 94.06 210 GLU A O 1
ATOM 1580 N N . ARG A 1 211 ? -8.547 -4.52 5.941 1 96.44 211 ARG A N 1
ATOM 1581 C CA . ARG A 1 211 ? -9.297 -3.893 4.855 1 96.44 211 ARG A CA 1
ATOM 1582 C C . ARG A 1 211 ? -8.461 -3.82 3.584 1 96.44 211 ARG A C 1
ATOM 1584 O O . ARG A 1 211 ? -8.984 -3.938 2.477 1 96.44 211 ARG A O 1
ATOM 1591 N N . GLN A 1 212 ? -7.172 -3.592 3.744 1 95.88 212 GLN A N 1
ATOM 1592 C CA . GLN A 1 212 ? -6.285 -3.559 2.586 1 95.88 212 GLN A CA 1
ATOM 1593 C C . GLN A 1 212 ? -6.184 -4.934 1.934 1 95.88 212 GLN A C 1
ATOM 1595 O O . GLN A 1 212 ? -6.156 -5.047 0.706 1 95.88 212 GLN A O 1
ATOM 1600 N N . ALA A 1 213 ? -6.086 -5.941 2.754 1 95.56 213 ALA A N 1
ATOM 1601 C CA . ALA A 1 213 ? -6.109 -7.293 2.197 1 95.56 213 ALA A CA 1
ATOM 1602 C C . ALA A 1 213 ? -7.418 -7.559 1.456 1 95.56 213 ALA A C 1
ATOM 1604 O O . ALA A 1 213 ? -7.414 -8.133 0.364 1 95.56 213 ALA A O 1
ATOM 1605 N N . GLU A 1 214 ? -8.516 -7.18 2.029 1 97.56 214 GLU A N 1
ATOM 1606 C CA . GLU A 1 214 ? -9.82 -7.328 1.388 1 97.56 214 GLU A CA 1
ATOM 1607 C C . GLU A 1 214 ? -9.859 -6.605 0.046 1 97.56 214 GLU A C 1
ATOM 1609 O O . GLU A 1 214 ? -10.477 -7.086 -0.907 1 97.56 214 GLU A O 1
ATOM 1614 N N . SER A 1 215 ? -9.195 -5.398 -0.028 1 97.88 215 SER A N 1
ATOM 1615 C CA . SER A 1 215 ? -9.133 -4.645 -1.275 1 97.88 215 SER A CA 1
ATOM 1616 C C . SER A 1 215 ? -8.5 -5.469 -2.391 1 97.88 215 SER A C 1
ATOM 1618 O O . SER A 1 215 ? -8.992 -5.477 -3.521 1 97.88 215 SER A O 1
ATOM 1620 N N . LEU A 1 216 ? -7.426 -6.164 -2.059 1 97.56 216 LEU A N 1
ATOM 1621 C CA . LEU A 1 216 ? -6.762 -7.008 -3.047 1 97.56 216 LEU A CA 1
ATOM 1622 C C . LEU A 1 216 ? -7.637 -8.203 -3.42 1 97.56 216 LEU A C 1
ATOM 1624 O O . LEU A 1 216 ? -7.832 -8.484 -4.602 1 97.56 216 LEU A O 1
ATOM 1628 N N . LEU A 1 217 ? -8.188 -8.883 -2.396 1 98.25 217 LEU A N 1
ATOM 1629 C CA . LEU A 1 217 ? -8.992 -10.07 -2.637 1 98.25 217 LEU A CA 1
ATOM 1630 C C . LEU A 1 217 ? -10.188 -9.75 -3.531 1 98.25 217 LEU A C 1
ATOM 1632 O O . LEU A 1 217 ? -10.422 -10.445 -4.523 1 98.25 217 LEU A O 1
ATOM 1636 N N . LEU A 1 218 ? -10.914 -8.648 -3.227 1 98.62 218 LEU A N 1
ATOM 1637 C CA . LEU A 1 218 ? -12.102 -8.273 -3.99 1 98.62 218 LEU A CA 1
ATOM 1638 C C . LEU A 1 218 ? -11.727 -7.906 -5.422 1 98.62 218 LEU A C 1
ATOM 1640 O O . LEU A 1 218 ? -12.445 -8.258 -6.363 1 98.62 218 LEU A O 1
ATOM 1644 N N . THR A 1 219 ? -10.609 -7.219 -5.605 1 98.19 219 THR A N 1
ATOM 1645 C CA . THR A 1 219 ? -10.164 -6.824 -6.938 1 98.19 219 THR A CA 1
ATOM 1646 C C . THR A 1 219 ? -9.789 -8.047 -7.766 1 98.19 219 THR A C 1
ATOM 1648 O O . THR A 1 219 ? -10.125 -8.133 -8.945 1 98.19 219 THR A O 1
ATOM 1651 N N . LEU A 1 220 ? -9.117 -8.961 -7.148 1 98.12 220 LEU A N 1
ATOM 1652 C CA . LEU A 1 220 ? -8.727 -10.188 -7.84 1 98.12 220 LEU A CA 1
ATOM 1653 C C . LEU A 1 220 ? -9.961 -10.977 -8.273 1 98.12 220 LEU A C 1
ATOM 1655 O O . LEU A 1 220 ? -10.008 -11.5 -9.391 1 98.12 220 LEU A O 1
ATOM 1659 N N . ILE A 1 221 ? -10.914 -11.109 -7.383 1 98.56 221 ILE A N 1
ATOM 1660 C CA . ILE A 1 221 ? -12.141 -11.859 -7.648 1 98.56 221 ILE A CA 1
ATOM 1661 C C . ILE A 1 221 ? -12.891 -11.227 -8.82 1 98.56 221 ILE A C 1
ATOM 1663 O O . ILE A 1 221 ? -13.469 -11.93 -9.648 1 98.56 221 ILE A O 1
ATOM 1667 N N . GLU A 1 222 ? -12.852 -9.922 -8.938 1 98 222 GLU A N 1
ATOM 1668 C CA . GLU A 1 222 ? -13.594 -9.203 -9.977 1 98 222 GLU A CA 1
ATOM 1669 C C . GLU A 1 222 ? -12.836 -9.203 -11.297 1 98 222 GLU A C 1
ATOM 1671 O O . GLU A 1 222 ? -13.414 -9.461 -12.352 1 98 222 GLU A O 1
ATOM 1676 N N . GLU A 1 223 ? -11.555 -8.953 -11.266 1 97.81 223 GLU A N 1
ATOM 1677 C CA . GLU A 1 223 ? -10.773 -8.719 -12.477 1 97.81 223 GLU A CA 1
ATOM 1678 C C . GLU A 1 223 ? -10.242 -10.023 -13.062 1 97.81 223 GLU A C 1
ATOM 1680 O O . GLU A 1 223 ? -10.008 -10.117 -14.266 1 97.81 223 GLU A O 1
ATOM 1685 N N . GLY A 1 224 ? -10.07 -11.039 -12.234 1 97.69 224 GLY A N 1
ATOM 1686 C CA . GLY A 1 224 ? -9.516 -12.305 -12.68 1 97.69 224 GLY A CA 1
ATOM 1687 C C . GLY A 1 224 ? -10.297 -12.922 -13.836 1 97.69 224 GLY A C 1
ATOM 1688 O O . GLY A 1 224 ? -9.75 -13.109 -14.922 1 97.69 224 GLY A O 1
ATOM 1689 N N . PRO A 1 225 ? -11.586 -13.188 -13.617 1 98.12 225 PRO A N 1
ATOM 1690 C CA . PRO A 1 225 ? -12.406 -13.781 -14.68 1 98.12 225 PRO A CA 1
ATOM 1691 C C . PRO A 1 225 ? -12.484 -12.906 -15.93 1 98.12 225 PRO A C 1
ATOM 1693 O O . PRO A 1 225 ? -12.547 -13.422 -17.047 1 98.12 225 PRO A O 1
ATOM 1696 N N . LYS A 1 226 ? -12.445 -11.586 -15.789 1 97.44 226 LYS A N 1
ATOM 1697 C CA . LYS A 1 226 ? -12.445 -10.688 -16.938 1 97.44 226 LYS A CA 1
ATOM 1698 C C . LYS A 1 226 ? -11.195 -10.883 -17.781 1 97.44 226 LYS A C 1
ATOM 1700 O O . LYS A 1 226 ? -11.273 -10.914 -19.016 1 97.44 226 LYS A O 1
ATOM 1705 N N . ALA A 1 227 ? -10.094 -10.992 -17.094 1 96.5 227 ALA A N 1
ATOM 1706 C CA . ALA A 1 227 ? -8.828 -11.18 -17.812 1 96.5 227 ALA A CA 1
ATOM 1707 C C . ALA A 1 227 ? -8.781 -12.531 -18.516 1 96.5 227 ALA A C 1
ATOM 1709 O O . ALA A 1 227 ? -8.188 -12.656 -19.578 1 96.5 227 ALA A O 1
ATOM 1710 N N . LEU A 1 228 ? -9.336 -13.555 -17.922 1 95.69 228 LEU A N 1
ATOM 1711 C CA . LEU A 1 228 ? -9.406 -14.867 -18.547 1 95.69 228 LEU A CA 1
ATOM 1712 C C . LEU A 1 228 ? -10.289 -14.828 -19.797 1 95.69 228 LEU A C 1
ATOM 1714 O O . LEU A 1 228 ? -9.969 -15.461 -20.812 1 95.69 228 LEU A O 1
ATOM 1718 N N . ALA A 1 229 ? -11.367 -14.125 -19.703 1 96.38 229 ALA A N 1
ATOM 1719 C CA . ALA A 1 229 ? -12.305 -14.023 -20.812 1 96.38 229 ALA A CA 1
ATOM 1720 C C . ALA A 1 229 ? -11.719 -13.203 -21.953 1 96.38 229 ALA A C 1
ATOM 1722 O O . ALA A 1 229 ? -11.969 -13.484 -23.125 1 96.38 229 ALA A O 1
ATOM 1723 N N . ASN A 1 230 ? -10.969 -12.156 -21.625 1 96.69 230 ASN A N 1
ATOM 1724 C CA . ASN A 1 230 ? -10.305 -11.297 -22.594 1 96.69 230 ASN A CA 1
ATOM 1725 C C . ASN A 1 230 ? -8.891 -10.938 -22.141 1 96.69 230 ASN A C 1
ATOM 1727 O O . ASN A 1 230 ? -8.656 -9.844 -21.625 1 96.69 230 ASN A O 1
ATOM 1731 N N . PRO A 1 231 ? -7.98 -11.75 -22.484 1 94.81 231 PRO A N 1
ATOM 1732 C CA . PRO A 1 231 ? -6.613 -11.562 -22 1 94.81 231 PRO A CA 1
ATOM 1733 C C . PRO A 1 231 ? -5.992 -10.25 -22.484 1 94.81 231 PRO A C 1
ATOM 1735 O O . PRO A 1 231 ? -5 -9.789 -21.906 1 94.81 231 PRO A O 1
ATOM 1738 N N . SER A 1 232 ? -6.508 -9.594 -23.516 1 95.38 232 SER A N 1
ATOM 1739 C CA . SER A 1 232 ? -5.918 -8.367 -24.047 1 95.38 232 SER A CA 1
ATOM 1740 C C . SER A 1 232 ? -6.594 -7.133 -23.453 1 95.38 232 SER A C 1
ATOM 1742 O O . SER A 1 232 ? -6.352 -6.012 -23.906 1 95.38 232 SER A O 1
ATOM 1744 N N . ASP A 1 233 ? -7.461 -7.387 -22.453 1 95.62 233 ASP A N 1
ATOM 1745 C CA . ASP A 1 233 ? -8.078 -6.258 -21.75 1 95.62 233 ASP A CA 1
ATOM 1746 C C . ASP A 1 233 ? -7.07 -5.551 -20.859 1 95.62 233 ASP A C 1
ATOM 1748 O O . ASP A 1 233 ? -6.746 -6.039 -19.766 1 95.62 233 ASP A O 1
ATOM 1752 N N . TYR A 1 234 ? -6.648 -4.371 -21.203 1 95.69 234 TYR A N 1
ATOM 1753 C CA . TYR A 1 234 ? -5.602 -3.65 -20.484 1 95.69 234 TYR A CA 1
ATOM 1754 C C . TYR A 1 234 ? -6.02 -3.363 -19.047 1 95.69 234 TYR A C 1
ATOM 1756 O O . TYR A 1 234 ? -5.234 -3.549 -18.125 1 95.69 234 TYR A O 1
ATOM 1764 N N . ALA A 1 235 ? -7.23 -2.902 -18.922 1 95.06 235 ALA A N 1
ATOM 1765 C CA . ALA A 1 235 ? -7.699 -2.5 -17.594 1 95.06 235 ALA A CA 1
ATOM 1766 C C . ALA A 1 235 ? -7.629 -3.664 -16.609 1 95.06 235 ALA A C 1
ATOM 1768 O O . ALA A 1 235 ? -7.113 -3.516 -15.5 1 95.06 235 ALA A O 1
ATOM 1769 N N . SER A 1 236 ? -8.117 -4.816 -17 1 96.19 236 SER A N 1
ATOM 1770 C CA . SER A 1 236 ? -8.109 -5.992 -16.141 1 96.19 236 SER A CA 1
ATOM 1771 C C . SER A 1 236 ? -6.684 -6.449 -15.844 1 96.19 236 SER A C 1
ATOM 1773 O O . SER A 1 236 ? -6.348 -6.754 -14.703 1 96.19 236 SER A O 1
ATOM 1775 N N . GLN A 1 237 ? -5.863 -6.461 -16.875 1 95.94 237 GLN A N 1
ATOM 1776 C CA . GLN A 1 237 ? -4.484 -6.906 -16.703 1 95.94 237 GLN A CA 1
ATOM 1777 C C . GLN A 1 237 ? -3.705 -5.961 -15.797 1 95.94 237 GLN A C 1
ATOM 1779 O O . GLN A 1 237 ? -2.889 -6.402 -14.992 1 95.94 237 GLN A O 1
ATOM 1784 N N . ALA A 1 238 ? -3.939 -4.676 -15.945 1 95.69 238 ALA A N 1
ATOM 1785 C CA . ALA A 1 238 ? -3.266 -3.678 -15.117 1 95.69 238 ALA A CA 1
ATOM 1786 C C . ALA A 1 238 ? -3.621 -3.854 -13.641 1 95.69 238 ALA A C 1
ATOM 1788 O O . ALA A 1 238 ? -2.744 -3.822 -12.773 1 95.69 238 ALA A O 1
ATOM 1789 N N . ASN A 1 239 ? -4.871 -4.051 -13.398 1 96.19 239 ASN A N 1
ATOM 1790 C CA . ASN A 1 239 ? -5.309 -4.238 -12.023 1 96.19 239 ASN A CA 1
ATOM 1791 C C . ASN A 1 239 ? -4.734 -5.52 -11.422 1 96.19 239 ASN A C 1
ATOM 1793 O O . ASN A 1 239 ? -4.297 -5.531 -10.266 1 96.19 239 ASN A O 1
ATOM 1797 N N . LEU A 1 240 ? -4.746 -6.57 -12.203 1 96.12 240 LEU A N 1
ATOM 1798 C CA . LEU A 1 240 ? -4.227 -7.84 -11.711 1 96.12 240 LEU A CA 1
ATOM 1799 C C . LEU A 1 240 ? -2.73 -7.746 -11.43 1 96.12 240 LEU A C 1
ATOM 1801 O O . LEU A 1 240 ? -2.254 -8.227 -10.398 1 96.12 240 LEU A O 1
ATOM 1805 N N . MET A 1 241 ? -2.01 -7.152 -12.336 1 95.75 241 MET A N 1
ATOM 1806 C CA . MET A 1 241 ? -0.563 -7.016 -12.188 1 95.75 241 MET A CA 1
ATOM 1807 C C . MET A 1 241 ? -0.219 -6.188 -10.953 1 95.75 241 MET A C 1
ATOM 1809 O O . MET A 1 241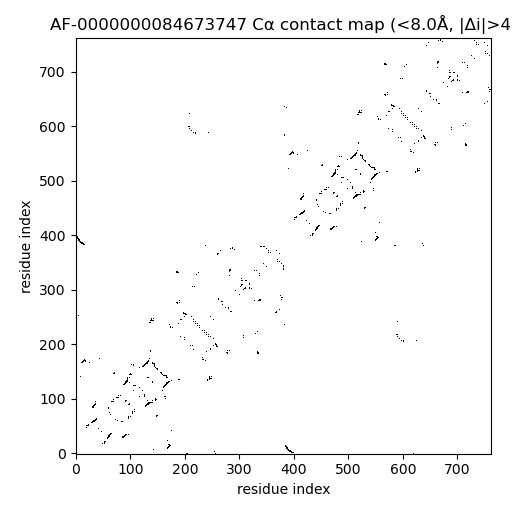 ? 0.685 -6.543 -10.195 1 95.75 241 MET A O 1
ATOM 1813 N N . TRP A 1 242 ? -0.918 -5.125 -10.742 1 95.25 242 TRP A N 1
ATOM 1814 C CA . TRP A 1 242 ? -0.659 -4.262 -9.594 1 95.25 242 TRP A CA 1
ATOM 1815 C C . TRP A 1 242 ? -1.047 -4.957 -8.289 1 95.25 242 TRP A C 1
ATOM 1817 O O . TRP A 1 242 ? -0.352 -4.824 -7.281 1 95.25 242 TRP A O 1
ATOM 1827 N N . CYS A 1 243 ? -2.141 -5.715 -8.297 1 95.94 243 CYS A N 1
ATOM 1828 C CA . CYS A 1 243 ? -2.527 -6.512 -7.141 1 95.94 243 CYS A CA 1
ATOM 1829 C C . CYS A 1 243 ? -1.437 -7.516 -6.781 1 95.94 243 CYS A C 1
ATOM 1831 O O . CYS A 1 243 ? -1.082 -7.66 -5.609 1 95.94 243 CYS A O 1
ATOM 1833 N N . ALA A 1 244 ? -0.963 -8.172 -7.781 1 94.75 244 ALA A N 1
ATOM 1834 C CA . ALA A 1 244 ? 0.066 -9.188 -7.566 1 94.75 244 ALA A CA 1
ATOM 1835 C C . ALA A 1 244 ? 1.315 -8.57 -6.938 1 94.75 244 ALA A C 1
ATOM 1837 O O . ALA A 1 244 ? 1.897 -9.148 -6.016 1 94.75 244 ALA A O 1
ATOM 1838 N N . SER A 1 245 ? 1.679 -7.457 -7.41 1 92.75 245 SER A N 1
ATOM 1839 C CA . SER A 1 245 ? 2.846 -6.766 -6.875 1 92.75 245 SER A CA 1
ATOM 1840 C C . SER A 1 245 ? 2.635 -6.371 -5.418 1 92.75 245 SER A C 1
ATOM 1842 O O . SER A 1 245 ? 3.553 -6.477 -4.602 1 92.75 245 SER A O 1
ATOM 1844 N N . GLN A 1 246 ? 1.494 -5.961 -5.07 1 93.38 246 GLN A N 1
ATOM 1845 C CA . GLN A 1 246 ? 1.209 -5.523 -3.709 1 93.38 246 GLN A CA 1
ATOM 1846 C C . GLN A 1 246 ? 1.038 -6.715 -2.77 1 93.38 246 GLN A C 1
ATOM 1848 O O . GLN A 1 246 ? 1.322 -6.613 -1.575 1 93.38 246 GLN A O 1
ATOM 1853 N N . ALA A 1 247 ? 0.523 -7.848 -3.264 1 92.12 247 ALA A N 1
ATOM 1854 C CA . ALA A 1 247 ? 0.33 -9.047 -2.455 1 92.12 247 ALA A CA 1
ATOM 1855 C C . ALA A 1 247 ? 1.649 -9.516 -1.849 1 92.12 247 ALA A C 1
ATOM 1857 O O . ALA A 1 247 ? 1.671 -10.07 -0.745 1 92.12 247 ALA A O 1
ATOM 1858 N N . HIS A 1 248 ? 2.75 -9.188 -2.502 1 84.94 248 HIS A N 1
ATOM 1859 C CA . HIS A 1 248 ? 4.066 -9.656 -2.076 1 84.94 248 HIS A CA 1
ATOM 1860 C C . HIS A 1 248 ? 4.961 -8.484 -1.68 1 84.94 248 HIS A C 1
ATOM 1862 O O . HIS A 1 248 ? 6.152 -8.672 -1.425 1 84.94 248 HIS A O 1
ATOM 1868 N N . GLY A 1 249 ? 4.434 -7.285 -1.633 1 81.5 249 GLY A N 1
ATOM 1869 C CA . GLY A 1 249 ? 5.246 -6.09 -1.454 1 81.5 249 GLY A CA 1
ATOM 1870 C C . GLY A 1 249 ? 5.492 -5.746 0.003 1 81.5 249 GLY A C 1
ATOM 1871 O O . GLY A 1 249 ? 6.09 -4.715 0.311 1 81.5 249 GLY A O 1
ATOM 1872 N N . GLY A 1 250 ? 5.055 -6.531 0.879 1 83.94 250 GLY A N 1
ATOM 1873 C CA . GLY A 1 250 ? 5.387 -6.398 2.287 1 83.94 250 GLY A CA 1
ATOM 1874 C C . GLY A 1 250 ? 4.398 -5.539 3.055 1 83.94 250 GLY A C 1
ATOM 1875 O O . GLY A 1 250 ? 4.305 -5.637 4.281 1 83.94 250 GLY A O 1
ATOM 1876 N N . LEU A 1 251 ? 3.648 -4.668 2.34 1 86.94 251 LEU A N 1
ATOM 1877 C CA . LEU A 1 251 ? 2.752 -3.725 2.996 1 86.94 251 LEU A CA 1
ATOM 1878 C C . LEU A 1 251 ? 1.68 -4.461 3.795 1 86.94 251 LEU A C 1
ATOM 1880 O O . LEU A 1 251 ? 1.373 -4.078 4.926 1 86.94 251 LEU A O 1
ATOM 1884 N N . LEU A 1 252 ? 1.157 -5.531 3.275 1 88.5 252 LEU A N 1
ATOM 1885 C CA . LEU A 1 252 ? 0.069 -6.258 3.918 1 88.5 252 LEU A CA 1
ATOM 1886 C C . LEU A 1 252 ? 0.546 -6.922 5.207 1 88.5 252 LEU A C 1
ATOM 1888 O O . LEU A 1 252 ? -0.25 -7.16 6.117 1 88.5 252 LEU A O 1
ATOM 1892 N N . GLY A 1 253 ? 1.798 -7.137 5.328 1 86.25 253 GLY A N 1
ATOM 1893 C CA . GLY A 1 253 ? 2.34 -7.824 6.488 1 86.25 253 GLY A CA 1
ATOM 1894 C C . GLY A 1 253 ? 2.707 -6.883 7.621 1 86.25 253 GLY A C 1
ATOM 1895 O O . GLY A 1 253 ? 3.016 -7.328 8.727 1 86.25 253 GLY A O 1
ATOM 1896 N N . CYS A 1 254 ? 2.588 -5.621 7.328 1 88.44 254 CYS A N 1
ATOM 1897 C CA . CYS A 1 254 ? 2.959 -4.637 8.336 1 88.44 254 CYS A CA 1
ATOM 1898 C C . CYS A 1 254 ? 2.059 -4.746 9.562 1 88.44 254 CYS A C 1
ATOM 1900 O O . CYS A 1 254 ? 0.841 -4.578 9.461 1 88.44 254 CYS A O 1
ATOM 1902 N N . GLY A 1 255 ? 2.756 -5.086 10.695 1 86.56 255 GLY A N 1
ATOM 1903 C CA . GLY A 1 255 ? 2.053 -5.105 11.969 1 86.56 255 GLY A CA 1
ATOM 1904 C C . GLY A 1 255 ? 1.219 -6.359 12.172 1 86.56 255 GLY A C 1
ATOM 1905 O O . GLY A 1 255 ? 0.59 -6.531 13.219 1 86.56 255 GLY A O 1
ATOM 1906 N N . ALA A 1 256 ? 1.199 -7.148 11.133 1 79.25 256 ALA A N 1
ATOM 1907 C CA . ALA A 1 256 ? 0.409 -8.375 11.195 1 79.25 256 ALA A CA 1
ATOM 1908 C C . ALA A 1 256 ? 1.262 -9.555 11.648 1 79.25 256 ALA A C 1
ATOM 1910 O O . ALA A 1 256 ? 2.479 -9.43 11.812 1 79.25 256 ALA A O 1
ATOM 1911 N N . ALA A 1 257 ? 0.642 -10.562 12.172 1 71.25 257 ALA A N 1
ATOM 1912 C CA . ALA A 1 257 ? 1.234 -11.867 12.461 1 71.25 257 ALA A CA 1
ATOM 1913 C C . ALA A 1 257 ? 0.67 -12.938 11.539 1 71.25 257 ALA A C 1
ATOM 1915 O O . ALA A 1 257 ? -0.3 -13.617 11.883 1 71.25 257 ALA A O 1
ATOM 1916 N N . PRO A 1 258 ? 1.331 -12.945 10.375 1 65.12 258 PRO A N 1
ATOM 1917 C CA . PRO A 1 258 ? 0.735 -13.859 9.398 1 65.12 258 PRO A CA 1
ATOM 1918 C C . PRO A 1 258 ? 0.862 -15.328 9.797 1 65.12 258 PRO A C 1
ATOM 1920 O O . PRO A 1 258 ? 1.763 -15.688 10.562 1 65.12 258 PRO A O 1
ATOM 1923 N N . VAL A 1 259 ? -0.115 -16.078 9.633 1 62.34 259 VAL A N 1
ATOM 1924 C CA . VAL A 1 259 ? -0.061 -17.531 9.836 1 62.34 259 VAL A CA 1
ATOM 1925 C C . VAL A 1 259 ? 0.841 -18.172 8.781 1 62.34 259 VAL A C 1
ATOM 1927 O O . VAL A 1 259 ? 0.785 -17.797 7.602 1 62.34 259 VAL A O 1
ATOM 1930 N N . ALA A 1 260 ? 2.162 -18.469 9.297 1 58.5 260 ALA A N 1
ATOM 1931 C CA . ALA A 1 260 ? 3.088 -19.125 8.375 1 58.5 260 ALA A CA 1
ATOM 1932 C C . ALA A 1 260 ? 2.395 -20.234 7.602 1 58.5 260 ALA A C 1
ATOM 1934 O O . ALA A 1 260 ? 1.61 -21 8.172 1 58.5 260 ALA A O 1
ATOM 1935 N N . GLY A 1 261 ? 2.295 -20.109 6.191 1 64.56 261 GLY A N 1
ATOM 1936 C CA . GLY A 1 261 ? 1.522 -20.406 5 1 64.56 261 GLY A CA 1
ATOM 1937 C C . GLY A 1 261 ? 1.824 -21.781 4.43 1 64.56 261 GLY A C 1
ATOM 1938 O O . GLY A 1 261 ? 2.648 -22.516 4.977 1 64.56 261 GLY A O 1
ATOM 1939 N N . LEU A 1 262 ? 1.081 -22.219 3.471 1 77.94 262 LEU A N 1
ATOM 1940 C CA . LEU A 1 262 ? 0.956 -23.359 2.557 1 77.94 262 LEU A CA 1
ATOM 1941 C C . LEU A 1 262 ? 2.254 -23.578 1.788 1 77.94 262 LEU A C 1
ATOM 1943 O O . LEU A 1 262 ? 2.426 -24.609 1.139 1 77.94 262 LEU A O 1
ATOM 1947 N N . ALA A 1 263 ? 3.328 -22.75 2.234 1 75.81 263 ALA A N 1
ATOM 1948 C CA . ALA A 1 263 ? 4.488 -22.703 1.346 1 75.81 263 ALA A CA 1
ATOM 1949 C C . ALA A 1 263 ? 5.277 -24.016 1.419 1 75.81 263 ALA A C 1
ATOM 1951 O O . ALA A 1 263 ? 5.633 -24.594 0.388 1 75.81 263 ALA A O 1
ATOM 1952 N N . PRO A 1 264 ? 5.504 -24.531 2.623 1 77.56 264 PRO A N 1
ATOM 1953 C CA . PRO A 1 264 ? 6.254 -25.781 2.684 1 77.56 264 PRO A CA 1
ATOM 1954 C C . PRO A 1 264 ? 5.527 -26.938 2.002 1 77.56 264 PRO A C 1
ATOM 1956 O O . PRO A 1 264 ? 6.156 -27.766 1.339 1 77.56 264 PRO A O 1
ATOM 1959 N N . LEU A 1 265 ? 4.281 -27 2.191 1 85.62 265 LEU A N 1
ATOM 1960 C CA . LEU A 1 265 ? 3.492 -28.047 1.56 1 85.62 265 LEU A CA 1
ATOM 1961 C C . LEU A 1 265 ? 3.445 -27.859 0.047 1 85.62 265 LEU A C 1
ATOM 1963 O O . LEU A 1 265 ? 3.578 -28.828 -0.707 1 85.62 265 LEU A O 1
ATOM 1967 N N . ALA A 1 266 ? 3.236 -26.641 -0.364 1 86.69 266 ALA A N 1
ATOM 1968 C CA . ALA A 1 266 ? 3.168 -26.344 -1.791 1 86.69 266 ALA A CA 1
ATOM 1969 C C . ALA A 1 266 ? 4.484 -26.672 -2.486 1 86.69 266 ALA A C 1
ATOM 1971 O O . ALA A 1 266 ? 4.488 -27.141 -3.627 1 86.69 266 ALA A O 1
ATOM 1972 N N . ARG A 1 267 ? 5.539 -26.469 -1.781 1 82.19 267 ARG A N 1
ATOM 1973 C CA . ARG A 1 267 ? 6.859 -26.766 -2.334 1 82.19 267 ARG A CA 1
ATOM 1974 C C . ARG A 1 267 ? 7.027 -28.25 -2.598 1 82.19 267 ARG A C 1
ATOM 1976 O O . ARG A 1 267 ? 7.641 -28.641 -3.592 1 82.19 267 ARG A O 1
ATOM 1983 N N . GLN A 1 268 ? 6.551 -29.047 -1.715 1 84.06 268 GLN A N 1
ATOM 1984 C CA . GLN A 1 268 ? 6.656 -30.5 -1.895 1 84.06 268 GLN A CA 1
ATOM 1985 C C . GLN A 1 268 ? 5.848 -30.953 -3.104 1 84.06 268 GLN A C 1
ATOM 1987 O O . GLN A 1 268 ? 6.293 -31.828 -3.855 1 84.06 268 GLN A O 1
ATOM 1992 N N . LEU A 1 269 ? 4.703 -30.406 -3.293 1 88.44 269 LEU A N 1
ATOM 1993 C CA . LEU A 1 269 ? 3.867 -30.75 -4.438 1 88.44 269 LEU A CA 1
ATOM 1994 C C . LEU A 1 269 ? 4.559 -30.375 -5.746 1 88.44 269 LEU A C 1
ATOM 1996 O O . LEU A 1 269 ? 4.477 -31.109 -6.73 1 88.44 269 LEU A O 1
ATOM 2000 N N . SER A 1 270 ? 5.195 -29.234 -5.707 1 82.31 270 SER A N 1
ATOM 2001 C CA . SER A 1 270 ? 5.922 -28.781 -6.891 1 82.31 270 SER A CA 1
ATOM 2002 C C . SER A 1 270 ? 7.145 -29.656 -7.148 1 82.31 270 SER A C 1
ATOM 2004 O O . SER A 1 270 ? 7.402 -30.062 -8.289 1 82.31 270 SER A O 1
ATOM 2006 N N . LEU A 1 271 ? 7.914 -29.969 -6.074 1 79.44 2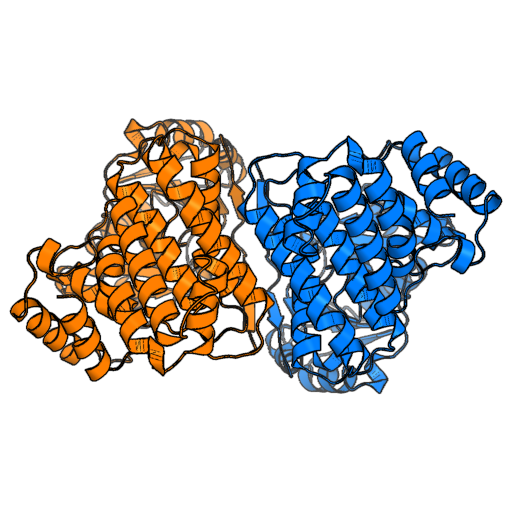71 LEU A N 1
ATOM 2007 C CA . LEU A 1 271 ? 9.164 -30.703 -6.191 1 79.44 271 LEU A CA 1
ATOM 2008 C C . LEU A 1 271 ? 8.891 -32.156 -6.621 1 79.44 271 LEU A C 1
ATOM 2010 O O . LEU A 1 271 ? 9.594 -32.688 -7.484 1 79.44 271 LEU A O 1
ATOM 2014 N N . LEU A 1 272 ? 7.871 -32.812 -6.066 1 85.19 272 LEU A N 1
ATOM 2015 C CA . LEU A 1 272 ? 7.641 -34.25 -6.242 1 85.19 272 LEU A CA 1
ATOM 2016 C C . LEU A 1 272 ? 6.738 -34.5 -7.441 1 85.19 272 LEU A C 1
ATOM 2018 O O . LEU A 1 272 ? 6.867 -35.531 -8.109 1 85.19 272 LEU A O 1
ATOM 2022 N N . TYR A 1 273 ? 5.875 -33.562 -7.73 1 90.44 273 TYR A N 1
ATOM 2023 C CA . TYR A 1 273 ? 4.844 -33.906 -8.719 1 90.44 273 TYR A CA 1
ATOM 2024 C C . TYR A 1 273 ? 4.766 -32.812 -9.789 1 90.44 273 TYR A C 1
ATOM 2026 O O . TYR A 1 273 ? 3.836 -32.812 -10.602 1 90.44 273 TYR A O 1
ATOM 2034 N N . HIS A 1 274 ? 5.602 -31.812 -9.734 1 83.44 274 HIS A N 1
ATOM 2035 C CA . HIS A 1 274 ? 5.832 -30.812 -10.781 1 83.44 274 HIS A CA 1
ATOM 2036 C C . HIS A 1 274 ? 4.605 -29.922 -10.977 1 83.44 274 HIS A C 1
ATOM 2038 O O . HIS A 1 274 ? 4.316 -29.516 -12.102 1 83.44 274 HIS A O 1
ATOM 2044 N N . LEU A 1 275 ? 3.771 -29.812 -9.922 1 87.69 275 LEU A N 1
ATOM 2045 C CA . LEU A 1 275 ? 2.666 -28.875 -9.984 1 87.69 275 LEU A CA 1
ATOM 2046 C C . LEU A 1 275 ? 3.18 -27.438 -9.977 1 87.69 275 LEU A C 1
ATOM 2048 O O . LEU A 1 275 ? 4.145 -27.125 -9.273 1 87.69 275 LEU A O 1
ATOM 2052 N N . ASP A 1 276 ? 2.58 -26.562 -10.797 1 83.5 276 ASP A N 1
ATOM 2053 C CA . ASP A 1 276 ? 2.863 -25.125 -10.695 1 83.5 276 ASP A CA 1
ATOM 2054 C C . ASP A 1 276 ? 2.521 -24.594 -9.305 1 83.5 276 ASP A C 1
ATOM 2056 O O . ASP A 1 276 ? 1.707 -25.188 -8.594 1 83.5 276 ASP A O 1
ATOM 2060 N N . HIS A 1 277 ? 3.15 -23.531 -8.945 1 83.88 277 HIS A N 1
ATOM 2061 C CA . HIS A 1 277 ? 2.945 -22.938 -7.629 1 83.88 277 HIS A CA 1
ATOM 2062 C C . HIS A 1 277 ? 1.471 -22.641 -7.387 1 83.88 277 HIS A C 1
ATOM 2064 O O . HIS A 1 277 ? 0.916 -23 -6.348 1 83.88 277 HIS A O 1
ATOM 2070 N N . GLY A 1 278 ? 0.847 -22.016 -8.352 1 89.12 278 GLY A N 1
ATOM 2071 C CA . GLY A 1 278 ? -0.563 -21.688 -8.227 1 89.12 278 GLY A CA 1
ATOM 2072 C C . GLY A 1 278 ? -1.453 -22.906 -8.078 1 89.12 278 GLY A C 1
ATOM 2073 O O . GLY A 1 278 ? -2.432 -22.875 -7.328 1 89.12 278 GLY A O 1
ATOM 2074 N N . GLN A 1 279 ? -1.148 -23.969 -8.766 1 92.5 279 GLN A N 1
ATOM 2075 C CA . GLN A 1 279 ? -1.896 -25.219 -8.68 1 92.5 279 GLN A CA 1
ATOM 2076 C C . GLN A 1 279 ? -1.775 -25.828 -7.293 1 92.5 279 GLN A C 1
ATOM 2078 O O . GLN A 1 279 ? -2.766 -26.297 -6.727 1 92.5 279 GLN A O 1
ATOM 2083 N N . SER A 1 280 ? -0.55 -25.812 -6.816 1 92.31 280 SER A N 1
ATOM 2084 C CA . SER A 1 280 ? -0.319 -26.359 -5.48 1 92.31 280 SER A CA 1
ATOM 2085 C C . SER A 1 280 ? -1.105 -25.594 -4.426 1 92.31 280 SER A C 1
ATOM 2087 O O . SER A 1 280 ? -1.701 -26.188 -3.529 1 92.31 280 SER A O 1
ATOM 2089 N N . LEU A 1 281 ? -1.13 -24.328 -4.551 1 93.56 281 LEU A N 1
ATOM 2090 C CA . LEU A 1 281 ? -1.831 -23.484 -3.592 1 93.56 281 LEU A CA 1
ATOM 2091 C C . LEU A 1 281 ? -3.34 -23.672 -3.693 1 93.56 281 LEU A C 1
ATOM 2093 O O . LEU A 1 281 ? -4.039 -23.688 -2.678 1 93.56 281 LEU A O 1
ATOM 2097 N N . ALA A 1 282 ? -3.801 -23.844 -4.906 1 96.44 282 ALA A N 1
ATOM 2098 C CA . ALA A 1 282 ? -5.234 -24 -5.152 1 96.44 282 ALA A CA 1
ATOM 2099 C C . ALA A 1 282 ? -5.777 -25.25 -4.469 1 96.44 282 ALA A C 1
ATOM 2101 O O . ALA A 1 282 ? -6.91 -25.25 -3.979 1 96.44 282 ALA A O 1
ATOM 2102 N N . VAL A 1 283 ? -4.973 -26.266 -4.461 1 96.5 283 VAL A N 1
ATOM 2103 C CA . VAL A 1 283 ? -5.445 -27.531 -3.885 1 96.5 283 VAL A CA 1
ATOM 2104 C C . VAL A 1 283 ? -5.375 -27.453 -2.361 1 96.5 283 VAL A C 1
ATOM 2106 O O . VAL A 1 283 ? -6.195 -28.062 -1.668 1 96.5 283 VAL A O 1
ATOM 2109 N N . LEU A 1 284 ? -4.508 -26.703 -1.828 1 95 284 LEU A N 1
ATOM 2110 C CA . LEU A 1 284 ? -4.199 -26.75 -0.403 1 95 284 LEU A CA 1
ATOM 2111 C C . LEU A 1 284 ? -5.023 -25.734 0.368 1 95 284 LEU A C 1
ATOM 2113 O O . LEU A 1 284 ? -5.359 -25.953 1.534 1 95 284 LEU A O 1
ATOM 2117 N N . LEU A 1 285 ? -5.324 -24.578 -0.208 1 95.5 285 LEU A N 1
ATOM 2118 C CA . LEU A 1 285 ? -5.859 -23.438 0.542 1 95.5 285 LEU A CA 1
ATOM 2119 C C . LEU A 1 285 ? -7.207 -23.781 1.16 1 95.5 285 LEU A C 1
ATOM 2121 O O . LEU A 1 285 ? -7.438 -23.531 2.344 1 95.5 285 LEU A O 1
ATOM 2125 N N . PRO A 1 286 ? -8.172 -24.375 0.376 1 96.31 286 PRO A N 1
ATOM 2126 C CA . PRO A 1 286 ? -9.461 -24.703 0.995 1 96.31 286 PRO A CA 1
ATOM 2127 C C . PRO A 1 286 ? -9.312 -25.625 2.209 1 96.31 286 PRO A C 1
ATOM 2129 O O . PRO A 1 286 ? -10.008 -25.438 3.213 1 96.31 286 PRO A O 1
ATOM 2132 N N . ALA A 1 287 ? -8.398 -26.547 2.086 1 94.75 287 ALA A N 1
ATOM 2133 C CA . ALA A 1 287 ? -8.141 -27.453 3.199 1 94.75 287 ALA A CA 1
ATOM 2134 C C . ALA A 1 287 ? -7.535 -26.703 4.387 1 94.75 287 ALA A C 1
ATOM 2136 O O . ALA A 1 287 ? -7.859 -27 5.539 1 94.75 287 ALA A O 1
ATOM 2137 N N . LEU A 1 288 ? -6.633 -25.828 4.09 1 91.88 288 LEU A N 1
ATOM 2138 C CA . LEU A 1 288 ? -6.035 -25.016 5.145 1 91.88 288 LEU A CA 1
ATOM 2139 C C . LEU A 1 288 ? -7.102 -24.203 5.867 1 91.88 288 LEU A C 1
ATOM 2141 O O . LEU A 1 288 ? -7.078 -24.094 7.094 1 91.88 288 LEU A O 1
ATOM 2145 N N . LEU A 1 289 ? -7.988 -23.562 5.102 1 93.81 289 LEU A N 1
ATOM 2146 C CA . LEU A 1 289 ? -9.047 -22.75 5.691 1 93.81 289 LEU A CA 1
ATOM 2147 C C . LEU A 1 289 ? -9.938 -23.594 6.598 1 93.81 289 LEU A C 1
ATOM 2149 O O . LEU A 1 289 ? -10.352 -23.141 7.668 1 93.81 289 LEU A O 1
ATOM 2153 N N . ALA A 1 290 ? -10.195 -24.766 6.16 1 93.31 290 ALA A N 1
ATOM 2154 C CA . ALA A 1 290 ? -10.992 -25.672 6.98 1 93.31 290 ALA A CA 1
ATOM 2155 C C . ALA A 1 290 ? -10.258 -26.016 8.273 1 93.31 290 ALA A C 1
ATOM 2157 O O . ALA A 1 290 ? -10.883 -26.125 9.336 1 93.31 290 ALA A O 1
ATOM 2158 N N . GLU A 1 291 ? -8.992 -26.25 8.141 1 88.88 291 GLU A N 1
ATOM 2159 C CA . GLU A 1 291 ? -8.172 -26.547 9.305 1 88.88 291 GLU A CA 1
ATOM 2160 C C . GLU A 1 291 ? -8.18 -25.375 10.297 1 88.88 291 GLU A C 1
ATOM 2162 O O . GLU A 1 291 ? -8.094 -25.594 11.508 1 88.88 291 GLU A O 1
ATOM 2167 N N . TYR A 1 292 ? -8.234 -24.156 9.812 1 87.06 292 TYR A N 1
ATOM 2168 C CA . TYR A 1 292 ? -8.102 -22.953 10.641 1 87.06 292 TYR A CA 1
ATOM 2169 C C . TYR A 1 292 ? -9.469 -22.453 11.102 1 87.06 292 TYR A C 1
ATOM 2171 O O . TYR A 1 292 ? -9.562 -21.516 11.883 1 87.06 292 TYR A O 1
ATOM 2179 N N . ALA A 1 293 ? -10.531 -23.016 10.672 1 89.19 293 ALA A N 1
ATOM 2180 C CA . ALA A 1 293 ? -11.883 -22.516 10.906 1 89.19 293 ALA A CA 1
ATOM 2181 C C . ALA A 1 293 ? -12.156 -22.344 12.398 1 89.19 293 ALA A C 1
ATOM 2183 O O . ALA A 1 293 ? -12.766 -21.359 12.82 1 89.19 293 ALA A O 1
ATOM 2184 N N . ASP A 1 294 ? -11.586 -23.188 13.227 1 85.81 294 ASP A N 1
ATOM 2185 C CA . ASP A 1 294 ? -11.852 -23.125 14.656 1 85.81 294 ASP A CA 1
ATOM 2186 C C . ASP A 1 294 ? -10.812 -22.266 15.375 1 85.81 294 ASP A C 1
ATOM 2188 O O . ASP A 1 294 ? -11.078 -21.734 16.453 1 85.81 294 ASP A O 1
ATOM 2192 N N . GLN A 1 295 ? -9.734 -22.219 14.766 1 81.19 295 GLN A N 1
ATOM 2193 C CA . GLN A 1 29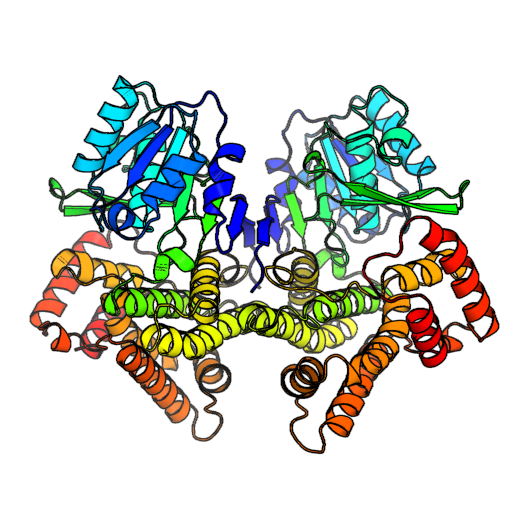5 ? -8.633 -21.484 15.398 1 81.19 295 GLN A CA 1
ATOM 2194 C C . GLN A 1 295 ? -8.773 -19.984 15.172 1 81.19 295 GLN A C 1
ATOM 2196 O O . GLN A 1 295 ? -8.32 -19.188 15.992 1 81.19 295 GLN A O 1
ATOM 2201 N N . HIS A 1 296 ? -9.367 -19.609 14.047 1 85.31 296 HIS A N 1
ATOM 2202 C CA . HIS A 1 296 ? -9.477 -18.188 13.688 1 85.31 296 HIS A CA 1
ATOM 2203 C C . HIS A 1 296 ? -10.906 -17.828 13.297 1 85.31 296 HIS A C 1
ATOM 2205 O O . HIS A 1 296 ? -11.133 -17.25 12.234 1 85.31 296 HIS A O 1
ATOM 2211 N N . PRO A 1 297 ? -11.859 -18.078 14.156 1 87.69 297 PRO A N 1
ATOM 2212 C CA . PRO A 1 297 ? -13.266 -17.859 13.797 1 87.69 297 PRO A CA 1
ATOM 2213 C C . PRO A 1 297 ? -13.562 -16.422 13.422 1 87.69 297 PRO A C 1
ATOM 2215 O O . PRO A 1 297 ? -14.312 -16.156 12.477 1 87.69 297 PRO A O 1
ATOM 2218 N N . ARG A 1 298 ? -12.977 -15.5 14.07 1 89.56 298 ARG A N 1
ATOM 2219 C CA . ARG A 1 298 ? -13.242 -14.094 13.789 1 89.56 298 ARG A CA 1
ATOM 2220 C C . ARG A 1 298 ? -12.82 -13.727 12.367 1 89.56 298 ARG A C 1
ATOM 2222 O O . ARG A 1 298 ? -13.594 -13.133 11.617 1 89.56 298 ARG A O 1
ATOM 2229 N N . GLN A 1 299 ? -11.625 -14.086 12.023 1 90.94 299 GLN A N 1
ATOM 2230 C CA . GLN A 1 299 ? -11.078 -13.727 10.719 1 90.94 299 GLN A CA 1
ATOM 2231 C C . GLN A 1 299 ? -11.852 -14.398 9.586 1 90.94 299 GLN A C 1
ATOM 2233 O O . GLN A 1 299 ? -12.086 -13.797 8.539 1 90.94 299 GLN A O 1
ATOM 2238 N N . LEU A 1 300 ? -12.219 -15.672 9.836 1 94.19 300 LEU A N 1
ATOM 2239 C CA . LEU A 1 300 ? -12.906 -16.391 8.773 1 94.19 300 LEU A CA 1
ATOM 2240 C C . LEU A 1 300 ? -14.344 -15.914 8.625 1 94.19 300 LEU A C 1
ATOM 2242 O O . LEU A 1 300 ? -14.891 -15.898 7.516 1 94.19 300 LEU A O 1
ATOM 2246 N N . LEU A 1 301 ? -14.938 -15.531 9.727 1 95.75 301 LEU A N 1
ATOM 2247 C CA . LEU A 1 301 ? -16.266 -14.938 9.633 1 95.75 301 LEU A CA 1
ATOM 2248 C C . LEU A 1 301 ? -16.203 -13.594 8.906 1 95.75 301 LEU A C 1
ATOM 2250 O O . LEU A 1 301 ? -17.094 -13.281 8.109 1 95.75 301 LEU A O 1
ATOM 2254 N N . ARG A 1 302 ? -15.234 -12.805 9.188 1 95.12 302 ARG A N 1
ATOM 2255 C CA . ARG A 1 302 ? -15.039 -11.555 8.453 1 95.12 302 ARG A CA 1
ATOM 2256 C C . ARG A 1 302 ? -14.797 -11.82 6.973 1 95.12 302 ARG A C 1
ATOM 2258 O O . ARG A 1 302 ? -15.344 -11.125 6.117 1 95.12 302 ARG A O 1
ATOM 2265 N N . TYR A 1 303 ? -13.977 -12.797 6.762 1 96.5 303 TYR A N 1
ATOM 2266 C CA . TYR A 1 303 ? -13.711 -13.211 5.387 1 96.5 303 TYR A CA 1
ATOM 2267 C C . TYR A 1 303 ? -15 -13.57 4.668 1 96.5 303 TYR A C 1
ATOM 2269 O O . TYR A 1 303 ? -15.234 -13.133 3.537 1 96.5 303 TYR A O 1
ATOM 2277 N N . ALA A 1 304 ? -15.844 -14.344 5.297 1 98.12 304 ALA A N 1
ATOM 2278 C CA . ALA A 1 304 ? -17.125 -14.734 4.73 1 98.12 304 ALA A CA 1
ATOM 2279 C C . ALA A 1 304 ? -17.984 -13.508 4.418 1 98.12 304 ALA A C 1
ATOM 2281 O O . ALA A 1 304 ? -18.609 -13.43 3.355 1 98.12 304 ALA A O 1
ATOM 2282 N N . GLY A 1 305 ? -18 -12.578 5.254 1 97.81 305 GLY A N 1
ATOM 2283 C CA . GLY A 1 305 ? -18.828 -11.391 5.078 1 97.81 305 GLY A CA 1
ATOM 2284 C C . GLY A 1 305 ? -18.219 -10.375 4.133 1 97.81 305 GLY A C 1
ATOM 2285 O O . GLY A 1 305 ? -18.828 -9.992 3.137 1 97.81 305 GLY A O 1
ATOM 2286 N N . GLN A 1 306 ? -17.016 -9.945 4.363 1 97.25 306 GLN A N 1
ATOM 2287 C CA . GLN A 1 306 ? -16.406 -8.797 3.697 1 97.25 306 GLN A CA 1
ATOM 2288 C C . GLN A 1 306 ? -15.914 -9.164 2.297 1 97.25 306 GLN A C 1
ATOM 2290 O O . GLN A 1 306 ? -15.891 -8.32 1.399 1 97.25 306 GLN A O 1
ATOM 2295 N N . VAL A 1 307 ? -15.547 -10.43 2.074 1 98.25 307 VAL A N 1
ATOM 2296 C CA . VAL A 1 307 ? -14.992 -10.82 0.781 1 98.25 307 VAL A CA 1
ATOM 2297 C C . VAL A 1 307 ? -16.078 -11.508 -0.056 1 98.25 307 VAL A C 1
ATOM 2299 O O . VAL A 1 307 ? -16.203 -11.234 -1.252 1 98.25 307 VAL A O 1
ATOM 2302 N N . TRP A 1 308 ? -16.922 -12.273 0.614 1 98.5 308 TRP A N 1
ATOM 2303 C CA . TRP A 1 308 ? -17.828 -13.094 -0.182 1 98.5 308 TRP A CA 1
ATOM 2304 C C . TRP A 1 308 ? -19.266 -12.648 0.013 1 98.5 308 TRP A C 1
ATOM 2306 O O . TRP A 1 308 ? -20.188 -13.203 -0.603 1 98.5 308 TRP A O 1
ATOM 2316 N N . GLY A 1 309 ? -19.531 -11.703 0.861 1 97.38 309 GLY A N 1
ATOM 2317 C CA . GLY A 1 309 ? -20.875 -11.172 1.046 1 97.38 309 GLY A CA 1
ATOM 2318 C C . GLY A 1 309 ? -21.797 -12.117 1.793 1 97.38 309 GLY A C 1
ATOM 2319 O O . GLY A 1 309 ? -23.016 -12.062 1.628 1 97.38 309 GLY A O 1
ATOM 2320 N N . LEU A 1 310 ? -21.266 -12.938 2.58 1 97.81 310 LEU A N 1
ATOM 2321 C CA . LEU A 1 310 ? -22.047 -13.93 3.309 1 97.81 310 LEU A CA 1
ATOM 2322 C C . LEU A 1 310 ? -22.281 -13.484 4.746 1 97.81 310 LEU A C 1
ATOM 2324 O O . LEU A 1 310 ? -21.516 -13.82 5.645 1 97.81 310 LEU A O 1
ATOM 2328 N N . HIS A 1 311 ? -23.438 -12.844 4.961 1 95.81 311 HIS A N 1
ATOM 2329 C CA . HIS A 1 311 ? -23.734 -12.219 6.246 1 95.81 311 HIS A CA 1
ATOM 2330 C C . HIS A 1 311 ? -24.844 -12.961 6.984 1 95.81 311 HIS A C 1
ATOM 2332 O O . HIS A 1 311 ? -25.047 -12.734 8.18 1 95.81 311 HIS A O 1
ATOM 2338 N N . ARG A 1 312 ? -25.562 -13.867 6.352 1 95.44 312 ARG A N 1
ATOM 2339 C CA . ARG A 1 312 ? -26.703 -14.539 6.945 1 95.44 312 ARG A CA 1
ATOM 2340 C C . ARG A 1 312 ? -26.391 -15.992 7.266 1 95.44 312 ARG A C 1
ATOM 2342 O O . ARG A 1 312 ? -25.578 -16.625 6.574 1 95.44 312 ARG A O 1
ATOM 2349 N N . GLY A 1 313 ? -27 -16.531 8.289 1 95.88 313 GLY A N 1
ATOM 2350 C CA . GLY A 1 313 ? -26.797 -17.906 8.688 1 95.88 313 GLY A CA 1
ATOM 2351 C C . GLY A 1 313 ? -25.875 -18.062 9.867 1 95.88 313 GLY A C 1
ATOM 2352 O O . GLY A 1 313 ? -25.312 -17.078 10.359 1 95.88 313 GLY A O 1
ATOM 2353 N N . ALA A 1 314 ? -25.734 -19.266 10.273 1 97.12 314 ALA A N 1
ATOM 2354 C CA . ALA A 1 314 ? -24.875 -19.578 11.406 1 97.12 314 ALA A CA 1
ATOM 2355 C C . ALA A 1 314 ? -23.406 -19.375 11.055 1 97.12 314 ALA A C 1
ATOM 2357 O O . ALA A 1 314 ? -23 -19.594 9.906 1 97.12 314 ALA A O 1
ATOM 2358 N N . PRO A 1 315 ? -22.625 -19.094 12.031 1 96.12 315 PRO A N 1
ATOM 2359 C CA . PRO A 1 315 ? -21.203 -18.812 11.781 1 96.12 315 PRO A CA 1
ATOM 2360 C C . PRO A 1 315 ? -20.5 -19.953 11.039 1 96.12 315 PRO A C 1
ATOM 2362 O O . PRO A 1 315 ? -19.781 -19.719 10.078 1 96.12 315 PRO A O 1
ATOM 2365 N N . GLN A 1 316 ? -20.75 -21.109 11.43 1 95.38 316 GLN A N 1
ATOM 2366 C CA . GLN A 1 316 ? -20.078 -22.25 10.82 1 95.38 316 GLN A CA 1
ATOM 2367 C C . GLN A 1 316 ? -20.5 -22.438 9.367 1 95.38 316 GLN A C 1
ATOM 2369 O O . GLN A 1 316 ? -19.688 -22.812 8.516 1 95.38 316 GLN A O 1
ATOM 2374 N N . GLN A 1 317 ? -21.719 -22.203 9.102 1 97 317 GLN A N 1
ATOM 2375 C CA . GLN A 1 317 ? -22.234 -22.312 7.738 1 97 317 GLN A CA 1
ATOM 2376 C C . GLN A 1 317 ? -21.641 -21.219 6.844 1 97 317 GLN A C 1
ATOM 2378 O O . GLN A 1 317 ? -21.328 -21.469 5.676 1 97 317 GLN A O 1
ATOM 2383 N N . ARG A 1 318 ? -21.531 -20 7.426 1 97.5 318 ARG A N 1
ATOM 2384 C CA . ARG A 1 318 ? -20.953 -18.891 6.676 1 97.5 318 ARG A CA 1
ATOM 2385 C C . ARG A 1 318 ? -19.5 -19.156 6.316 1 97.5 318 ARG A C 1
ATOM 2387 O O . ARG A 1 318 ? -19.078 -18.891 5.191 1 97.5 318 ARG A O 1
ATOM 2394 N N . VAL A 1 319 ? -18.797 -19.734 7.266 1 97.12 319 VAL A N 1
ATOM 2395 C CA . VAL A 1 319 ? -17.391 -20.047 7.051 1 97.12 319 VAL A CA 1
ATOM 2396 C C . VAL A 1 319 ? -17.266 -21.156 6 1 97.12 319 VAL A C 1
ATOM 2398 O O . VAL A 1 319 ? -16.438 -21.047 5.086 1 97.12 319 VAL A O 1
ATOM 2401 N N . SER A 1 320 ? -18.094 -22.188 6.113 1 97.25 320 SER A N 1
ATOM 2402 C CA . SER A 1 320 ? -18.078 -23.266 5.145 1 97.25 320 SER A CA 1
ATOM 2403 C C . SER A 1 320 ? -18.422 -22.766 3.746 1 97.25 320 SER A C 1
ATOM 2405 O O . SER A 1 320 ? -17.797 -23.188 2.764 1 97.25 320 SER A O 1
ATOM 2407 N N . ALA A 1 321 ? -19.359 -21.922 3.689 1 98.19 321 ALA A N 1
ATOM 2408 C CA . ALA A 1 321 ? -19.766 -21.359 2.404 1 98.19 321 ALA A CA 1
ATOM 2409 C C . ALA A 1 321 ? -18.641 -20.516 1.804 1 98.19 321 ALA A C 1
ATOM 2411 O O . ALA A 1 321 ? -18.453 -20.5 0.585 1 98.19 321 ALA A O 1
ATOM 2412 N N . ALA A 1 322 ? -17.953 -19.797 2.654 1 98.38 322 ALA A N 1
ATOM 2413 C CA . ALA A 1 322 ? -16.828 -18.984 2.186 1 98.38 322 ALA A CA 1
ATOM 2414 C C . ALA A 1 322 ? -15.711 -19.859 1.619 1 98.38 322 ALA A C 1
ATOM 2416 O O . ALA A 1 322 ? -15.086 -19.5 0.617 1 98.38 322 ALA A O 1
ATOM 2417 N N . ILE A 1 323 ? -15.445 -20.969 2.273 1 97.75 323 ILE A N 1
ATOM 2418 C CA . ILE A 1 323 ? -14.445 -21.922 1.795 1 97.75 323 ILE A CA 1
ATOM 2419 C C . ILE A 1 323 ? -14.875 -22.469 0.438 1 97.75 323 ILE A C 1
ATOM 2421 O O . ILE A 1 323 ? -14.062 -22.562 -0.486 1 97.75 323 ILE A O 1
ATOM 2425 N N . GLY A 1 324 ? -16.141 -22.828 0.301 1 98.31 324 GLY A N 1
ATOM 2426 C CA . GLY A 1 324 ? -16.672 -23.281 -0.971 1 98.31 324 GLY A CA 1
ATOM 2427 C C . GLY A 1 324 ? -16.578 -22.234 -2.066 1 98.31 324 GLY A C 1
ATOM 2428 O O . GLY A 1 324 ? -16.266 -22.562 -3.215 1 98.31 324 GLY A O 1
ATOM 2429 N N . ALA A 1 325 ? -16.891 -21.016 -1.705 1 98.69 325 ALA A N 1
ATOM 2430 C CA . ALA A 1 325 ? -16.812 -19.922 -2.664 1 98.69 325 ALA A CA 1
ATOM 2431 C C . ALA A 1 325 ? -15.375 -19.719 -3.139 1 98.69 325 ALA A C 1
ATOM 2433 O O . ALA A 1 325 ? -15.141 -19.391 -4.305 1 98.69 325 ALA A O 1
ATOM 2434 N N . THR A 1 326 ? -14.453 -19.891 -2.232 1 98.5 326 THR A N 1
ATOM 2435 C CA . THR A 1 326 ? -13.039 -19.797 -2.58 1 98.5 326 THR A CA 1
ATOM 2436 C C . THR A 1 326 ? -12.656 -20.859 -3.594 1 98.5 326 THR A C 1
ATOM 2438 O O . THR A 1 326 ? -12.023 -20.562 -4.613 1 98.5 326 THR A O 1
ATOM 2441 N N . ALA A 1 327 ? -13.047 -22.094 -3.307 1 98.38 327 ALA A N 1
ATOM 2442 C CA . ALA A 1 327 ? -12.789 -23.203 -4.234 1 98.38 327 ALA A CA 1
ATOM 2443 C C . ALA A 1 327 ? -13.453 -22.938 -5.586 1 98.38 327 ALA A C 1
ATOM 2445 O O . ALA A 1 327 ? -12.859 -23.203 -6.633 1 98.38 327 ALA A O 1
ATOM 2446 N N . GLY A 1 328 ? -14.664 -22.469 -5.555 1 98.56 328 GLY A N 1
ATOM 2447 C CA . GLY A 1 328 ? -15.383 -22.141 -6.777 1 98.56 328 GLY A CA 1
ATOM 2448 C C . GLY A 1 328 ? -14.688 -21.062 -7.602 1 98.56 328 GLY A C 1
ATOM 2449 O O . GLY A 1 328 ? -14.641 -21.156 -8.828 1 98.56 328 GLY A O 1
ATOM 2450 N N . PHE A 1 329 ? -14.195 -20.094 -6.992 1 98.69 329 PHE A N 1
ATOM 2451 C CA . PHE A 1 329 ? -13.453 -19.047 -7.676 1 98.69 329 PHE A CA 1
ATOM 2452 C C . PHE A 1 329 ? -12.195 -19.609 -8.336 1 98.69 329 PHE A C 1
ATOM 2454 O O . PHE A 1 329 ? -11.891 -19.266 -9.477 1 98.69 329 PHE A O 1
ATOM 2461 N N . PHE A 1 330 ? -11.406 -20.453 -7.562 1 98.56 330 PHE A N 1
ATOM 2462 C CA . PHE A 1 330 ? -10.211 -21.078 -8.117 1 98.56 330 PHE A CA 1
ATOM 2463 C C . PHE A 1 330 ? -10.555 -21.906 -9.352 1 98.56 330 PHE A C 1
ATOM 2465 O O . PHE A 1 330 ? -9.844 -21.875 -10.352 1 98.56 330 PHE A O 1
ATOM 2472 N N . GLN A 1 331 ? -11.695 -22.594 -9.328 1 98.19 331 GLN A N 1
ATOM 2473 C CA . GLN A 1 331 ? -12.148 -23.391 -10.469 1 98.19 331 GLN A CA 1
ATOM 2474 C C . GLN A 1 331 ? -12.523 -22.5 -11.641 1 98.19 331 GLN A C 1
ATOM 2476 O O . GLN A 1 331 ? -12.227 -22.828 -12.797 1 98.19 331 GLN A O 1
ATOM 2481 N N . ARG A 1 332 ? -13.125 -21.453 -11.305 1 97.75 332 ARG A N 1
ATOM 2482 C CA . ARG A 1 332 ? -13.461 -20.484 -12.352 1 97.75 332 ARG A CA 1
ATOM 2483 C C . ARG A 1 332 ? -12.195 -19.938 -13.016 1 97.75 332 ARG A C 1
ATOM 2485 O O . ARG A 1 332 ? -12.211 -19.609 -14.203 1 97.75 332 ARG A O 1
ATOM 2492 N N . MET A 1 333 ? -11.188 -19.859 -12.289 1 97.5 333 MET A N 1
ATOM 2493 C CA . MET A 1 333 ? -9.914 -19.375 -12.828 1 97.5 333 MET A CA 1
ATOM 2494 C C . MET A 1 333 ? -9.156 -20.5 -13.531 1 97.5 333 MET A C 1
ATOM 2496 O O . MET A 1 333 ? -8.047 -20.297 -14.023 1 97.5 333 MET A O 1
ATOM 2500 N N . GLY A 1 334 ? -9.695 -21.672 -13.562 1 96.81 334 GLY A N 1
ATOM 2501 C CA . GLY A 1 334 ? -9.133 -22.766 -14.336 1 96.81 334 GLY A CA 1
ATOM 2502 C C . GLY A 1 334 ? -8.258 -23.688 -13.516 1 96.81 334 GLY A C 1
ATOM 2503 O O . GLY A 1 334 ? -7.516 -24.5 -14.062 1 96.81 334 GLY A O 1
ATOM 2504 N N . LEU A 1 335 ? -8.297 -23.625 -12.195 1 97.19 335 LEU A N 1
ATOM 2505 C CA . LEU A 1 335 ? -7.43 -24.453 -11.367 1 97.19 335 LEU A CA 1
ATOM 2506 C C . LEU A 1 335 ? -8.25 -25.484 -10.586 1 97.19 335 LEU A C 1
ATOM 2508 O O . LEU A 1 335 ? -9.32 -25.172 -10.078 1 97.19 335 LEU A O 1
ATOM 2512 N N . ALA A 1 336 ? -7.734 -26.656 -10.531 1 97.38 336 ALA A N 1
ATOM 2513 C CA . ALA A 1 336 ? -8.352 -27.703 -9.719 1 97.38 336 ALA A CA 1
ATOM 2514 C C . ALA A 1 336 ? -8.094 -27.469 -8.234 1 97.38 336 ALA A C 1
ATOM 2516 O O . ALA A 1 336 ? -7.074 -26.875 -7.859 1 97.38 336 ALA A O 1
ATOM 2517 N N . THR A 1 337 ? -8.992 -27.953 -7.328 1 97.62 337 THR A N 1
ATOM 2518 C CA . THR A 1 337 ? -8.891 -27.656 -5.906 1 97.62 337 THR A CA 1
ATOM 2519 C C . THR A 1 337 ? -8.789 -28.938 -5.086 1 97.62 337 THR A C 1
ATOM 2521 O O . THR A 1 337 ? -8.992 -28.922 -3.873 1 97.62 337 THR A O 1
ATOM 2524 N N . ARG A 1 338 ? -8.523 -30.031 -5.762 1 97.31 338 ARG A N 1
ATOM 2525 C CA . ARG A 1 338 ? -8.32 -31.312 -5.105 1 97.31 338 ARG A CA 1
ATOM 2526 C C . ARG A 1 338 ? -7.086 -32.031 -5.656 1 97.31 338 ARG A C 1
ATOM 2528 O O . ARG A 1 338 ? -6.785 -31.922 -6.848 1 97.31 338 ARG A O 1
ATOM 2535 N N . LEU A 1 339 ? -6.414 -32.812 -4.766 1 97.31 339 LEU A N 1
ATOM 2536 C CA . LEU A 1 339 ? -5.23 -33.594 -5.168 1 97.31 339 LEU A CA 1
ATOM 2537 C C . LEU A 1 339 ? -5.578 -34.625 -6.23 1 97.31 339 LEU A C 1
ATOM 2539 O O . LEU A 1 339 ? -4.789 -34.875 -7.141 1 97.31 339 LEU A O 1
ATOM 2543 N N . SER A 1 340 ? -6.73 -35.156 -6.156 1 97.06 340 SER A N 1
ATOM 2544 C CA . SER A 1 340 ? -7.16 -36.188 -7.074 1 97.06 340 SER A CA 1
ATOM 2545 C C . SER A 1 340 ? -7.238 -35.688 -8.508 1 97.06 340 SER A C 1
ATOM 2547 O O . SER A 1 340 ? -7.012 -36.438 -9.453 1 97.06 340 SER A O 1
ATOM 2549 N N . ALA A 1 341 ? -7.566 -34.438 -8.688 1 96.81 341 ALA A N 1
ATOM 2550 C CA . ALA A 1 341 ? -7.648 -33.844 -10.016 1 96.81 341 ALA A CA 1
ATOM 2551 C C . ALA A 1 341 ? -6.281 -33.812 -10.695 1 96.81 341 ALA A C 1
ATOM 2553 O O . ALA A 1 341 ? -6.188 -33.656 -11.914 1 96.81 341 ALA A O 1
ATOM 2554 N N . HIS A 1 342 ? -5.207 -34 -9.945 1 96.06 342 HIS A N 1
ATOM 2555 C CA . HIS A 1 342 ? -3.848 -34.062 -10.469 1 96.06 342 HIS A CA 1
ATOM 2556 C C . HIS A 1 342 ? -3.293 -35.469 -10.43 1 96.06 342 HIS A C 1
ATOM 2558 O O . HIS A 1 342 ? -2.078 -35.688 -10.508 1 96.06 342 HIS A O 1
ATOM 2564 N N . GLY A 1 343 ? -4.195 -36.406 -10.172 1 95.88 343 GLY A N 1
ATOM 2565 C CA . GLY A 1 343 ? -3.799 -37.812 -10.141 1 95.88 343 GLY A CA 1
ATOM 2566 C C . GLY A 1 343 ? -3.102 -38.219 -8.852 1 95.88 343 GLY A C 1
ATOM 2567 O O . GLY A 1 343 ? -2.428 -39.25 -8.805 1 95.88 343 GLY A O 1
ATOM 2568 N N . LEU A 1 344 ? -3.168 -37.438 -7.855 1 96.44 344 LEU A N 1
ATOM 2569 C CA . LEU A 1 344 ? -2.498 -37.688 -6.59 1 96.44 344 LEU A CA 1
ATOM 2570 C C . LEU A 1 344 ? -3.465 -38.312 -5.578 1 96.44 344 LEU A C 1
ATOM 2572 O O . LEU A 1 344 ? -4.609 -37.875 -5.461 1 96.44 344 LEU A O 1
ATOM 2576 N N . ASP A 1 345 ? -3.012 -39.344 -4.934 1 95.62 345 ASP A N 1
ATOM 2577 C CA . ASP A 1 345 ? -3.846 -40.094 -3.979 1 95.62 345 ASP A CA 1
ATOM 2578 C C . ASP A 1 345 ? -3.166 -40.188 -2.615 1 95.62 345 ASP A C 1
ATOM 2580 O O . ASP A 1 345 ? -2.285 -39.375 -2.297 1 95.62 345 ASP A O 1
ATOM 2584 N N . ALA A 1 346 ? -3.625 -41.156 -1.819 1 94.75 346 ALA A N 1
ATOM 2585 C CA . ALA A 1 346 ? -3.137 -41.281 -0.45 1 94.75 346 ALA A CA 1
ATOM 2586 C C . ALA A 1 346 ? -1.651 -41.656 -0.433 1 94.75 346 ALA A C 1
ATOM 2588 O O . ALA A 1 346 ? -0.922 -41.25 0.475 1 94.75 346 ALA A O 1
ATOM 2589 N N . GLU A 1 347 ? -1.229 -42.312 -1.411 1 95.62 347 GLU A N 1
ATOM 2590 C CA . GLU A 1 347 ? 0.187 -42.656 -1.511 1 95.62 347 GLU A CA 1
ATOM 2591 C C . GLU A 1 347 ? 1.047 -41.406 -1.683 1 95.62 347 GLU A C 1
ATOM 2593 O O . GLU A 1 347 ? 2.133 -41.312 -1.106 1 95.62 347 GLU A O 1
ATOM 2598 N N . ALA A 1 348 ? 0.521 -40.562 -2.523 1 94.75 348 ALA A N 1
ATOM 2599 C CA . ALA A 1 348 ? 1.222 -39.281 -2.711 1 94.75 348 ALA A CA 1
ATOM 2600 C C . ALA A 1 348 ? 1.321 -38.531 -1.399 1 94.75 348 ALA A C 1
ATOM 2602 O O . ALA A 1 348 ? 2.348 -37.906 -1.113 1 94.75 348 ALA A O 1
ATOM 2603 N N . VAL A 1 349 ? 0.304 -38.562 -0.619 1 94.5 349 VAL A N 1
ATOM 2604 C CA . VAL A 1 349 ? 0.277 -37.875 0.673 1 94.5 349 VAL A CA 1
ATOM 2605 C C . VAL A 1 349 ? 1.36 -38.469 1.582 1 94.5 349 VAL A C 1
ATOM 2607 O O . VAL A 1 349 ? 2.092 -37.719 2.238 1 94.5 349 VAL A O 1
ATOM 2610 N N . ALA A 1 350 ? 1.417 -39.75 1.632 1 94.12 350 ALA A N 1
ATOM 2611 C CA . ALA A 1 350 ? 2.426 -40.406 2.449 1 94.12 350 ALA A CA 1
ATOM 2612 C C . ALA A 1 350 ? 3.834 -40 2.018 1 94.12 350 ALA A C 1
ATOM 2614 O O . ALA A 1 350 ? 4.719 -39.844 2.857 1 94.12 350 ALA A O 1
ATOM 2615 N N . GLU A 1 351 ? 3.982 -39.938 0.757 1 93.56 351 GLU A N 1
ATOM 2616 C CA . GLU A 1 351 ? 5.285 -39.562 0.217 1 93.56 351 GLU A CA 1
ATOM 2617 C C . GLU A 1 351 ? 5.66 -38.125 0.612 1 93.56 351 GLU A C 1
ATOM 2619 O O . GLU A 1 351 ? 6.805 -37.875 0.987 1 93.56 351 GLU A O 1
ATOM 2624 N N . ILE A 1 352 ? 4.699 -37.25 0.511 1 90.88 352 ILE A N 1
ATOM 2625 C CA . ILE A 1 352 ? 4.922 -35.844 0.869 1 90.88 352 ILE A CA 1
ATOM 2626 C C . ILE A 1 352 ? 5.281 -35.75 2.35 1 90.88 352 ILE A C 1
ATOM 2628 O O . ILE A 1 352 ? 6.215 -35.031 2.721 1 90.88 352 ILE A O 1
ATOM 2632 N N . LEU A 1 353 ? 4.551 -36.469 3.166 1 89.62 353 LEU A N 1
ATOM 2633 C CA . LEU A 1 353 ? 4.77 -36.438 4.609 1 89.62 353 LEU A CA 1
ATOM 2634 C C . LEU A 1 353 ? 6.141 -37 4.965 1 89.62 353 LEU A C 1
ATOM 2636 O O . LEU A 1 353 ? 6.805 -36.5 5.871 1 89.62 353 LEU A O 1
ATOM 2640 N N . ALA A 1 354 ? 6.512 -38 4.281 1 88.31 354 ALA A N 1
ATOM 2641 C CA . ALA A 1 354 ? 7.836 -38.594 4.5 1 88.31 354 ALA A CA 1
ATOM 2642 C C . ALA A 1 354 ? 8.938 -37.594 4.172 1 88.31 354 ALA A C 1
ATOM 2644 O O . ALA A 1 354 ? 9.938 -37.5 4.883 1 88.31 354 ALA A O 1
ATOM 2645 N N . GLN A 1 355 ? 8.742 -36.875 3.109 1 83.19 355 GLN A N 1
ATOM 2646 C CA . GLN A 1 355 ? 9.711 -35.875 2.703 1 83.19 355 GLN A CA 1
ATOM 2647 C C . GLN A 1 355 ? 9.773 -34.719 3.711 1 83.19 355 GLN A C 1
ATOM 2649 O O . GLN A 1 355 ? 10.836 -34.156 3.939 1 83.19 355 GLN A O 1
ATOM 2654 N N . LEU A 1 356 ? 8.586 -34.312 4.203 1 80.88 356 LEU A N 1
ATOM 2655 C CA . LEU A 1 356 ? 8.523 -33.25 5.195 1 80.88 356 LEU A CA 1
ATOM 2656 C C . LEU A 1 356 ? 9.25 -33.656 6.473 1 80.88 356 LEU A C 1
ATOM 2658 O O . LEU A 1 356 ? 9.883 -32.812 7.125 1 80.88 356 LEU A O 1
ATOM 2662 N N . GLN A 1 357 ? 9.023 -34.781 6.859 1 78.62 357 GLN A N 1
ATOM 2663 C CA . GLN A 1 357 ? 9.664 -35.281 8.078 1 78.62 357 GLN A CA 1
ATOM 2664 C C . GLN A 1 357 ? 11.18 -35.312 7.938 1 78.62 357 GLN A C 1
ATOM 2666 O O . GLN A 1 357 ? 11.898 -35.094 8.914 1 78.62 357 GLN A O 1
ATOM 2671 N N . ARG A 1 358 ? 11.641 -35.562 6.875 1 73.62 358 ARG A N 1
ATOM 2672 C CA . ARG A 1 358 ? 13.07 -35.594 6.621 1 73.62 358 ARG A CA 1
ATOM 2673 C C . ARG A 1 358 ? 13.656 -34.188 6.676 1 73.62 358 ARG A C 1
ATOM 2675 O O . ARG A 1 358 ? 14.766 -33.969 7.18 1 73.62 358 ARG A O 1
ATOM 2682 N N . ARG A 1 359 ? 12.922 -33.188 6.188 1 61.81 359 ARG A N 1
ATOM 2683 C CA . ARG A 1 359 ? 13.391 -31.797 6.098 1 61.81 359 ARG A CA 1
ATOM 2684 C C . ARG A 1 359 ? 13.211 -31.078 7.426 1 61.81 359 ARG A C 1
ATOM 2686 O O . ARG A 1 359 ? 13.969 -30.156 7.75 1 61.81 359 ARG A O 1
ATOM 2693 N N . ASP A 1 360 ? 11.859 -31.125 7.992 1 55 360 ASP A N 1
ATOM 2694 C CA . ASP A 1 360 ? 11.547 -30.453 9.25 1 55 360 ASP A CA 1
ATOM 2695 C C . ASP A 1 360 ? 12.594 -30.781 10.32 1 55 360 ASP A C 1
ATOM 2697 O O . ASP A 1 360 ? 12.711 -30.062 11.312 1 55 360 ASP A O 1
ATOM 2701 N N . SER A 1 361 ? 13.297 -31.812 10.195 1 43.5 361 SER A N 1
ATOM 2702 C CA . SER A 1 361 ? 14.391 -31.969 11.156 1 43.5 361 SER A CA 1
ATOM 2703 C C . SER A 1 361 ? 15.305 -30.75 11.141 1 43.5 361 SER A C 1
ATOM 2705 O O . SER A 1 361 ? 16.141 -30.594 12.031 1 43.5 361 SER A O 1
ATOM 2707 N N . ARG A 1 362 ? 15.414 -30.062 10.125 1 37.38 362 ARG A N 1
ATOM 2708 C CA . ARG A 1 362 ? 16.391 -28.969 10.086 1 37.38 362 ARG A CA 1
ATOM 2709 C C . ARG A 1 362 ? 15.727 -27.641 10.461 1 37.38 362 ARG A C 1
ATOM 2711 O O . ARG A 1 362 ? 16.312 -26.578 10.242 1 37.38 362 ARG A O 1
ATOM 2718 N N . GLY A 1 363 ? 14.484 -27.781 11.312 1 38 363 GLY A N 1
ATOM 2719 C CA . GLY A 1 363 ? 13.852 -26.609 11.914 1 38 363 GLY A CA 1
ATOM 2720 C C . GLY A 1 363 ? 12.438 -26.375 11.406 1 38 363 GLY A C 1
ATOM 2721 O O . GLY A 1 363 ? 12.188 -26.453 10.203 1 38 363 GLY A O 1
ATOM 2722 N N . GLU A 1 364 ? 11.438 -26.844 12.273 1 41.09 364 GLU A N 1
ATOM 2723 C CA . GLU A 1 364 ? 10.016 -26.688 12 1 41.09 364 GLU A CA 1
ATOM 2724 C C . GLU A 1 364 ? 9.703 -25.266 11.516 1 41.09 364 GLU A C 1
ATOM 2726 O O . GLU A 1 364 ? 10.102 -24.281 12.141 1 41.09 364 GLU A O 1
ATOM 2731 N N . PRO A 1 365 ? 9.492 -25.047 10.367 1 43 365 PRO A N 1
ATOM 2732 C CA . PRO A 1 365 ? 9.078 -23.672 10.055 1 43 365 PRO A CA 1
ATOM 2733 C C . PRO A 1 365 ? 7.973 -23.172 10.977 1 43 365 PRO A C 1
ATOM 2735 O O . PRO A 1 365 ? 7.172 -23.969 11.477 1 43 365 PRO A O 1
ATOM 2738 N N . PRO A 1 366 ? 8.039 -22.078 11.688 1 46.38 366 PRO A N 1
ATOM 2739 C CA . PRO A 1 366 ? 7.035 -21.469 12.547 1 46.38 366 PRO A CA 1
ATOM 2740 C C . PRO A 1 366 ? 5.637 -21.484 11.938 1 46.38 366 PRO A C 1
ATOM 2742 O O . PRO A 1 366 ? 4.699 -20.922 12.508 1 46.38 366 PRO A O 1
ATOM 2745 N N . GLY A 1 367 ? 5.348 -22.531 11.062 1 56.59 367 GLY A N 1
ATOM 2746 C CA . GLY A 1 367 ? 4.059 -22.578 10.391 1 56.59 367 GLY A CA 1
ATOM 2747 C C . GLY A 1 367 ? 3.213 -23.766 10.828 1 56.59 367 GLY A C 1
ATOM 2748 O O . GLY A 1 367 ? 2.979 -23.953 12.023 1 56.59 367 GLY A O 1
ATOM 2749 N N . ILE A 1 368 ? 2.609 -24.516 9.883 1 72.75 368 ILE A N 1
ATOM 2750 C CA . ILE A 1 368 ? 1.728 -25.656 10.047 1 72.75 368 ILE A CA 1
ATOM 2751 C C . ILE A 1 368 ? 2.543 -26.875 10.461 1 72.75 368 ILE A C 1
ATOM 2753 O O . ILE A 1 368 ? 3.518 -27.234 9.797 1 72.75 368 ILE A O 1
ATOM 2757 N N . ASP A 1 369 ? 2.334 -27.438 11.656 1 78.25 369 ASP A N 1
ATOM 2758 C CA . ASP A 1 369 ? 3.072 -28.594 12.141 1 78.25 369 ASP A CA 1
ATOM 2759 C C . ASP A 1 369 ? 2.73 -29.844 11.32 1 78.25 369 ASP A C 1
ATOM 2761 O O . ASP A 1 369 ? 1.912 -29.781 10.398 1 78.25 369 ASP A O 1
ATOM 2765 N N . PHE A 1 370 ? 3.51 -30.859 11.594 1 83.69 370 PHE A N 1
ATOM 2766 C CA . PHE A 1 370 ? 3.418 -32.094 10.828 1 83.69 370 PHE A CA 1
ATOM 2767 C C . PHE A 1 370 ? 2.004 -32.656 10.883 1 83.69 370 PHE A C 1
ATOM 2769 O O . PHE A 1 370 ? 1.468 -33.094 9.859 1 83.69 370 PHE A O 1
ATOM 2776 N N . GLN A 1 371 ? 1.415 -32.719 11.984 1 87.56 371 GLN A N 1
ATOM 2777 C CA . GLN A 1 371 ? 0.069 -33.25 12.141 1 87.56 371 GLN A CA 1
ATOM 2778 C C . GLN A 1 371 ? -0.945 -32.438 11.336 1 87.56 371 GLN A C 1
ATOM 2780 O O . GLN A 1 371 ? -1.83 -33 10.695 1 87.56 371 GLN A O 1
ATOM 2785 N N . ALA A 1 372 ? -0.792 -31.188 11.445 1 87.56 372 ALA A N 1
ATOM 2786 C CA . ALA A 1 372 ? -1.672 -30.328 10.672 1 87.56 372 ALA A CA 1
ATOM 2787 C C . ALA A 1 372 ? -1.457 -30.516 9.172 1 87.56 372 ALA A C 1
ATOM 2789 O O . ALA A 1 372 ? -2.408 -30.469 8.391 1 87.56 372 ALA A O 1
ATOM 2790 N N . SER A 1 373 ? -0.224 -30.672 8.781 1 89.88 373 SER A N 1
ATOM 2791 C CA . SER A 1 373 ? 0.088 -30.938 7.379 1 89.88 373 SER A CA 1
ATOM 2792 C C . SER A 1 373 ? -0.623 -32.188 6.879 1 89.88 373 SER A C 1
ATOM 2794 O O . SER A 1 373 ? -1.161 -32.188 5.77 1 89.88 373 SER A O 1
ATOM 2796 N N . GLU A 1 374 ? -0.519 -33.188 7.723 1 91.31 374 GLU A N 1
ATOM 2797 C CA . GLU A 1 374 ? -1.195 -34.438 7.363 1 91.31 374 GLU A CA 1
ATOM 2798 C C . GLU A 1 374 ? -2.697 -34.219 7.199 1 91.31 374 GLU A C 1
ATOM 2800 O O . GLU A 1 374 ? -3.293 -34.688 6.223 1 91.31 374 GLU A O 1
ATOM 2805 N N . ARG A 1 375 ? -3.314 -33.562 8.086 1 93.06 375 ARG A N 1
ATOM 2806 C CA . ARG A 1 375 ? -4.75 -33.312 8.031 1 93.06 375 ARG A CA 1
ATOM 2807 C C . ARG A 1 375 ? -5.113 -32.469 6.801 1 93.06 375 ARG A C 1
ATOM 2809 O O . ARG A 1 375 ? -6.117 -32.75 6.141 1 93.06 375 ARG A O 1
ATOM 2816 N N . ILE A 1 376 ? -4.336 -31.5 6.504 1 93.56 376 ILE A N 1
ATOM 2817 C CA . ILE A 1 376 ? -4.578 -30.609 5.363 1 93.56 376 ILE A CA 1
ATOM 2818 C C . ILE A 1 376 ? -4.488 -31.422 4.07 1 93.56 376 ILE A C 1
ATOM 2820 O O . ILE A 1 376 ? -5.352 -31.297 3.197 1 93.56 376 ILE A O 1
ATOM 2824 N N . LEU A 1 377 ? -3.457 -32.25 3.992 1 95.12 377 LEU A N 1
ATOM 2825 C CA . LEU A 1 377 ? -3.262 -33.062 2.783 1 95.12 377 LEU A CA 1
ATOM 2826 C C . LEU A 1 377 ? -4.391 -34.062 2.605 1 95.12 377 LEU A C 1
ATOM 2828 O O . LEU A 1 377 ? -4.871 -34.281 1.489 1 95.12 377 LEU A O 1
ATOM 2832 N N . LEU A 1 378 ? -4.742 -34.656 3.689 1 95.69 378 LEU A N 1
ATOM 2833 C CA . LEU A 1 378 ? -5.824 -35.625 3.625 1 95.69 378 LEU A CA 1
ATOM 2834 C C . LEU A 1 378 ? -7.141 -34.938 3.244 1 95.69 378 LEU A C 1
ATOM 2836 O O . LEU A 1 378 ? -7.93 -35.5 2.477 1 95.69 378 LEU A O 1
ATOM 2840 N N . ARG A 1 379 ? -7.344 -33.781 3.713 1 95.06 379 ARG A N 1
ATOM 2841 C CA . ARG A 1 379 ? -8.547 -33 3.387 1 95.06 379 ARG A CA 1
ATOM 2842 C C . ARG A 1 379 ? -8.547 -32.594 1.921 1 95.06 379 ARG A C 1
ATOM 2844 O O . ARG A 1 379 ? -9.609 -32.406 1.321 1 95.06 379 ARG A O 1
ATOM 2851 N N . ALA A 1 380 ? -7.418 -32.406 1.358 1 96.5 380 ALA A N 1
ATOM 2852 C CA . ALA A 1 380 ? -7.27 -31.922 -0.01 1 96.5 380 ALA A CA 1
ATOM 2853 C C . ALA A 1 380 ? -7.434 -33.062 -1.019 1 96.5 380 ALA A C 1
ATOM 2855 O O . ALA A 1 380 ? -7.484 -32.812 -2.227 1 96.5 380 ALA A O 1
ATOM 2856 N N . LEU A 1 381 ? -7.516 -34.312 -0.559 1 95.5 381 LEU A N 1
ATOM 2857 C CA . LEU A 1 381 ? -7.66 -35.469 -1.451 1 95.5 381 LEU A CA 1
ATOM 2858 C C . LEU A 1 381 ? -8.992 -35.406 -2.199 1 95.5 381 LEU A C 1
ATOM 2860 O O . LEU A 1 381 ? -10 -34.969 -1.642 1 95.5 381 LEU A O 1
ATOM 2864 N N . MET B 1 1 ? -6.273 2.76 -15.844 1 90.56 1 MET B N 1
ATOM 2865 C CA . MET B 1 1 ? -5.188 3.09 -14.922 1 90.56 1 MET B CA 1
ATOM 2866 C C . MET B 1 1 ? -4.07 3.83 -15.648 1 90.56 1 MET B C 1
ATOM 2868 O O . MET B 1 1 ? -3.613 3.391 -16.703 1 90.56 1 MET B O 1
ATOM 2872 N N . ARG B 1 2 ? -3.699 4.965 -15.172 1 90.81 2 ARG B N 1
ATOM 2873 C CA . ARG B 1 2 ? -2.631 5.75 -15.781 1 90.81 2 ARG B CA 1
ATOM 2874 C C . ARG B 1 2 ? -1.262 5.203 -15.398 1 90.81 2 ARG B C 1
ATOM 2876 O O . ARG B 1 2 ? -1.119 4.539 -14.367 1 90.81 2 ARG B O 1
ATOM 2883 N N . ASN B 1 3 ? -0.333 5.469 -16.344 1 94.44 3 ASN B N 1
ATOM 2884 C CA . ASN B 1 3 ? 1.047 5.137 -16 1 94.44 3 ASN B CA 1
ATOM 2885 C C . ASN B 1 3 ? 1.501 5.852 -14.727 1 94.44 3 ASN B C 1
ATOM 2887 O O . ASN B 1 3 ? 1.073 6.973 -14.453 1 94.44 3 ASN B O 1
ATOM 2891 N N . PHE B 1 4 ? 2.342 5.141 -13.953 1 93.81 4 PHE B N 1
ATOM 2892 C CA . PHE B 1 4 ? 2.875 5.789 -12.758 1 93.81 4 PHE B CA 1
ATOM 2893 C C . PHE B 1 4 ? 4.246 5.223 -12.406 1 93.81 4 PHE B C 1
ATOM 2895 O O . PHE B 1 4 ? 4.668 4.211 -12.969 1 93.81 4 PHE B O 1
ATOM 2902 N N . SER B 1 5 ? 4.926 5.945 -11.617 1 94.19 5 SER B N 1
ATOM 2903 C CA . SER B 1 5 ? 6.133 5.508 -10.922 1 94.19 5 SER B CA 1
ATOM 2904 C C . SER B 1 5 ? 5.949 5.559 -9.414 1 94.19 5 SER B C 1
ATOM 2906 O O . SER B 1 5 ? 5.324 6.48 -8.883 1 94.19 5 SER B O 1
ATOM 2908 N N . TYR B 1 6 ? 6.398 4.496 -8.758 1 92.88 6 TYR B N 1
ATOM 2909 C CA . TYR B 1 6 ? 6.211 4.41 -7.312 1 92.88 6 TYR B CA 1
ATOM 2910 C C . TYR B 1 6 ? 7.457 3.85 -6.633 1 92.88 6 TYR B C 1
ATOM 2912 O O . TYR B 1 6 ? 8.062 2.895 -7.125 1 92.88 6 TYR B O 1
ATOM 2920 N N . CYS B 1 7 ? 7.848 4.5 -5.477 1 92.19 7 CYS B N 1
ATOM 2921 C CA . CYS B 1 7 ? 8.914 4.012 -4.609 1 92.19 7 CYS B CA 1
ATOM 2922 C C . CYS B 1 7 ? 8.75 4.559 -3.193 1 92.19 7 CYS B C 1
ATOM 2924 O O . CYS B 1 7 ? 8.219 5.652 -3.002 1 92.19 7 CYS B O 1
ATOM 2926 N N . ASN B 1 8 ? 9.055 3.785 -2.209 1 90.88 8 ASN B N 1
ATOM 2927 C CA . ASN B 1 8 ? 9.211 4.207 -0.822 1 90.88 8 ASN B CA 1
ATOM 2928 C C . ASN B 1 8 ? 10.594 3.875 -0.283 1 90.88 8 ASN B C 1
ATOM 2930 O O . ASN B 1 8 ? 10.773 2.875 0.414 1 90.88 8 ASN B O 1
ATOM 2934 N N . PRO B 1 9 ? 11.5 4.812 -0.436 1 92.75 9 PRO B N 1
ATOM 2935 C CA . PRO B 1 9 ? 12.883 4.512 -0.061 1 92.75 9 PRO B CA 1
ATOM 2936 C C . PRO B 1 9 ? 13.156 4.738 1.426 1 92.75 9 PRO B C 1
ATOM 2938 O O . PRO B 1 9 ? 14.195 4.32 1.937 1 92.75 9 PRO B O 1
ATOM 2941 N N . THR B 1 10 ? 12.281 5.449 2.133 1 95.44 10 THR B N 1
ATOM 2942 C CA . THR B 1 10 ? 12.445 5.656 3.568 1 95.44 10 THR B CA 1
ATOM 2943 C C . THR B 1 10 ? 12.156 4.371 4.336 1 95.44 10 THR B C 1
ATOM 2945 O O . THR B 1 10 ? 11.117 3.738 4.133 1 95.44 10 THR B O 1
ATOM 2948 N N . ARG B 1 11 ? 13.086 3.953 5.191 1 95.69 11 ARG B N 1
ATOM 2949 C CA . ARG B 1 11 ? 12.82 2.83 6.086 1 95.69 11 ARG B CA 1
ATOM 2950 C C . ARG B 1 11 ? 11.93 3.254 7.246 1 95.69 11 ARG B C 1
ATOM 2952 O O . ARG B 1 11 ? 12.359 4.02 8.117 1 95.69 11 ARG B O 1
ATOM 2959 N N . ILE B 1 12 ? 10.766 2.715 7.312 1 96.06 12 ILE B N 1
ATOM 2960 C CA . ILE B 1 12 ? 9.82 3.043 8.375 1 96.06 12 ILE B CA 1
ATOM 2961 C C . ILE B 1 12 ? 9.953 2.035 9.516 1 96.06 12 ILE B C 1
ATOM 2963 O O . ILE B 1 12 ? 9.852 0.826 9.297 1 96.06 12 ILE B O 1
ATOM 2967 N N . LEU B 1 13 ? 10.312 2.5 10.688 1 97.62 13 LEU B N 1
ATOM 2968 C CA . LEU B 1 13 ? 10.242 1.714 11.922 1 97.62 13 LEU B CA 1
ATOM 2969 C C . LEU B 1 13 ? 9.031 2.109 12.75 1 97.62 13 LEU B C 1
ATOM 2971 O O . LEU B 1 13 ? 8.984 3.203 13.32 1 97.62 13 LEU B O 1
ATOM 2975 N N . PHE B 1 14 ? 8.094 1.164 12.781 1 96.75 14 PHE B N 1
ATOM 2976 C CA . PHE B 1 14 ? 6.793 1.466 13.375 1 96.75 14 PHE B CA 1
ATOM 2977 C C . PHE B 1 14 ? 6.578 0.653 14.648 1 96.75 14 PHE B C 1
ATOM 2979 O O . PHE B 1 14 ? 6.828 -0.554 14.672 1 96.75 14 PHE B O 1
ATOM 2986 N N . GLY B 1 15 ? 6.129 1.382 15.719 1 96.5 15 GLY B N 1
ATOM 2987 C CA . GLY B 1 15 ? 5.695 0.649 16.891 1 96.5 15 GLY B CA 1
ATOM 2988 C C . GLY B 1 15 ? 6.266 1.202 18.188 1 96.5 15 GLY B C 1
ATOM 2989 O O . GLY B 1 15 ? 7.168 2.043 18.156 1 96.5 15 GLY B O 1
ATOM 2990 N N . ALA B 1 16 ? 5.766 0.651 19.297 1 96.56 16 ALA B N 1
ATOM 2991 C CA . ALA B 1 16 ? 6.172 1.093 20.641 1 96.56 16 ALA B CA 1
ATOM 2992 C C . ALA B 1 16 ? 7.656 0.815 20.875 1 96.56 16 ALA B C 1
ATOM 2994 O O . ALA B 1 16 ? 8.141 -0.28 20.594 1 96.56 16 ALA B O 1
ATOM 2995 N N . GLY B 1 17 ? 8.375 1.856 21.297 1 96.88 17 GLY B N 1
ATOM 2996 C CA . GLY B 1 17 ? 9.75 1.674 21.75 1 96.88 17 GLY B CA 1
ATOM 2997 C C . GLY B 1 17 ? 10.758 1.734 20.625 1 96.88 17 GLY B C 1
ATOM 2998 O O . GLY B 1 17 ? 11.961 1.566 20.844 1 96.88 17 GLY B O 1
ATOM 2999 N N . GLN B 1 18 ? 10.336 2.031 19.469 1 97.19 18 GLN B N 1
ATOM 3000 C CA . GLN B 1 18 ? 11.203 1.962 18.297 1 97.19 18 GLN B CA 1
ATOM 3001 C C . GLN B 1 18 ? 12.227 3.096 18.297 1 97.19 18 GLN B C 1
ATOM 3003 O O . GLN B 1 18 ? 13.203 3.062 17.547 1 97.19 18 GLN B O 1
ATOM 3008 N N . ILE B 1 19 ? 12.039 4.121 19.125 1 97.88 19 ILE B N 1
ATOM 3009 C CA . ILE B 1 19 ? 13 5.211 19.219 1 97.88 19 ILE B CA 1
ATOM 3010 C C . ILE B 1 19 ? 14.359 4.664 19.656 1 97.88 19 ILE B C 1
ATOM 3012 O O . ILE B 1 19 ? 15.406 5.188 19.25 1 97.88 19 ILE B O 1
ATOM 3016 N N . ALA B 1 20 ? 14.383 3.586 20.344 1 97.44 20 ALA B N 1
ATOM 3017 C CA . ALA B 1 20 ? 15.602 2.949 20.844 1 97.44 20 ALA B CA 1
ATOM 3018 C C . ALA B 1 20 ? 16.484 2.51 19.672 1 97.44 20 ALA B C 1
ATOM 3020 O O . ALA B 1 20 ? 17.688 2.301 19.859 1 97.44 20 ALA B O 1
ATOM 3021 N N . SER B 1 21 ? 15.93 2.365 18.484 1 97.06 21 SER B N 1
ATOM 3022 C CA . SER B 1 21 ? 16.672 1.88 17.328 1 97.06 21 SER B CA 1
ATOM 3023 C C . SER B 1 21 ? 17.562 2.969 16.75 1 97.06 21 SER B C 1
ATOM 3025 O O . SER B 1 21 ? 18.391 2.701 15.867 1 97.06 21 SER B O 1
ATOM 3027 N N . LEU B 1 22 ? 17.453 4.18 17.203 1 97.75 22 LEU B N 1
ATOM 3028 C CA . LEU B 1 22 ? 18.172 5.32 16.641 1 97.75 22 LEU B CA 1
ATOM 3029 C C . LEU B 1 22 ? 19.672 5.066 16.625 1 97.75 22 LEU B C 1
ATOM 3031 O O . LEU B 1 22 ? 20.359 5.383 15.648 1 97.75 22 LEU B O 1
ATOM 3035 N N . GLY B 1 23 ? 20.203 4.516 17.688 1 96.38 23 GLY B N 1
ATOM 3036 C CA . GLY B 1 23 ? 21.625 4.273 17.797 1 96.38 23 GLY B CA 1
ATOM 3037 C C . GLY B 1 23 ? 22.172 3.404 16.688 1 96.38 23 GLY B C 1
ATOM 3038 O O . GLY B 1 23 ? 23.328 3.559 16.266 1 96.38 23 GLY B O 1
ATOM 3039 N N . GLN B 1 24 ? 21.375 2.553 16.172 1 95.44 24 GLN B N 1
ATOM 3040 C CA . GLN B 1 24 ? 21.781 1.646 15.102 1 95.44 24 GLN B CA 1
ATOM 3041 C C . GLN B 1 24 ? 21.562 2.277 13.727 1 95.44 24 GLN B C 1
ATOM 3043 O O . GLN B 1 24 ? 22.219 1.892 12.758 1 95.44 24 GLN B O 1
ATOM 3048 N N . LEU B 1 25 ? 20.688 3.197 13.648 1 96.94 25 LEU B N 1
ATOM 3049 C CA . LEU B 1 25 ? 20.297 3.781 12.367 1 96.94 25 LEU B CA 1
ATOM 3050 C C . LEU B 1 25 ? 21.25 4.918 11.984 1 96.94 25 LEU B C 1
ATOM 3052 O O . LEU B 1 25 ? 21.391 5.227 10.797 1 96.94 25 LEU B O 1
ATOM 3056 N N . ILE B 1 26 ? 21.812 5.609 12.953 1 97.94 26 ILE B N 1
ATOM 3057 C CA . ILE B 1 26 ? 22.703 6.738 12.727 1 97.94 26 ILE B CA 1
ATOM 3058 C C . ILE B 1 26 ? 24.156 6.297 12.914 1 97.94 26 ILE B C 1
ATOM 3060 O O . ILE B 1 26 ? 24.5 5.707 13.938 1 97.94 26 ILE B O 1
ATOM 3064 N N . PRO B 1 27 ? 25 6.551 11.969 1 96.5 27 PRO B N 1
ATOM 3065 C CA . PRO B 1 27 ? 26.406 6.164 12.125 1 96.5 27 PRO B CA 1
ATOM 3066 C C . PRO B 1 27 ? 27.031 6.699 13.414 1 96.5 27 PRO B C 1
ATOM 3068 O O . PRO B 1 27 ? 26.781 7.848 13.789 1 96.5 27 PRO B O 1
ATOM 3071 N N . ALA B 1 28 ? 27.828 5.973 14.07 1 94.94 28 ALA B N 1
ATOM 3072 C CA . ALA B 1 28 ? 28.359 6.25 15.406 1 94.94 28 ALA B CA 1
ATOM 3073 C C . ALA B 1 28 ? 29.234 7.5 15.398 1 94.94 28 ALA B C 1
ATOM 3075 O O . ALA B 1 28 ? 29.297 8.227 16.391 1 94.94 28 ALA B O 1
ATOM 3076 N N . ASP B 1 29 ? 29.875 7.762 14.281 1 96.19 29 ASP B N 1
ATOM 3077 C CA . ASP B 1 29 ? 30.828 8.859 14.234 1 96.19 29 ASP B CA 1
ATOM 3078 C C . ASP B 1 29 ? 30.156 10.156 13.766 1 96.19 29 ASP B C 1
ATOM 3080 O O . ASP B 1 29 ? 30.828 11.188 13.633 1 96.19 29 ASP B O 1
ATOM 3084 N N . SER B 1 30 ? 28.875 10.133 13.625 1 97.12 30 SER B N 1
ATOM 3085 C CA . SER B 1 30 ? 28.156 11.305 13.133 1 97.12 30 SER B CA 1
ATOM 3086 C C . SER B 1 30 ? 28.062 12.383 14.211 1 97.12 30 SER B C 1
ATOM 3088 O O . SER B 1 30 ? 27.984 12.07 15.398 1 97.12 30 SER B O 1
ATOM 3090 N N . ARG B 1 31 ? 28.156 13.609 13.789 1 98.25 31 ARG B N 1
ATOM 3091 C CA . ARG B 1 31 ? 27.734 14.773 14.578 1 98.25 31 ARG B CA 1
ATOM 3092 C C . ARG B 1 31 ? 26.297 15.172 14.242 1 98.25 31 ARG B C 1
ATOM 3094 O O . ARG B 1 31 ? 26.062 15.805 13.211 1 98.25 31 ARG B O 1
ATOM 3101 N N . VAL B 1 32 ? 25.422 14.844 15.156 1 98.62 32 VAL B N 1
ATOM 3102 C CA . VAL B 1 32 ? 24 14.852 14.836 1 98.62 32 VAL B CA 1
ATOM 3103 C C . VAL B 1 32 ? 23.375 16.172 15.305 1 98.62 32 VAL B C 1
ATOM 3105 O O . VAL B 1 32 ? 23.469 16.531 16.484 1 98.62 32 VAL B O 1
ATOM 3108 N N . LEU B 1 33 ? 22.812 16.891 14.352 1 98.81 33 LEU B N 1
ATOM 3109 C CA . LEU B 1 33 ? 21.906 17.984 14.719 1 98.81 33 LEU B CA 1
ATOM 3110 C C . LEU B 1 33 ? 20.5 17.469 14.961 1 98.81 33 LEU B C 1
ATOM 3112 O O . LEU B 1 33 ? 19.828 17 14.039 1 98.81 33 LEU B O 1
ATOM 3116 N N . VAL B 1 34 ? 20.047 17.531 16.188 1 98.56 34 VAL B N 1
ATOM 3117 C CA . VAL B 1 34 ? 18.688 17.172 16.516 1 98.56 34 VAL B CA 1
ATOM 3118 C C . VAL B 1 34 ? 17.797 18.406 16.516 1 98.56 34 VAL B C 1
ATOM 3120 O O . VAL B 1 34 ? 18.031 19.359 17.266 1 98.56 34 VAL B O 1
ATOM 3123 N N . THR B 1 35 ? 16.828 18.375 15.648 1 98.62 35 THR B N 1
ATOM 3124 C CA . THR B 1 35 ? 15.922 19.516 15.531 1 98.62 35 THR B CA 1
ATOM 3125 C C . THR B 1 35 ? 14.547 19.172 16.094 1 98.62 35 THR B C 1
ATOM 3127 O O . THR B 1 35 ? 14.07 18.047 15.938 1 98.62 35 THR B O 1
ATOM 3130 N N . HIS B 1 36 ? 13.922 20.109 16.75 1 97.38 36 HIS B N 1
ATOM 3131 C CA . HIS B 1 36 ? 12.57 19.906 17.25 1 97.38 36 HIS B CA 1
ATOM 3132 C C . HIS B 1 36 ? 11.844 21.234 17.422 1 97.38 36 HIS B C 1
ATOM 3134 O O . HIS B 1 36 ? 12.422 22.297 17.203 1 97.38 36 HIS B O 1
ATOM 3140 N N . GLY B 1 37 ? 10.547 21.156 17.641 1 94.19 37 GLY B N 1
ATOM 3141 C CA . GLY B 1 37 ? 9.711 22.328 17.75 1 94.19 37 GLY B CA 1
ATOM 3142 C C . GLY B 1 37 ? 9.766 22.969 19.125 1 94.19 37 GLY B C 1
ATOM 3143 O O . GLY B 1 37 ? 10.852 23.156 19.688 1 94.19 37 GLY B O 1
ATOM 3144 N N . GLY B 1 38 ? 8.633 23.453 19.688 1 86.31 38 GLY B N 1
ATOM 3145 C CA . GLY B 1 38 ? 8.508 24.266 20.875 1 86.31 38 GLY B CA 1
ATOM 3146 C C . GLY B 1 38 ? 8.773 23.5 22.172 1 86.31 38 GLY B C 1
ATOM 3147 O O . GLY B 1 38 ? 8.93 24.109 23.234 1 86.31 38 GLY B O 1
ATOM 3148 N N . GLY B 1 39 ? 8.695 22.219 22.234 1 83.56 39 GLY B N 1
ATOM 3149 C CA . GLY B 1 39 ? 9.164 21.594 23.453 1 83.56 39 GLY B CA 1
ATOM 3150 C C . GLY B 1 39 ? 8.258 20.469 23.922 1 83.56 39 GLY B C 1
ATOM 3151 O O . GLY B 1 39 ? 8.5 19.875 24.984 1 83.56 39 GLY B O 1
ATOM 3152 N N . SER B 1 40 ? 7.227 20.094 23.219 1 85.25 40 SER B N 1
ATOM 3153 C CA . SER B 1 40 ? 6.348 19 23.625 1 85.25 40 SER B CA 1
ATOM 3154 C C . SER B 1 40 ? 7.129 17.719 23.859 1 85.25 40 SER B C 1
ATOM 3156 O O . SER B 1 40 ? 6.812 16.938 24.766 1 85.25 40 SER B O 1
ATOM 3158 N N . ILE B 1 41 ? 8.172 17.484 23.188 1 91.19 41 ILE B N 1
ATOM 3159 C CA . ILE B 1 41 ? 8.938 16.25 23.266 1 91.19 41 ILE B CA 1
ATOM 3160 C C . ILE B 1 41 ? 9.711 16.203 24.578 1 91.19 41 ILE B C 1
ATOM 3162 O O . ILE B 1 41 ? 10.164 15.133 25 1 91.19 41 ILE B O 1
ATOM 3166 N N . LEU B 1 42 ? 9.906 17.344 25.188 1 91.94 42 LEU B N 1
ATOM 3167 C CA . LEU B 1 42 ? 10.617 17.406 26.469 1 91.94 42 LEU B CA 1
ATOM 3168 C C . LEU B 1 42 ? 9.703 17 27.609 1 91.94 42 LEU B C 1
ATOM 3170 O O . LEU B 1 42 ? 10.18 16.656 28.688 1 91.94 42 LEU B O 1
ATOM 3174 N N . GLN B 1 43 ? 8.453 17 27.297 1 88.69 43 GLN B N 1
ATOM 3175 C CA . GLN B 1 43 ? 7.484 16.75 28.359 1 88.69 43 GLN B CA 1
ATOM 3176 C C . GLN B 1 43 ? 6.891 15.352 28.25 1 88.69 43 GLN B C 1
ATOM 3178 O O . GLN B 1 43 ? 6.457 14.781 29.25 1 88.69 43 GLN B O 1
ATOM 3183 N N . ASN B 1 44 ? 6.945 14.812 27.156 1 88.81 44 ASN B N 1
ATOM 3184 C CA . ASN B 1 44 ? 6.219 13.562 26.969 1 88.81 44 ASN B CA 1
ATOM 3185 C C . ASN B 1 44 ? 7.16 12.359 26.906 1 88.81 44 ASN B C 1
ATOM 3187 O O . ASN B 1 44 ? 6.75 11.258 26.547 1 88.81 44 ASN B O 1
ATOM 3191 N N . GLY B 1 45 ? 8.422 12.602 27.156 1 91.62 45 GLY B N 1
ATOM 3192 C CA . GLY B 1 45 ? 9.352 11.492 27.281 1 91.62 45 GLY B CA 1
ATOM 3193 C C . GLY B 1 45 ? 10.102 11.188 26 1 91.62 45 GLY B C 1
ATOM 3194 O O . GLY B 1 45 ? 11.062 10.414 26.016 1 91.62 45 GLY B O 1
ATOM 3195 N N . VAL B 1 46 ? 9.703 11.758 24.922 1 95.38 46 VAL B N 1
ATOM 3196 C CA . VAL B 1 46 ? 10.32 11.477 23.625 1 95.38 46 VAL B CA 1
ATOM 3197 C C . VAL B 1 46 ? 11.781 11.906 23.656 1 95.38 46 VAL B C 1
ATOM 3199 O O . VAL B 1 46 ? 12.664 11.148 23.219 1 95.38 46 VAL B O 1
ATOM 3202 N N . TRP B 1 47 ? 12.047 13.07 24.188 1 96.06 47 TRP B N 1
ATOM 3203 C CA . TRP B 1 47 ? 13.422 13.57 24.219 1 96.06 47 TRP B CA 1
ATOM 3204 C C . TRP B 1 47 ? 14.32 12.641 25.016 1 96.06 47 TRP B C 1
ATOM 3206 O O . TRP B 1 47 ? 15.438 12.32 24.594 1 96.06 47 TRP B O 1
ATOM 3216 N N . GLN B 1 48 ? 13.859 12.188 26.141 1 96.5 48 GLN B N 1
ATOM 3217 C CA . GLN B 1 48 ? 14.641 11.273 26.969 1 96.5 48 GLN B CA 1
ATOM 3218 C C . GLN B 1 48 ? 14.992 10 26.219 1 96.5 48 GLN B C 1
ATOM 3220 O O . GLN B 1 48 ? 16.125 9.508 26.297 1 96.5 48 GLN B O 1
ATOM 3225 N N . GLN B 1 49 ? 14.039 9.508 25.516 1 97.31 49 GLN B N 1
ATOM 3226 C CA . GLN B 1 49 ? 14.273 8.305 24.719 1 97.31 49 GLN B CA 1
ATOM 3227 C C . GLN B 1 49 ? 15.32 8.562 23.641 1 97.31 49 GLN B C 1
ATOM 3229 O O . GLN B 1 49 ? 16.188 7.719 23.391 1 97.31 49 GLN B O 1
ATOM 3234 N N . VAL B 1 50 ? 15.211 9.688 23 1 97.75 50 VAL B N 1
ATOM 3235 C CA . VAL B 1 50 ? 16.156 10.062 21.953 1 97.75 50 VAL B CA 1
ATOM 3236 C C . VAL B 1 50 ? 17.562 10.164 22.531 1 97.75 50 VAL B C 1
ATOM 3238 O O . VAL B 1 50 ? 18.516 9.602 21.984 1 97.75 50 VAL B O 1
ATOM 3241 N N . GLU B 1 51 ? 17.656 10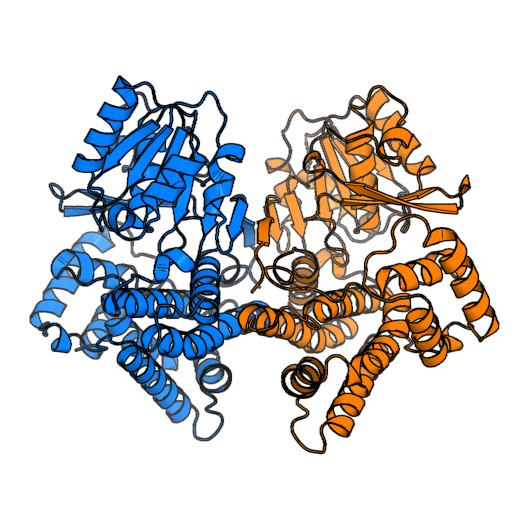.859 23.641 1 96.81 51 GLU B N 1
ATOM 3242 C CA . GLU B 1 51 ? 18.938 11.023 24.312 1 96.81 51 GLU B CA 1
ATOM 3243 C C . GLU B 1 51 ? 19.547 9.68 24.688 1 96.81 51 GLU B C 1
ATOM 3245 O O . GLU B 1 51 ? 20.734 9.445 24.5 1 96.81 51 GLU B O 1
ATOM 3250 N N . GLN B 1 52 ? 18.719 8.883 25.234 1 97.44 52 GLN B N 1
ATOM 3251 C CA . GLN B 1 52 ? 19.188 7.555 25.641 1 97.44 52 GLN B CA 1
ATOM 3252 C C . GLN B 1 52 ? 19.641 6.738 24.438 1 97.44 52 GLN B C 1
ATOM 3254 O O . GLN B 1 52 ? 20.688 6.082 24.484 1 97.44 52 GLN B O 1
ATOM 3259 N N . ALA B 1 53 ? 18.875 6.734 23.375 1 98 53 ALA B N 1
ATOM 3260 C CA . ALA B 1 53 ? 19.188 5.957 22.188 1 98 53 ALA B CA 1
ATOM 3261 C C . ALA B 1 53 ? 20.469 6.449 21.516 1 98 53 ALA B C 1
ATOM 3263 O O . ALA B 1 53 ? 21.172 5.672 20.875 1 98 53 ALA B O 1
ATOM 3264 N N . LEU B 1 54 ? 20.75 7.711 21.672 1 97.69 54 LEU B N 1
ATOM 3265 C CA . LEU B 1 54 ? 21.906 8.312 21.016 1 97.69 54 LEU B CA 1
ATOM 3266 C C . LEU B 1 54 ? 23.047 8.516 22 1 97.69 54 LEU B C 1
ATOM 3268 O O . LEU B 1 54 ? 23.938 9.352 21.781 1 97.69 54 LEU B O 1
ATOM 3272 N N . ALA B 1 55 ? 22.875 7.645 23.016 1 94 55 ALA B N 1
ATOM 3273 C CA . ALA B 1 55 ? 23.969 7.707 23.969 1 94 55 ALA B CA 1
ATOM 3274 C C . ALA B 1 55 ? 25.312 7.375 23.312 1 94 55 ALA B C 1
ATOM 3276 O O . ALA B 1 55 ? 25.422 6.391 22.578 1 94 55 ALA B O 1
ATOM 3277 N N . GLY B 1 56 ? 26.234 8.211 23.172 1 94 56 GLY B N 1
ATOM 3278 C CA . GLY B 1 56 ? 27.531 8 22.578 1 94 56 GLY B CA 1
ATOM 3279 C C . GLY B 1 56 ? 27.766 8.844 21.328 1 94 56 GLY B C 1
ATOM 3280 O O . GLY B 1 56 ? 28.875 8.891 20.797 1 94 56 GLY B O 1
ATOM 3281 N N . HIS B 1 57 ? 26.688 9.273 20.812 1 96.75 57 HIS B N 1
ATOM 3282 C CA . HIS B 1 57 ? 26.812 10.156 19.656 1 96.75 57 HIS B CA 1
ATOM 3283 C C . HIS B 1 57 ? 27.094 11.594 20.094 1 96.75 57 HIS B C 1
ATOM 3285 O O . HIS B 1 57 ? 26.781 11.977 21.219 1 96.75 57 HIS B O 1
ATOM 3291 N N . ARG B 1 58 ? 27.734 12.383 19.297 1 97 58 ARG B N 1
ATOM 3292 C CA . ARG B 1 58 ? 27.797 13.836 19.469 1 97 58 ARG B CA 1
ATOM 3293 C C . ARG B 1 58 ? 26.531 14.508 18.953 1 97 58 ARG B C 1
ATOM 3295 O O . ARG B 1 58 ? 26.219 14.422 17.766 1 97 58 ARG B O 1
ATOM 3302 N N . ILE B 1 59 ? 25.844 15.102 19.859 1 97.56 59 ILE B N 1
ATOM 3303 C CA . ILE B 1 59 ? 24.562 15.656 19.484 1 97.56 59 ILE B CA 1
ATOM 3304 C C . ILE B 1 59 ? 24.547 17.172 19.734 1 97.56 59 ILE B C 1
ATOM 3306 O O . ILE B 1 59 ? 25.125 17.641 20.719 1 97.56 59 ILE B O 1
ATOM 3310 N N . SER B 1 60 ? 24.047 17.906 18.812 1 97.62 60 SER B N 1
ATOM 3311 C CA . SER B 1 60 ? 23.672 19.312 18.922 1 97.62 60 SER B CA 1
ATOM 3312 C C . SER B 1 60 ? 22.156 19.5 18.828 1 97.62 60 SER B C 1
ATOM 3314 O O . SER B 1 60 ? 21.5 18.844 18.016 1 97.62 60 SER B O 1
ATOM 3316 N N . ARG B 1 61 ? 21.719 20.297 19.656 1 97.5 61 ARG B N 1
ATOM 3317 C CA . ARG B 1 61 ? 20.266 20.453 19.703 1 97.5 61 ARG B CA 1
ATOM 3318 C C . ARG B 1 61 ? 19.844 21.828 19.203 1 97.5 61 ARG B C 1
ATOM 3320 O O . ARG B 1 61 ? 20.422 22.844 19.578 1 97.5 61 ARG B O 1
ATOM 3327 N N . PHE B 1 62 ? 18.891 21.875 18.312 1 98.38 62 PHE B N 1
ATOM 3328 C CA . PHE B 1 62 ? 18.25 23.109 17.859 1 98.38 62 PHE B CA 1
ATOM 3329 C C . PHE B 1 62 ? 16.75 23.047 18.094 1 98.38 62 PHE B C 1
ATOM 3331 O O . PHE B 1 62 ? 16.062 22.156 17.562 1 98.38 62 PHE B O 1
ATOM 3338 N N . ALA B 1 63 ? 16.188 24.016 18.781 1 97.31 63 ALA B N 1
ATOM 3339 C CA . ALA B 1 63 ? 14.773 24.047 19.141 1 97.31 63 ALA B CA 1
ATOM 3340 C C . ALA B 1 63 ? 14.078 25.25 18.516 1 97.31 63 ALA B C 1
ATOM 3342 O O . ALA B 1 63 ? 14.742 26.188 18.062 1 97.31 63 ALA B O 1
ATOM 3343 N N . GLY B 1 64 ? 12.805 25.125 18.438 1 96.12 64 GLY B N 1
ATOM 3344 C CA . GLY B 1 64 ? 12.023 26.312 18.156 1 96.12 64 GLY B CA 1
ATOM 3345 C C . GLY B 1 64 ? 11.531 26.359 16.719 1 96.12 64 GLY B C 1
ATOM 3346 O O . GLY B 1 64 ? 11.141 27.422 16.234 1 96.12 64 GLY B O 1
ATOM 3347 N N . ILE B 1 65 ? 11.656 25.281 16 1 96.19 65 ILE B N 1
ATOM 3348 C CA . ILE B 1 65 ? 11.07 25.281 14.672 1 96.19 65 ILE B CA 1
ATOM 3349 C C . ILE B 1 65 ? 9.555 25.422 14.773 1 96.19 65 ILE B C 1
ATOM 3351 O O . ILE B 1 65 ? 8.898 24.641 15.469 1 96.19 65 ILE B O 1
ATOM 3355 N N . GLU B 1 66 ? 9.016 26.312 14.148 1 91.44 66 GLU B N 1
ATOM 3356 C CA . GLU B 1 66 ? 7.609 26.703 14.25 1 91.44 66 GLU B CA 1
ATOM 3357 C C . GLU B 1 66 ? 6.719 25.719 13.5 1 91.44 66 GLU B C 1
ATOM 3359 O O . GLU B 1 66 ? 7.199 24.938 12.672 1 91.44 66 GLU B O 1
ATOM 3364 N N . ALA B 1 67 ? 5.352 25.703 13.75 1 83.81 67 ALA B N 1
ATOM 3365 C CA . ALA B 1 67 ? 4.363 24.891 13.039 1 83.81 67 ALA B CA 1
ATOM 3366 C C . ALA B 1 67 ? 4.367 25.203 11.547 1 83.81 67 ALA B C 1
ATOM 3368 O O . ALA B 1 67 ? 4.117 24.328 10.719 1 83.81 67 ALA B O 1
ATOM 3369 N N . ASN B 1 68 ? 4.586 26.438 11.297 1 85.88 68 ASN B N 1
ATOM 3370 C CA . ASN B 1 68 ? 4.957 26.906 9.961 1 85.88 68 ASN B CA 1
ATOM 3371 C C . ASN B 1 68 ? 6.414 27.359 9.914 1 85.88 68 ASN B C 1
ATOM 3373 O O . ASN B 1 68 ? 6.719 28.531 10.172 1 85.88 68 ASN B O 1
ATOM 3377 N N . PRO B 1 69 ? 7.23 26.406 9.555 1 92.81 69 PRO B N 1
ATOM 3378 C CA . PRO B 1 69 ? 8.656 26.703 9.688 1 92.81 69 PRO B CA 1
ATOM 3379 C C . PRO B 1 69 ? 9.07 27.984 8.984 1 92.81 69 PRO B C 1
ATOM 3381 O O . PRO B 1 69 ? 8.75 28.188 7.809 1 92.81 69 PRO B O 1
ATOM 3384 N N . GLN B 1 70 ? 9.773 28.828 9.703 1 94.69 70 GLN B N 1
ATOM 3385 C CA . GLN B 1 70 ? 10.188 30.109 9.172 1 94.69 70 GLN B CA 1
ATOM 3386 C C . GLN B 1 70 ? 11.609 30.062 8.625 1 94.69 70 GLN B C 1
ATOM 3388 O O . GLN B 1 70 ? 12.5 29.484 9.258 1 94.69 70 GLN B O 1
ATOM 3393 N N . TYR B 1 71 ? 11.797 30.703 7.48 1 96.94 71 TYR B N 1
ATOM 3394 C CA . TYR B 1 71 ? 13.086 30.766 6.797 1 96.94 71 TYR B CA 1
ATOM 3395 C C . TYR B 1 71 ? 14.172 31.281 7.73 1 96.94 71 TYR B C 1
ATOM 3397 O O . TYR B 1 71 ? 15.25 30.688 7.824 1 96.94 71 TYR B O 1
ATOM 3405 N N . THR B 1 72 ? 13.898 32.281 8.477 1 97.19 72 THR B N 1
ATOM 3406 C CA . THR B 1 72 ? 14.883 32.938 9.344 1 97.19 72 THR B CA 1
ATOM 3407 C C . THR B 1 72 ? 15.273 31.984 10.484 1 97.19 72 THR B C 1
ATOM 3409 O O . THR B 1 72 ? 16.453 31.938 10.867 1 97.19 72 THR B O 1
ATOM 3412 N N . THR B 1 73 ? 14.336 31.328 11.023 1 97.81 73 THR B N 1
ATOM 3413 C CA . THR B 1 73 ? 14.617 30.359 12.062 1 97.81 73 THR B CA 1
ATOM 3414 C C . THR B 1 73 ? 15.523 29.25 11.539 1 97.81 73 THR B C 1
ATOM 3416 O O . THR B 1 73 ? 16.484 28.859 12.203 1 97.81 73 THR B O 1
ATOM 3419 N N . LEU B 1 74 ? 15.242 28.781 10.375 1 98.56 74 LEU B N 1
ATOM 3420 C CA . LEU B 1 74 ? 15.984 27.672 9.789 1 98.56 74 LEU B CA 1
ATOM 3421 C C . LEU B 1 74 ? 17.406 28.109 9.445 1 98.56 74 LEU B C 1
ATOM 3423 O O . LEU B 1 74 ? 18.344 27.297 9.516 1 98.56 74 LEU B O 1
ATOM 3427 N N . LEU B 1 75 ? 17.594 29.359 9.102 1 98.12 75 LEU B N 1
ATOM 3428 C CA . LEU B 1 75 ? 18.938 29.859 8.852 1 98.12 75 LEU B CA 1
ATOM 3429 C C . LEU B 1 75 ? 19.781 29.828 10.117 1 98.12 75 LEU B C 1
ATOM 3431 O O . LEU B 1 75 ? 20.984 29.562 10.062 1 98.12 75 LEU B O 1
ATOM 3435 N N . ARG B 1 76 ? 19.156 30.125 11.219 1 98.44 76 ARG B N 1
ATOM 3436 C CA . ARG B 1 76 ? 19.875 30.031 12.492 1 98.44 76 ARG B CA 1
ATOM 3437 C C . ARG B 1 76 ? 20.328 28.594 12.742 1 98.44 76 ARG B C 1
ATOM 3439 O O . ARG B 1 76 ? 21.422 28.375 13.258 1 98.44 76 ARG B O 1
ATOM 3446 N N . ALA B 1 77 ? 19.5 27.656 12.438 1 98.69 77 ALA B N 1
ATOM 3447 C CA . ALA B 1 77 ? 19.859 26.25 12.578 1 98.69 77 ALA B CA 1
ATOM 3448 C C . ALA B 1 77 ? 21.016 25.891 11.656 1 98.69 77 ALA B C 1
ATOM 3450 O O . ALA B 1 77 ? 21.922 25.156 12.047 1 98.69 77 ALA B O 1
ATOM 3451 N N . VAL B 1 78 ? 20.969 26.391 10.43 1 98.62 78 VAL B N 1
ATOM 3452 C CA . VAL B 1 78 ? 22.047 26.156 9.469 1 98.62 78 VAL B CA 1
ATOM 3453 C C . VAL B 1 78 ? 23.359 26.688 10.016 1 98.62 78 VAL B C 1
ATOM 3455 O O . VAL B 1 78 ? 24.391 26 9.969 1 98.62 78 VAL B O 1
ATOM 3458 N N . ASP B 1 79 ? 23.297 27.859 10.516 1 98.38 79 ASP B N 1
ATOM 3459 C CA . ASP B 1 79 ? 24.484 28.5 11.07 1 98.38 79 ASP B CA 1
ATOM 3460 C C . ASP B 1 79 ? 25.062 27.656 12.211 1 98.38 79 ASP B C 1
ATOM 3462 O O . ASP B 1 79 ? 26.266 27.422 12.273 1 98.38 79 ASP B O 1
ATOM 3466 N N . GLN B 1 80 ? 24.219 27.25 13.109 1 98.5 80 GLN B N 1
ATOM 3467 C CA . GLN B 1 80 ? 24.656 26.422 14.227 1 98.5 80 GLN B CA 1
ATOM 3468 C C . GLN B 1 80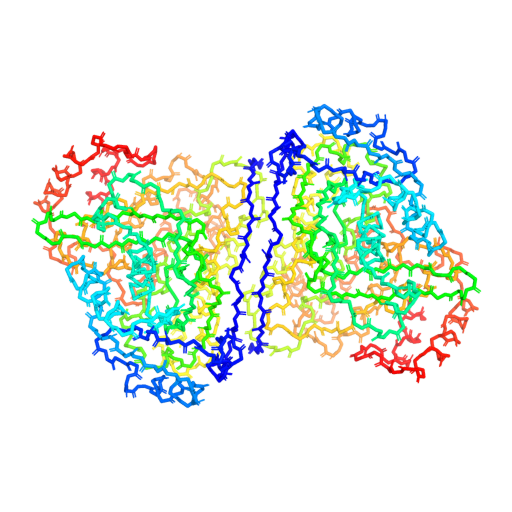 ? 25.297 25.125 13.734 1 98.5 80 GLN B C 1
ATOM 3470 O O . GLN B 1 80 ? 26.359 24.734 14.203 1 98.5 80 GLN B O 1
ATOM 3475 N N . ALA B 1 81 ? 24.625 24.438 12.852 1 98.56 81 ALA B N 1
ATOM 3476 C CA . ALA B 1 81 ? 25.094 23.172 12.328 1 98.56 81 ALA B CA 1
ATOM 3477 C C . ALA B 1 81 ? 26.453 23.328 11.648 1 98.56 81 ALA B C 1
ATOM 3479 O O . ALA B 1 81 ? 27.312 22.438 11.75 1 98.56 81 ALA B O 1
ATOM 3480 N N . ARG B 1 82 ? 26.594 24.422 10.922 1 97.75 82 ARG B N 1
ATOM 3481 C CA . ARG B 1 82 ? 27.875 24.703 10.273 1 97.75 82 ARG B CA 1
ATOM 3482 C C . ARG B 1 82 ? 28.984 24.891 11.297 1 97.75 82 ARG B C 1
ATOM 3484 O O . ARG B 1 82 ? 30.062 24.328 11.164 1 97.75 82 ARG B O 1
ATOM 3491 N N . ARG B 1 83 ? 28.719 25.703 12.242 1 97.75 83 ARG B N 1
ATOM 3492 C CA . ARG B 1 83 ? 29.703 25.984 13.297 1 97.75 83 ARG B CA 1
ATOM 3493 C C . ARG B 1 83 ? 30.109 24.719 14.031 1 97.75 83 ARG B C 1
ATOM 3495 O O . ARG B 1 83 ? 31.266 24.547 14.383 1 97.75 83 ARG B O 1
ATOM 3502 N N . GLU B 1 84 ? 29.172 23.859 14.172 1 98.12 84 GLU B N 1
ATOM 3503 C CA . GLU B 1 84 ? 29.406 22.672 14.977 1 98.12 84 GLU B CA 1
ATOM 3504 C C . GLU B 1 84 ? 29.75 21.469 14.094 1 98.12 84 GLU B C 1
ATOM 3506 O O . GLU B 1 84 ? 29.906 20.344 14.594 1 98.12 84 GLU B O 1
ATOM 3511 N N . HIS B 1 85 ? 29.797 21.625 12.805 1 97.88 85 HIS B N 1
ATOM 3512 C CA . HIS B 1 85 ? 30.234 20.641 11.812 1 97.88 85 HIS B CA 1
ATOM 3513 C C . HIS B 1 85 ? 29.328 19.422 11.82 1 97.88 85 HIS B C 1
ATOM 3515 O O . HIS B 1 85 ? 29.812 18.281 11.789 1 97.88 85 HIS B O 1
ATOM 3521 N N . CYS B 1 86 ? 28.094 19.625 11.945 1 98.56 86 CYS B N 1
ATOM 3522 C CA . CYS B 1 86 ? 27.125 18.516 11.898 1 98.56 86 CYS B CA 1
ATOM 3523 C C . CYS B 1 86 ? 27.109 17.875 10.523 1 98.56 86 CYS B C 1
ATOM 3525 O O . CYS B 1 86 ? 27.234 18.562 9.508 1 98.56 86 CYS B O 1
ATOM 3527 N N . ASP B 1 87 ? 26.922 16.516 10.539 1 98.44 87 ASP B N 1
ATOM 3528 C CA . ASP B 1 87 ? 26.922 15.789 9.266 1 98.44 87 ASP B CA 1
ATOM 3529 C C . ASP B 1 87 ? 25.719 14.852 9.164 1 98.44 87 ASP B C 1
ATOM 3531 O O . ASP B 1 87 ? 25.625 14.055 8.227 1 98.44 87 ASP B O 1
ATOM 3535 N N . PHE B 1 88 ? 24.828 14.914 10.102 1 98.69 88 PHE B N 1
ATOM 3536 C CA . PHE B 1 88 ? 23.562 14.18 10.117 1 98.69 88 PHE B CA 1
ATOM 3537 C C . PHE B 1 88 ? 22.484 14.992 10.805 1 98.69 88 PHE B C 1
ATOM 3539 O O . PHE B 1 88 ? 22.734 15.672 11.805 1 98.69 88 PHE B O 1
ATOM 3546 N N . ILE B 1 89 ? 21.281 14.977 10.281 1 98.81 89 ILE B N 1
ATOM 3547 C CA . ILE B 1 89 ? 20.172 15.68 10.898 1 98.81 89 ILE B CA 1
ATOM 3548 C C . ILE B 1 89 ? 19.125 14.68 11.375 1 98.81 89 ILE B C 1
ATOM 3550 O O . ILE B 1 89 ? 18.781 13.742 10.656 1 98.81 89 ILE B O 1
ATOM 3554 N N . LEU B 1 90 ? 18.703 14.789 12.57 1 98.81 90 LEU B N 1
ATOM 3555 C CA . LEU B 1 90 ? 17.562 14.039 13.109 1 98.81 90 LEU B CA 1
ATOM 3556 C C . LEU B 1 90 ? 16.422 14.984 13.477 1 98.81 90 LEU B C 1
ATOM 3558 O O . LEU B 1 90 ? 16.547 15.773 14.414 1 98.81 90 LEU B O 1
ATOM 3562 N N . ALA B 1 91 ? 15.398 14.914 12.734 1 98.44 91 ALA B N 1
ATOM 3563 C CA . ALA B 1 91 ? 14.203 15.703 13.023 1 98.44 91 ALA B CA 1
ATOM 3564 C C . ALA B 1 91 ? 13.281 14.969 13.992 1 98.44 91 ALA B C 1
ATOM 3566 O O . ALA B 1 91 ? 12.859 13.844 13.727 1 98.44 91 ALA B O 1
ATOM 3567 N N . VAL B 1 92 ? 13.023 15.594 15.102 1 97.56 92 VAL B N 1
ATOM 3568 C CA . VAL B 1 92 ? 12.133 15.008 16.094 1 97.56 92 VAL B CA 1
ATOM 3569 C C . VAL B 1 92 ? 10.914 15.906 16.281 1 97.56 92 VAL B C 1
ATOM 3571 O O . VAL B 1 92 ? 11 16.953 16.922 1 97.56 92 VAL B O 1
ATOM 3574 N N . GLY B 1 93 ? 9.828 15.477 15.734 1 94.19 93 GLY B N 1
ATOM 3575 C CA . GLY B 1 93 ? 8.633 16.297 15.828 1 94.19 93 GLY B CA 1
ATOM 3576 C C . GLY B 1 93 ? 7.625 16.016 14.727 1 94.19 93 GLY B C 1
ATOM 3577 O O . GLY B 1 93 ? 7.516 14.875 14.266 1 94.19 93 GLY B O 1
ATOM 3578 N N . ASP B 1 94 ? 6.793 17.016 14.398 1 90.69 94 ASP B N 1
ATOM 3579 C CA . ASP B 1 94 ? 5.742 16.844 13.398 1 90.69 94 ASP B CA 1
ATOM 3580 C C . ASP B 1 94 ? 6.262 17.172 11.992 1 90.69 94 ASP B C 1
ATOM 3582 O O . ASP B 1 94 ? 7.473 17.266 11.781 1 90.69 94 ASP B O 1
ATOM 3586 N N . GLY B 1 95 ? 5.41 17.25 11.047 1 91.75 95 GLY B N 1
ATOM 3587 C CA . GLY B 1 95 ? 5.766 17.484 9.656 1 91.75 95 GLY B CA 1
ATOM 3588 C C . GLY B 1 95 ? 6.504 18.781 9.438 1 91.75 95 GLY B C 1
ATOM 3589 O O . GLY B 1 95 ? 7.383 18.875 8.578 1 91.75 95 GLY B O 1
ATOM 3590 N N . ALA B 1 96 ? 6.113 19.812 10.234 1 91.25 96 ALA B N 1
ATOM 3591 C CA . ALA B 1 96 ? 6.758 21.125 10.094 1 91.25 96 ALA B CA 1
ATOM 3592 C C . ALA B 1 96 ? 8.234 21.047 10.453 1 91.25 96 ALA B C 1
ATOM 3594 O O . ALA B 1 96 ? 9.078 21.609 9.758 1 91.25 96 ALA B O 1
ATOM 3595 N N . VAL B 1 97 ? 8.5 20.328 11.516 1 96.06 97 VAL B N 1
ATOM 3596 C CA . VAL B 1 97 ? 9.883 20.141 11.953 1 96.06 97 VAL B CA 1
ATOM 3597 C C . VAL B 1 97 ? 10.664 19.375 10.891 1 96.06 97 VAL B C 1
ATOM 3599 O O . VAL B 1 97 ? 11.789 19.75 10.555 1 96.06 97 VAL B O 1
ATOM 3602 N N . ILE B 1 98 ? 10.016 18.375 10.305 1 97.06 98 ILE B N 1
ATOM 3603 C CA . ILE B 1 98 ? 10.664 17.547 9.289 1 97.06 98 ILE B CA 1
ATOM 3604 C C . ILE B 1 98 ? 10.906 18.375 8.031 1 97.06 98 ILE B C 1
ATOM 3606 O O . ILE B 1 98 ? 12.008 18.359 7.465 1 97.06 98 ILE B O 1
ATOM 3610 N N . ASP B 1 99 ? 10 19.125 7.633 1 96.19 99 ASP B N 1
ATOM 3611 C CA . ASP B 1 99 ? 10.156 19.984 6.469 1 96.19 99 ASP B CA 1
ATOM 3612 C C . ASP B 1 99 ? 11.297 20.984 6.672 1 96.19 99 ASP B C 1
ATOM 3614 O O . ASP B 1 99 ? 12.156 21.141 5.809 1 96.19 99 ASP B O 1
ATOM 3618 N N . GLY B 1 100 ? 11.188 21.656 7.805 1 97.75 100 GLY B N 1
ATOM 3619 C CA . GLY B 1 100 ? 12.273 22.578 8.102 1 97.75 100 GLY B CA 1
ATOM 3620 C C . GLY B 1 100 ? 13.641 21.906 8.094 1 97.75 100 GLY B C 1
ATOM 3621 O O . GLY B 1 100 ? 14.609 22.484 7.59 1 97.75 100 GLY B O 1
ATOM 3622 N N . SER B 1 101 ? 13.703 20.734 8.609 1 98.62 101 SER B N 1
ATOM 3623 C CA . SER B 1 101 ? 14.961 19.984 8.688 1 98.62 101 SER B CA 1
ATOM 3624 C C . SER B 1 101 ? 15.469 19.625 7.301 1 98.62 101 SER B C 1
ATOM 3626 O O . SER B 1 101 ? 16.688 19.562 7.07 1 98.62 101 SER B O 1
ATOM 3628 N N . LYS B 1 102 ? 14.562 19.344 6.41 1 98.44 102 LYS B N 1
ATOM 3629 C CA . LYS B 1 102 ? 14.953 19.094 5.023 1 98.44 102 LYS B CA 1
ATOM 3630 C C . LYS B 1 102 ? 15.656 20.297 4.422 1 98.44 102 LYS B C 1
ATOM 3632 O O . LYS B 1 102 ? 16.656 20.156 3.711 1 98.44 102 LYS B O 1
ATOM 3637 N N . PHE B 1 103 ? 15.133 21.469 4.68 1 98.5 103 PHE B N 1
ATOM 3638 C CA . PHE B 1 103 ? 15.758 22.688 4.172 1 98.5 103 PHE B CA 1
ATOM 3639 C C . PHE B 1 103 ? 17.156 22.844 4.746 1 98.5 103 PHE B C 1
ATOM 3641 O O . PHE B 1 103 ? 18.094 23.172 4.02 1 98.5 103 PHE B O 1
ATOM 3648 N N . ILE B 1 104 ? 17.266 22.594 6.035 1 98.75 104 ILE B N 1
ATOM 3649 C CA . ILE B 1 104 ? 18.562 22.688 6.688 1 98.75 104 ILE B CA 1
ATOM 3650 C C . ILE B 1 104 ? 19.547 21.719 6.008 1 98.75 104 ILE B C 1
ATOM 3652 O O . ILE B 1 104 ? 20.688 22.109 5.703 1 98.75 104 ILE B O 1
ATOM 3656 N N . ALA B 1 105 ? 19.078 20.531 5.738 1 98.81 105 ALA B N 1
ATOM 3657 C CA . ALA B 1 105 ? 19.891 19.5 5.109 1 98.81 105 ALA B CA 1
ATOM 3658 C C . ALA B 1 105 ? 20.406 19.953 3.75 1 98.81 105 ALA B C 1
ATOM 3660 O O . ALA B 1 105 ? 21.547 19.672 3.383 1 98.81 105 ALA B O 1
ATOM 3661 N N . ALA B 1 106 ? 19.609 20.609 3.027 1 98.56 106 ALA B N 1
ATOM 3662 C CA . ALA B 1 106 ? 19.953 21.078 1.69 1 98.56 106 ALA B CA 1
ATOM 3663 C C . ALA B 1 106 ? 20.875 22.297 1.763 1 98.56 106 ALA B C 1
ATOM 3665 O O . ALA B 1 106 ? 21.797 22.438 0.957 1 98.56 106 ALA B O 1
ATOM 3666 N N . ALA B 1 107 ? 20.625 23.172 2.676 1 98.5 107 ALA B N 1
ATOM 3667 C CA . ALA B 1 107 ? 21.328 24.453 2.771 1 98.5 107 ALA B CA 1
ATOM 3668 C C . ALA B 1 107 ? 22.781 24.25 3.219 1 98.5 107 ALA B C 1
ATOM 3670 O O . ALA B 1 107 ? 23.672 25 2.809 1 98.5 107 ALA B O 1
ATOM 3671 N N . LEU B 1 108 ? 23.031 23.312 4.016 1 98.12 108 LEU B N 1
ATOM 3672 C CA . LEU B 1 108 ? 24.328 23.125 4.652 1 98.12 108 LEU B CA 1
ATOM 3673 C C . LEU B 1 108 ? 25.422 22.875 3.611 1 98.12 108 LEU B C 1
ATOM 3675 O O . LEU B 1 108 ? 26.469 23.531 3.635 1 98.12 108 LEU B O 1
ATOM 3679 N N . PRO B 1 109 ? 25.156 21.969 2.717 1 97.44 109 PRO B N 1
ATOM 3680 C CA . PRO B 1 109 ? 26.219 21.734 1.732 1 97.44 109 PRO B CA 1
ATOM 3681 C C . PRO B 1 109 ? 26.156 22.719 0.561 1 97.44 109 PRO B C 1
ATOM 3683 O O . PRO B 1 109 ? 27.016 22.656 -0.333 1 97.44 109 PRO B O 1
ATOM 3686 N N . TYR B 1 110 ? 25.219 23.625 0.537 1 97.19 110 TYR B N 1
ATOM 3687 C CA . TYR B 1 110 ? 25.047 24.547 -0.58 1 97.19 110 TYR B CA 1
ATOM 3688 C C . TYR B 1 110 ? 26 25.734 -0.456 1 97.19 110 TYR B C 1
ATOM 3690 O O . TYR B 1 110 ? 26 26.453 0.554 1 97.19 110 TYR B O 1
ATOM 3698 N N . PRO B 1 111 ? 26.766 25.969 -1.498 1 95.5 111 PRO B N 1
ATOM 3699 C CA . PRO B 1 111 ? 27.766 27.047 -1.4 1 95.5 111 PRO B CA 1
ATOM 3700 C C . PRO B 1 111 ? 27.172 28.422 -1.635 1 95.5 111 PRO B C 1
ATOM 3702 O O . PRO B 1 111 ? 27.812 29.438 -1.325 1 95.5 111 PRO B O 1
ATOM 3705 N N . GLY B 1 112 ? 26 28.531 -2.162 1 95.81 112 GLY B N 1
ATOM 3706 C CA . GLY B 1 112 ? 25.375 29.812 -2.475 1 95.81 112 GLY B CA 1
ATOM 3707 C C . GLY B 1 112 ? 24.453 30.312 -1.379 1 95.81 112 GLY B C 1
ATOM 3708 O O . GLY B 1 112 ? 24.625 29.953 -0.211 1 95.81 112 GLY B O 1
ATOM 3709 N N . GLU B 1 113 ? 23.656 31.219 -1.766 1 96.44 113 GLU B N 1
ATOM 3710 C CA . GLU B 1 113 ? 22.641 31.719 -0.852 1 96.44 113 GLU B CA 1
ATOM 3711 C C . GLU B 1 113 ? 21.516 30.719 -0.67 1 96.44 113 GLU B C 1
ATOM 3713 O O . GLU B 1 113 ? 20.875 30.312 -1.643 1 96.44 113 GLU B O 1
ATOM 3718 N N . PRO B 1 114 ? 21.219 30.359 0.541 1 96.94 114 PRO B N 1
ATOM 3719 C CA . PRO B 1 114 ? 20.234 29.297 0.779 1 96.94 114 PRO B CA 1
ATOM 3720 C C . PRO B 1 114 ? 18.891 29.594 0.109 1 96.94 114 PRO B C 1
ATOM 3722 O O . PRO B 1 114 ? 18.203 28.672 -0.317 1 96.94 114 PRO B O 1
ATOM 3725 N N . PHE B 1 115 ? 18.547 30.781 -0.048 1 96.12 115 PHE B N 1
ATOM 3726 C CA . PHE B 1 115 ? 17.266 31.156 -0.627 1 96.12 115 PHE B CA 1
ATOM 3727 C C . PHE B 1 115 ? 17.172 30.703 -2.08 1 96.12 115 PHE B C 1
ATOM 3729 O O . PHE B 1 115 ? 16.078 30.516 -2.613 1 96.12 115 PHE B O 1
ATOM 3736 N N . ASP B 1 116 ? 18.25 30.5 -2.789 1 96.25 116 ASP B N 1
ATOM 3737 C CA . ASP B 1 116 ? 18.281 30 -4.16 1 96.25 116 ASP B CA 1
ATOM 3738 C C . ASP B 1 116 ? 17.562 28.656 -4.273 1 96.25 116 ASP B C 1
ATOM 3740 O O . ASP B 1 116 ? 16.938 28.359 -5.297 1 96.25 116 ASP B O 1
ATOM 3744 N N . LEU B 1 117 ? 17.656 27.906 -3.221 1 96.25 117 LEU B N 1
ATOM 3745 C CA . LEU B 1 117 ? 17.109 26.562 -3.199 1 96.25 117 LEU B CA 1
ATOM 3746 C C . LEU B 1 117 ? 15.586 26.609 -3.189 1 96.25 117 LEU B C 1
ATOM 3748 O O . LEU B 1 117 ? 14.93 25.594 -3.441 1 96.25 117 LEU B O 1
ATOM 3752 N N . LEU B 1 118 ? 15.023 27.781 -2.898 1 94.31 118 LEU B N 1
ATOM 3753 C CA . LEU B 1 118 ? 13.578 27.969 -2.828 1 94.31 118 LEU B CA 1
ATOM 3754 C C . LEU B 1 118 ? 13.062 28.688 -4.07 1 94.31 118 LEU B C 1
ATOM 3756 O O . LEU B 1 118 ? 11.852 28.812 -4.258 1 94.31 118 LEU B O 1
ATOM 3760 N N . SER B 1 119 ? 13.961 29.219 -4.891 1 88.75 119 SER B N 1
ATOM 3761 C CA . SER B 1 119 ? 13.594 30.047 -6.031 1 88.75 119 SER B CA 1
ATOM 3762 C C . SER B 1 119 ? 13.969 29.375 -7.352 1 88.75 119 SER B C 1
ATOM 3764 O O . SER B 1 119 ? 14.258 30.062 -8.336 1 88.75 119 SER B O 1
ATOM 3766 N N . GLY B 1 120 ? 14.086 28.047 -7.328 1 87.44 120 GLY B N 1
ATOM 3767 C CA . GLY B 1 120 ? 14.203 27.391 -8.617 1 87.44 120 GLY B CA 1
ATOM 3768 C C . GLY B 1 120 ? 15.516 26.656 -8.781 1 87.44 120 GLY B C 1
ATOM 3769 O O . GLY B 1 120 ? 15.672 25.844 -9.703 1 87.44 120 GLY B O 1
ATOM 3770 N N . THR B 1 121 ? 16.547 27 -7.977 1 93 121 THR B N 1
ATOM 3771 C CA . THR B 1 121 ? 17.812 26.266 -8.07 1 93 121 THR B CA 1
ATOM 3772 C C . THR B 1 121 ? 17.641 24.828 -7.605 1 93 121 THR B C 1
ATOM 3774 O O . THR B 1 121 ? 17.109 24.578 -6.516 1 93 121 THR B O 1
ATOM 3777 N N . PRO B 1 122 ? 18.078 23.938 -8.422 1 95.38 122 PRO B N 1
ATOM 3778 C CA . PRO B 1 122 ? 17.922 22.516 -8.055 1 95.38 122 PRO B CA 1
ATOM 3779 C C . PRO B 1 122 ? 18.766 22.125 -6.84 1 95.38 122 PRO B C 1
ATOM 3781 O O . PRO B 1 122 ? 19.891 22.594 -6.699 1 95.38 122 PRO B O 1
ATOM 3784 N N . ILE B 1 123 ? 18.219 21.422 -6 1 96.94 123 ILE B N 1
ATOM 3785 C CA . ILE B 1 123 ? 18.938 20.844 -4.871 1 96.94 123 ILE B CA 1
ATOM 3786 C C . ILE B 1 123 ? 19.672 19.578 -5.32 1 96.94 123 ILE B C 1
ATOM 3788 O O . ILE B 1 123 ? 19.047 18.578 -5.684 1 96.94 123 ILE B O 1
ATOM 3792 N N . ARG B 1 124 ? 20.984 19.562 -5.234 1 94.88 124 ARG B N 1
ATOM 3793 C CA . ARG B 1 124 ? 21.781 18.484 -5.801 1 94.88 124 ARG B CA 1
ATOM 3794 C C . ARG B 1 124 ? 22.391 17.625 -4.703 1 94.88 124 ARG B C 1
ATOM 3796 O O . ARG B 1 124 ? 22.781 16.469 -4.949 1 94.88 124 ARG B O 1
ATOM 3803 N N . ARG B 1 125 ? 22.5 18.266 -3.545 1 96.88 125 ARG B N 1
ATOM 3804 C CA . ARG B 1 125 ? 23.078 17.578 -2.393 1 96.88 125 ARG B CA 1
ATOM 3805 C C . ARG B 1 125 ? 22.359 17.969 -1.107 1 96.88 125 ARG B C 1
ATOM 3807 O O . ARG B 1 125 ? 21.812 19.062 -1.004 1 96.88 125 ARG B O 1
ATOM 3814 N N . ALA B 1 126 ? 22.359 17.047 -0.16 1 98.44 126 ALA B N 1
ATOM 3815 C CA . ALA B 1 126 ? 21.812 17.297 1.168 1 98.44 126 ALA B CA 1
ATOM 3816 C C . ALA B 1 126 ? 22.469 16.391 2.213 1 98.44 126 ALA B C 1
ATOM 3818 O O . ALA B 1 126 ? 22.969 15.312 1.883 1 98.44 126 ALA B O 1
ATOM 3819 N N . LEU B 1 127 ? 22.578 16.812 3.408 1 98.5 127 LEU B N 1
ATOM 3820 C CA . LEU B 1 127 ? 22.969 15.922 4.5 1 98.5 127 LEU B CA 1
ATOM 3821 C C . LEU B 1 127 ? 21.953 14.797 4.684 1 98.5 127 LEU B C 1
ATOM 3823 O O . LEU B 1 127 ? 20.766 14.984 4.418 1 98.5 127 LEU B O 1
ATOM 3827 N N . PRO B 1 128 ? 22.453 13.602 5.113 1 98.31 128 PRO B N 1
ATOM 3828 C CA . PRO B 1 128 ? 21.5 12.562 5.48 1 98.31 128 PRO B CA 1
ATOM 3829 C C . PRO B 1 128 ? 20.578 12.992 6.613 1 98.31 128 PRO B C 1
ATOM 3831 O O . PRO B 1 128 ? 21 13.688 7.535 1 98.31 128 PRO B O 1
ATOM 3834 N N . LEU B 1 129 ? 19.406 12.578 6.484 1 98.19 129 LEU B N 1
ATOM 3835 C CA . LEU B 1 129 ? 18.344 12.992 7.406 1 98.19 129 LEU B CA 1
ATOM 3836 C C . LEU B 1 129 ? 17.484 11.797 7.82 1 98.19 129 LEU B C 1
ATOM 3838 O O . LEU B 1 129 ? 17.172 10.938 6.992 1 98.19 129 LEU B O 1
ATOM 3842 N N . GLY B 1 130 ? 17.188 11.648 9.125 1 98.31 130 GLY B N 1
ATOM 3843 C CA . GLY B 1 130 ? 16.188 10.758 9.672 1 98.31 130 GLY B CA 1
ATOM 3844 C C . GLY B 1 130 ? 15.164 11.484 10.531 1 98.31 130 GLY B C 1
ATOM 3845 O O . GLY B 1 130 ? 15.336 12.656 10.867 1 98.31 130 GLY B O 1
ATOM 3846 N N . CYS B 1 131 ? 14.086 10.828 10.805 1 97.62 131 CYS B N 1
ATOM 3847 C CA . CYS B 1 131 ? 13.102 11.547 11.609 1 97.62 131 CYS B CA 1
ATOM 3848 C C . CYS B 1 131 ? 12.43 10.609 12.602 1 97.62 131 CYS B C 1
ATOM 3850 O O . CYS B 1 131 ? 12.398 9.398 12.398 1 97.62 131 CYS B O 1
ATOM 3852 N N . VAL B 1 132 ? 12.102 11.141 13.758 1 97.5 132 VAL B N 1
ATOM 3853 C CA . VAL B 1 132 ? 11.148 10.625 14.727 1 97.5 132 VAL B CA 1
ATOM 3854 C C . VAL B 1 132 ? 9.859 11.445 14.672 1 97.5 132 VAL B C 1
ATOM 3856 O O . VAL B 1 132 ? 9.797 12.547 15.219 1 97.5 132 VAL B O 1
ATOM 3859 N N . ALA B 1 133 ? 8.914 10.844 14.031 1 94.62 133 ALA B N 1
ATOM 3860 C CA . ALA B 1 133 ? 7.664 11.57 13.852 1 94.62 133 ALA B CA 1
ATOM 3861 C C . ALA B 1 133 ? 6.762 11.43 15.07 1 94.62 133 ALA B C 1
ATOM 3863 O O . ALA B 1 133 ? 6.316 10.328 15.398 1 94.62 133 ALA B O 1
ATOM 3864 N N . THR B 1 134 ? 6.504 12.539 15.734 1 91.44 134 THR B N 1
ATOM 3865 C CA . THR B 1 134 ? 5.664 12.492 16.922 1 91.44 134 THR B CA 1
ATOM 3866 C C . THR B 1 134 ? 4.188 12.602 16.562 1 91.44 134 THR B C 1
ATOM 3868 O O . THR B 1 134 ? 3.312 12.305 17.375 1 91.44 134 THR B O 1
ATOM 3871 N N . LEU B 1 135 ? 3.953 13.055 15.43 1 83.56 135 LEU B N 1
ATOM 3872 C CA . LEU B 1 135 ? 2.629 13.125 14.828 1 83.56 135 LEU B CA 1
ATOM 3873 C C . LEU B 1 135 ? 2.705 12.867 13.328 1 83.56 135 LEU B C 1
ATOM 3875 O O . LEU B 1 135 ? 3.555 13.438 12.633 1 83.56 135 LEU B O 1
ATOM 3879 N N . ALA B 1 136 ? 1.932 11.867 12.969 1 75.44 136 ALA B N 1
ATOM 3880 C CA . ALA B 1 136 ? 1.841 11.641 11.531 1 75.44 136 ALA B CA 1
ATOM 3881 C C . ALA B 1 136 ? 0.583 12.281 10.953 1 75.44 136 ALA B C 1
ATOM 3883 O O . ALA B 1 136 ? -0.535 11.93 11.344 1 75.44 136 ALA B O 1
ATOM 3884 N N . SER B 1 137 ? 0.796 13.336 10.07 1 73.94 137 SER B N 1
ATOM 3885 C CA . SER B 1 137 ? -0.358 13.977 9.453 1 73.94 137 SER B CA 1
ATOM 3886 C C . SER B 1 137 ? -0.044 14.422 8.023 1 73.94 137 SER B C 1
ATOM 3888 O O . SER B 1 137 ? -0.914 14.391 7.152 1 73.94 137 SER B O 1
ATOM 3890 N N . SER B 1 138 ? 1.163 14.75 7.789 1 74 138 SER B N 1
ATOM 3891 C CA . SER B 1 138 ? 1.507 15.359 6.508 1 74 138 SER B CA 1
ATOM 3892 C C . SER B 1 138 ? 2.215 14.367 5.594 1 74 138 SER B C 1
ATOM 3894 O O . SER B 1 138 ? 2.35 14.617 4.391 1 74 138 SER B O 1
ATOM 3896 N N . GLY B 1 139 ? 2.666 13.305 6.172 1 86 139 GLY B N 1
ATOM 3897 C CA . GLY B 1 139 ? 3.443 12.352 5.398 1 86 139 GLY B CA 1
ATOM 3898 C C . GLY B 1 139 ? 4.859 12.82 5.117 1 86 139 GLY B C 1
ATOM 3899 O O . GLY B 1 139 ? 5.574 12.211 4.32 1 86 139 GLY B O 1
ATOM 3900 N N . SER B 1 140 ? 5.301 13.859 5.715 1 90.69 140 SER B N 1
ATOM 3901 C CA . SER B 1 140 ? 6.617 14.445 5.48 1 90.69 140 SER B CA 1
ATOM 3902 C C . SER B 1 140 ? 7.73 13.453 5.781 1 90.69 140 SER B C 1
ATOM 3904 O O . SER B 1 140 ? 8.805 13.508 5.18 1 90.69 140 SER B O 1
ATOM 3906 N N . GLU B 1 141 ? 7.473 12.531 6.648 1 94 141 GLU B N 1
ATOM 3907 C CA . GLU B 1 141 ? 8.461 11.555 7.082 1 94 141 GLU B CA 1
ATOM 3908 C C . GLU B 1 141 ? 8.836 10.602 5.949 1 94 141 GLU B C 1
ATOM 3910 O O . GLU B 1 141 ? 9.867 9.938 6.004 1 94 141 GLU B O 1
ATOM 3915 N N . CYS B 1 142 ? 7.973 10.578 4.914 1 91.94 142 CYS B N 1
ATOM 3916 C CA . CYS B 1 142 ? 8.258 9.68 3.803 1 91.94 142 CYS B CA 1
ATOM 3917 C C . CYS B 1 142 ? 8.258 10.43 2.479 1 91.94 142 CYS B C 1
ATOM 3919 O O . CYS B 1 142 ? 8.023 9.844 1.423 1 91.94 142 CYS B O 1
ATOM 3921 N N . SER B 1 143 ? 8.461 11.695 2.502 1 92.5 143 SER B N 1
ATOM 3922 C CA . SER B 1 143 ? 8.43 12.516 1.294 1 92.5 143 SER B CA 1
ATOM 3923 C C . SER B 1 143 ? 9.727 13.297 1.121 1 92.5 143 SER B C 1
ATOM 3925 O O . SER B 1 143 ? 10.375 13.656 2.105 1 92.5 143 SER B O 1
ATOM 3927 N N . PRO B 1 144 ? 10.086 13.547 -0.155 1 94.5 144 PRO B N 1
ATOM 3928 C CA . PRO B 1 144 ? 11.281 14.352 -0.413 1 94.5 144 PRO B CA 1
ATOM 3929 C C . PRO B 1 144 ? 10.977 15.844 -0.545 1 94.5 144 PRO B C 1
ATOM 3931 O O . PRO B 1 144 ? 11.828 16.609 -0.996 1 94.5 144 PRO B O 1
ATOM 3934 N N . HIS B 1 145 ? 9.75 16.203 -0.188 1 92.75 145 HIS B N 1
ATOM 3935 C CA . HIS B 1 145 ? 9.312 17.594 -0.357 1 92.75 145 HIS B CA 1
ATOM 3936 C C . HIS B 1 145 ? 9.117 18.281 0.991 1 92.75 145 HIS B C 1
ATOM 3938 O O . HIS B 1 145 ? 8.945 17.609 2.014 1 92.75 145 HIS B O 1
ATOM 3944 N N . GLY B 1 146 ? 9.211 19.531 0.956 1 92.38 146 GLY B N 1
ATOM 3945 C CA . GLY B 1 146 ? 8.977 20.359 2.133 1 92.38 146 GLY B CA 1
ATOM 3946 C C . GLY B 1 146 ? 8.414 21.719 1.801 1 92.38 146 GLY B C 1
ATOM 3947 O O . GLY B 1 146 ? 8.383 22.125 0.635 1 92.38 146 GLY B O 1
ATOM 3948 N N . VAL B 1 147 ? 7.852 22.312 2.814 1 90.06 147 VAL B N 1
ATOM 3949 C CA . VAL B 1 147 ? 7.32 23.656 2.699 1 90.06 147 VAL B CA 1
ATOM 3950 C C . VAL B 1 147 ? 7.816 24.516 3.865 1 90.06 147 VAL B C 1
ATOM 3952 O O . VAL B 1 147 ? 7.996 24.016 4.977 1 90.06 147 VAL B O 1
ATOM 3955 N N . LEU B 1 148 ? 8.102 25.703 3.592 1 92.12 148 LEU B N 1
ATOM 3956 C CA . LEU B 1 148 ? 8.445 26.656 4.641 1 92.12 148 LEU B CA 1
ATOM 3957 C C . LEU B 1 148 ? 7.898 28.047 4.312 1 92.12 148 LEU B C 1
ATOM 3959 O O . LEU B 1 148 ? 7.414 28.281 3.203 1 92.12 148 LEU B O 1
ATOM 3963 N N . CYS B 1 149 ? 7.871 28.891 5.348 1 88.75 149 CYS B N 1
ATOM 3964 C CA . CYS B 1 149 ? 7.352 30.25 5.211 1 88.75 149 CYS B CA 1
ATOM 3965 C C . CYS B 1 149 ? 8.477 31.281 5.281 1 88.75 149 CYS B C 1
ATOM 3967 O O . CYS B 1 149 ? 9.477 31.062 5.961 1 88.75 149 CYS B O 1
ATOM 3969 N N . HIS B 1 150 ? 8.305 32.281 4.5 1 90.06 150 HIS B N 1
ATOM 3970 C CA . HIS B 1 150 ? 9.125 33.469 4.594 1 90.06 150 HIS B CA 1
ATOM 3971 C C . HIS B 1 150 ? 8.289 34.688 5.02 1 90.06 150 HIS B C 1
ATOM 3973 O O . HIS B 1 150 ? 7.715 35.375 4.176 1 90.06 150 HIS B O 1
ATOM 3979 N N . ALA B 1 151 ? 8.344 34.969 6.254 1 84.19 151 ALA B N 1
ATOM 3980 C CA . ALA B 1 151 ? 7.457 35.969 6.859 1 84.19 151 ALA B CA 1
ATOM 3981 C C . ALA B 1 151 ? 7.641 37.344 6.219 1 84.19 151 ALA B C 1
ATOM 3983 O O . ALA B 1 151 ? 6.664 38.031 5.926 1 84.19 151 ALA B O 1
ATOM 3984 N N . ASP B 1 152 ? 8.859 37.719 6.008 1 86.06 152 ASP B N 1
ATOM 3985 C CA . ASP B 1 152 ? 9.133 39.062 5.449 1 86.06 152 ASP B CA 1
ATOM 3986 C C . ASP B 1 152 ? 8.516 39.188 4.062 1 86.06 152 ASP B C 1
ATOM 3988 O O . ASP B 1 152 ? 8.094 40.281 3.676 1 86.06 152 ASP B O 1
ATOM 3992 N N . LEU B 1 153 ? 8.492 38.125 3.342 1 83.88 153 LEU B N 1
ATOM 3993 C CA . LEU B 1 153 ? 7.949 38.125 1.987 1 83.88 153 LEU B CA 1
ATOM 3994 C C . LEU B 1 153 ? 6.484 37.688 1.983 1 83.88 153 LEU B C 1
ATOM 3996 O O . LEU B 1 153 ? 5.805 37.812 0.958 1 83.88 153 LEU B O 1
ATOM 4000 N N . GLN B 1 154 ? 6.02 37.188 3.094 1 78.88 154 GLN B N 1
ATOM 4001 C CA . GLN B 1 154 ? 4.652 36.719 3.246 1 78.88 154 GLN B CA 1
ATOM 4002 C C . GLN B 1 154 ? 4.32 35.656 2.199 1 78.88 154 GLN B C 1
ATOM 4004 O O . GLN B 1 154 ? 3.314 35.75 1.496 1 78.88 154 GLN B O 1
ATOM 4009 N N . VAL B 1 155 ? 5.199 34.719 2.047 1 81.75 155 VAL B N 1
ATOM 4010 C CA . VAL B 1 155 ? 5.008 33.625 1.083 1 81.75 155 VAL B CA 1
ATOM 4011 C C . VAL B 1 155 ? 5.262 32.281 1.758 1 81.75 155 VAL B C 1
ATOM 4013 O O . VAL B 1 155 ? 6.02 32.188 2.729 1 81.75 155 VAL B O 1
ATOM 4016 N N . ARG B 1 156 ? 4.602 31.328 1.281 1 82.88 156 ARG B N 1
ATOM 4017 C CA . ARG B 1 156 ? 4.848 29.922 1.578 1 82.88 156 ARG B CA 1
ATOM 4018 C C . ARG B 1 156 ? 5.445 29.203 0.371 1 82.88 156 ARG B C 1
ATOM 4020 O O . ARG B 1 156 ? 4.863 29.219 -0.716 1 82.88 156 ARG B O 1
ATOM 4027 N N . LEU B 1 157 ? 6.594 28.609 0.528 1 86.06 157 LEU B N 1
ATOM 4028 C CA . LEU B 1 157 ? 7.352 28.078 -0.6 1 86.06 157 LEU B CA 1
ATOM 4029 C C . LEU B 1 157 ? 7.539 26.578 -0.468 1 86.06 157 LEU B C 1
ATOM 4031 O O . LEU B 1 157 ? 7.848 26.078 0.616 1 86.06 157 LEU B O 1
ATOM 4035 N N . GLY B 1 158 ? 7.316 25.938 -1.536 1 89.75 158 GLY B N 1
ATOM 4036 C CA . GLY B 1 158 ? 7.605 24.516 -1.628 1 89.75 158 GLY B CA 1
ATOM 4037 C C . GLY B 1 158 ? 8.961 24.219 -2.244 1 89.75 158 GLY B C 1
ATOM 4038 O O . GLY B 1 158 ? 9.5 25.031 -2.996 1 89.75 158 GLY B O 1
ATOM 4039 N N . TYR B 1 159 ? 9.531 23.172 -1.879 1 93.81 159 TYR B N 1
ATOM 4040 C CA . TYR B 1 159 ? 10.789 22.672 -2.439 1 93.81 159 TYR B CA 1
ATOM 4041 C C . TYR B 1 159 ? 10.867 21.156 -2.352 1 93.81 159 TYR B C 1
ATOM 4043 O O . TYR B 1 159 ? 10.055 20.531 -1.678 1 93.81 159 TYR B O 1
ATOM 4051 N N . GLY B 1 160 ? 11.828 20.625 -3.143 1 95.44 160 GLY B N 1
ATOM 4052 C CA . GLY B 1 160 ? 11.953 19.172 -3.109 1 95.44 160 GLY B CA 1
ATOM 4053 C C . GLY B 1 160 ? 13.133 18.656 -3.91 1 95.44 160 GLY B C 1
ATOM 4054 O O . GLY B 1 160 ? 13.648 19.359 -4.781 1 95.44 160 GLY B O 1
ATOM 4055 N N . SER B 1 161 ? 13.547 17.578 -3.588 1 96.25 161 SER B N 1
ATOM 4056 C CA . SER B 1 161 ? 14.617 16.828 -4.242 1 96.25 161 SER B CA 1
ATOM 4057 C C . SER B 1 161 ? 14.719 15.414 -3.697 1 96.25 161 SER B C 1
ATOM 4059 O O . SER B 1 161 ? 14.5 15.18 -2.506 1 96.25 161 SER B O 1
ATOM 4061 N N . PRO B 1 162 ? 15.055 14.453 -4.543 1 93.06 162 PRO B N 1
ATOM 4062 C CA . PRO B 1 162 ? 15.289 13.102 -4.027 1 93.06 162 PRO B CA 1
ATOM 4063 C C . PRO B 1 162 ? 16.312 13.062 -2.904 1 93.06 162 PRO B C 1
ATOM 4065 O O . PRO B 1 162 ? 16.266 12.188 -2.033 1 93.06 162 PRO B O 1
ATOM 4068 N N . CYS B 1 163 ? 17.156 14.031 -2.85 1 96.19 163 CYS B N 1
ATOM 4069 C CA . CYS B 1 163 ? 18.219 14.086 -1.849 1 96.19 163 CYS B CA 1
ATOM 4070 C C . CYS B 1 163 ? 17.641 14.391 -0.468 1 96.19 163 CYS B C 1
ATOM 4072 O O . CYS B 1 163 ? 18.328 14.203 0.543 1 96.19 163 CYS B O 1
ATOM 4074 N N . LEU B 1 164 ? 16.438 14.82 -0.416 1 97.56 164 LEU B N 1
ATOM 4075 C CA . LEU B 1 164 ? 15.836 15.266 0.842 1 97.56 164 LEU B CA 1
ATOM 4076 C C . LEU B 1 164 ? 14.984 14.164 1.458 1 97.56 164 LEU B C 1
ATOM 4078 O O . LEU B 1 164 ? 14.383 14.352 2.518 1 97.56 164 LEU B O 1
ATOM 4082 N N . GLN B 1 165 ? 14.992 12.984 0.782 1 96.56 165 GLN B N 1
ATOM 4083 C CA . GLN B 1 165 ? 14.258 11.836 1.315 1 96.56 165 GLN B CA 1
ATOM 4084 C C . GLN B 1 165 ? 14.852 11.375 2.645 1 96.56 165 GLN B C 1
ATOM 4086 O O . GLN B 1 165 ? 16.031 11.047 2.721 1 96.56 165 GLN B O 1
ATOM 4091 N N . PRO B 1 166 ? 13.992 11.414 3.74 1 97.56 166 PRO B N 1
ATOM 4092 C CA . PRO B 1 166 ? 14.531 10.859 4.984 1 97.56 166 PRO B CA 1
ATOM 4093 C C . PRO B 1 166 ? 15.023 9.422 4.824 1 97.56 166 PRO B C 1
ATOM 4095 O O . PRO B 1 166 ? 14.383 8.617 4.137 1 97.56 166 PRO B O 1
ATOM 4098 N N . ARG B 1 167 ? 16.172 9.148 5.426 1 97.44 167 ARG B N 1
ATOM 4099 C CA . ARG B 1 167 ? 16.734 7.793 5.375 1 97.44 167 ARG B CA 1
ATOM 4100 C C . ARG B 1 167 ? 15.859 6.82 6.156 1 97.44 167 ARG B C 1
ATOM 4102 O O . ARG B 1 167 ? 15.703 5.664 5.762 1 97.44 167 ARG B O 1
ATOM 4109 N N . PHE B 1 168 ? 15.359 7.285 7.238 1 97.88 168 PHE B N 1
ATOM 4110 C CA . PHE B 1 168 ? 14.453 6.488 8.055 1 97.88 168 PHE B CA 1
ATOM 4111 C C . PHE B 1 168 ? 13.43 7.379 8.75 1 97.88 168 PHE B C 1
ATOM 4113 O O . PHE B 1 168 ? 13.633 8.586 8.883 1 97.88 168 PHE B O 1
ATOM 4120 N N . ALA B 1 169 ? 12.359 6.766 9.117 1 97.56 169 ALA B N 1
ATOM 4121 C CA . ALA B 1 169 ? 11.305 7.398 9.906 1 97.56 169 ALA B CA 1
ATOM 4122 C C . ALA B 1 169 ? 10.82 6.465 11.016 1 97.56 169 ALA B C 1
ATOM 4124 O O . ALA B 1 169 ? 10.359 5.355 10.742 1 97.56 169 ALA B O 1
ATOM 4125 N N . ILE B 1 170 ? 11 6.945 12.258 1 97.88 170 ILE B N 1
ATOM 4126 C CA . ILE B 1 170 ? 10.469 6.211 13.398 1 97.88 170 ILE B CA 1
ATOM 4127 C C . ILE B 1 170 ? 9.078 6.746 13.758 1 97.88 170 ILE B C 1
ATOM 4129 O O . ILE B 1 170 ? 8.914 7.941 14 1 97.88 170 ILE B O 1
ATOM 4133 N N . LEU B 1 171 ? 8.133 5.863 13.695 1 96.69 171 LEU B N 1
ATOM 4134 C CA . LEU B 1 171 ? 6.75 6.164 14.055 1 96.69 171 LEU B CA 1
ATOM 4135 C C . LEU B 1 171 ? 6.324 5.367 15.281 1 96.69 171 LEU B C 1
ATOM 4137 O O . LEU B 1 171 ? 5.922 4.207 15.172 1 96.69 171 LEU B O 1
ATOM 4141 N N . ASP B 1 172 ? 6.449 6 16.422 1 96.62 172 ASP B N 1
ATOM 4142 C CA . ASP B 1 172 ? 6.023 5.402 17.688 1 96.62 172 ASP B CA 1
ATOM 4143 C C . ASP B 1 172 ? 4.688 5.984 18.141 1 96.62 172 ASP B C 1
ATOM 4145 O O . ASP B 1 172 ? 4.629 7.125 18.609 1 96.62 172 ASP B O 1
ATOM 4149 N N . PRO B 1 173 ? 3.611 5.152 18.078 1 95.12 173 PRO B N 1
ATOM 4150 C CA . PRO B 1 173 ? 2.283 5.664 18.422 1 95.12 173 PRO B CA 1
ATOM 4151 C C . PRO B 1 173 ? 2.207 6.195 19.859 1 95.12 173 PRO B C 1
ATOM 4153 O O . PRO B 1 173 ? 1.325 7 20.172 1 95.12 173 PRO B O 1
ATOM 4156 N N . CYS B 1 174 ? 3.072 5.801 20.719 1 95.06 174 CYS B N 1
ATOM 4157 C CA . CYS B 1 174 ? 3.041 6.242 22.109 1 95.06 174 CYS B CA 1
ATOM 4158 C C . CYS B 1 174 ? 3.314 7.738 22.203 1 95.06 174 CYS B C 1
ATOM 4160 O O . CYS B 1 174 ? 2.91 8.383 23.188 1 95.06 174 CYS B O 1
ATOM 4162 N N . SER B 1 175 ? 3.967 8.273 21.234 1 92.5 175 SER B N 1
ATOM 4163 C CA . SER B 1 175 ? 4.25 9.703 21.25 1 92.5 175 SER B CA 1
ATOM 4164 C C . SER B 1 175 ? 2.973 10.523 21.125 1 92.5 175 SER B C 1
ATOM 4166 O O . SER B 1 175 ? 2.951 11.703 21.469 1 92.5 175 SER B O 1
ATOM 4168 N N . ALA B 1 176 ? 1.92 9.914 20.672 1 90.31 176 ALA B N 1
ATOM 4169 C CA . ALA B 1 176 ? 0.671 10.625 20.422 1 90.31 176 ALA B CA 1
ATOM 4170 C C . ALA B 1 176 ? -0.228 10.625 21.641 1 90.31 176 ALA B C 1
ATOM 4172 O O . ALA B 1 176 ? -1.267 11.289 21.656 1 90.31 176 ALA B O 1
ATOM 4173 N N . PHE B 1 177 ? 0.216 9.961 22.719 1 93.06 177 PHE B N 1
ATOM 4174 C CA . PHE B 1 177 ? -0.625 9.812 23.906 1 93.06 177 PHE B CA 1
ATOM 4175 C C . PHE B 1 177 ? -0.883 11.172 24.562 1 93.06 177 PHE B C 1
ATOM 4177 O O . PHE B 1 177 ? -1.918 11.367 25.203 1 93.06 177 PHE B O 1
ATOM 4184 N N . SER B 1 178 ? 0.052 12.062 24.359 1 89.44 178 SER B N 1
ATOM 4185 C CA . SER B 1 178 ? -0.034 13.336 25.062 1 89.44 178 SER B CA 1
ATOM 4186 C C . SER B 1 178 ? -0.604 14.43 24.172 1 89.44 178 SER B C 1
ATOM 4188 O O . SER B 1 178 ? -0.666 15.594 24.562 1 89.44 178 SER B O 1
ATOM 4190 N N . LEU B 1 179 ? -1.021 14.086 23 1 88.94 179 LEU B N 1
ATOM 4191 C CA . LEU B 1 179 ? -1.545 15.094 22.094 1 88.94 179 LEU B CA 1
ATOM 4192 C C . LEU B 1 179 ? -2.854 15.672 22.609 1 88.94 179 LEU B C 1
ATOM 4194 O O . LEU B 1 179 ? -3.707 14.938 23.109 1 88.94 179 LEU B O 1
ATOM 4198 N N . PRO B 1 180 ? -2.918 17.016 22.547 1 89.81 180 PRO B N 1
ATOM 4199 C CA . PRO B 1 180 ? -4.23 17.594 22.828 1 89.81 180 PRO B CA 1
ATOM 4200 C C . PRO B 1 180 ? -5.309 17.125 21.844 1 89.81 180 PRO B C 1
ATOM 4202 O O . PRO B 1 180 ? -5.008 16.812 20.688 1 89.81 180 PRO B O 1
ATOM 4205 N N . PRO B 1 181 ? -6.574 17.031 22.328 1 92.31 181 PRO B N 1
ATOM 4206 C CA . PRO B 1 181 ? -7.676 16.562 21.484 1 92.31 181 PRO B CA 1
ATOM 4207 C C . PRO B 1 181 ? -7.742 17.297 20.141 1 92.31 181 PRO B C 1
ATOM 4209 O O . PRO B 1 181 ? -8.008 16.688 19.109 1 92.31 181 PRO B O 1
ATOM 4212 N N . ARG B 1 182 ? -7.438 18.578 20.188 1 91.06 182 ARG B N 1
ATOM 4213 C CA . ARG B 1 182 ? -7.488 19.375 18.969 1 91.06 182 ARG B CA 1
ATOM 4214 C C . ARG B 1 182 ? -6.512 18.844 17.938 1 91.06 182 ARG B C 1
ATOM 4216 O O . ARG B 1 182 ? -6.82 18.828 16.734 1 91.06 182 ARG B O 1
ATOM 4223 N N . GLN B 1 183 ? -5.367 18.422 18.328 1 89.56 183 GLN B N 1
ATOM 4224 C CA . GLN B 1 183 ? -4.352 17.922 17.406 1 89.56 183 GLN B CA 1
ATOM 4225 C C . GLN B 1 183 ? -4.734 16.562 16.859 1 89.56 183 GLN B C 1
ATOM 4227 O O . GLN B 1 183 ? -4.441 16.234 15.703 1 89.56 183 GLN B O 1
ATOM 4232 N N . ILE B 1 184 ? -5.391 15.773 17.703 1 92.94 184 ILE B N 1
ATOM 4233 C CA . ILE B 1 184 ? -5.871 14.469 17.25 1 92.94 184 ILE B CA 1
ATOM 4234 C C . ILE B 1 184 ? -6.914 14.656 16.156 1 92.94 184 ILE B C 1
ATOM 4236 O O . ILE B 1 184 ? -6.816 14.047 15.086 1 92.94 184 ILE B O 1
ATOM 4240 N N . GLY B 1 185 ? -7.836 15.555 16.453 1 95.06 185 GLY B N 1
ATOM 4241 C CA . GLY B 1 185 ? -8.859 15.852 15.461 1 95.06 185 GLY B CA 1
ATOM 4242 C C . GLY B 1 185 ? -8.289 16.375 14.156 1 95.06 185 GLY B C 1
ATOM 4243 O O . GLY B 1 185 ? -8.656 15.898 13.078 1 95.06 185 GLY B O 1
ATOM 4244 N N . ASN B 1 186 ? -7.34 17.266 14.234 1 92.5 186 ASN B N 1
ATOM 4245 C CA . ASN B 1 186 ? -6.695 17.859 13.062 1 92.5 186 ASN B CA 1
ATOM 4246 C C . ASN B 1 186 ? -5.992 16.797 12.219 1 92.5 18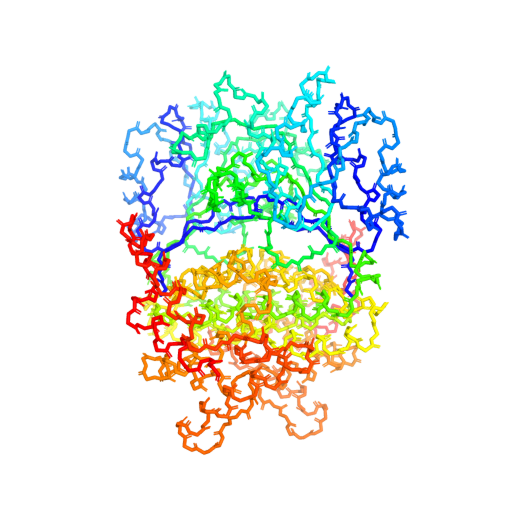6 ASN B C 1
ATOM 4248 O O . ASN B 1 186 ? -6.102 16.812 10.992 1 92.5 186 ASN B O 1
ATOM 4252 N N . ALA B 1 187 ? -5.312 15.953 12.859 1 92.25 187 ALA B N 1
ATOM 4253 C CA . ALA B 1 187 ? -4.543 14.93 12.156 1 92.25 187 ALA B CA 1
ATOM 4254 C C . ALA B 1 187 ? -5.469 13.953 11.43 1 92.25 187 ALA B C 1
ATOM 4256 O O . ALA B 1 187 ? -5.227 13.609 10.273 1 92.25 187 ALA B O 1
ATOM 4257 N N . VAL B 1 188 ? -6.512 13.523 12.109 1 96.06 188 VAL B N 1
ATOM 4258 C CA . VAL B 1 188 ? -7.438 12.555 11.539 1 96.06 188 VAL B CA 1
ATOM 4259 C C . VAL B 1 188 ? -8.148 13.156 10.336 1 96.06 188 VAL B C 1
ATOM 4261 O O . VAL B 1 188 ? -8.227 12.531 9.273 1 96.06 188 VAL B O 1
ATOM 4264 N N . VAL B 1 189 ? -8.586 14.367 10.484 1 95.94 189 VAL B N 1
ATOM 4265 C CA . VAL B 1 189 ? -9.328 15.031 9.414 1 95.94 189 VAL B CA 1
ATOM 4266 C C . VAL B 1 189 ? -8.391 15.312 8.242 1 95.94 189 VAL B C 1
ATOM 4268 O O . VAL B 1 189 ? -8.781 15.141 7.082 1 95.94 189 VAL B O 1
ATOM 4271 N N . THR B 1 190 ? -7.191 15.742 8.523 1 92.94 190 THR B N 1
ATOM 4272 C CA . THR B 1 190 ? -6.207 15.969 7.469 1 92.94 190 THR B CA 1
ATOM 4273 C C . THR B 1 190 ? -5.988 14.695 6.652 1 92.94 190 THR B C 1
ATOM 4275 O O . THR B 1 190 ? -6.043 14.719 5.422 1 92.94 190 THR B O 1
ATOM 4278 N N . SER B 1 191 ? -5.797 13.578 7.316 1 94.56 191 SER B N 1
ATOM 4279 C CA . SER B 1 191 ? -5.594 12.297 6.652 1 94.56 191 SER B CA 1
ATOM 4280 C C . SER B 1 191 ? -6.82 11.891 5.844 1 94.56 191 SER B C 1
ATOM 4282 O O . SER B 1 191 ? -6.695 11.352 4.742 1 94.56 191 SER B O 1
ATOM 4284 N N . PHE B 1 192 ? -7.969 12.133 6.426 1 96.5 192 PHE B N 1
ATOM 4285 C CA . PHE B 1 192 ? -9.227 11.828 5.754 1 96.5 192 PHE B CA 1
ATOM 4286 C C . PHE B 1 192 ? -9.336 12.586 4.434 1 96.5 192 PHE B C 1
ATOM 4288 O O . PHE B 1 192 ? -9.625 11.992 3.395 1 96.5 192 PHE B O 1
ATOM 4295 N N . VAL B 1 193 ? -9.078 13.852 4.434 1 93.56 193 VAL B N 1
ATOM 4296 C CA . VAL B 1 193 ? -9.227 14.711 3.266 1 93.56 193 VAL B CA 1
ATOM 4297 C C . VAL B 1 193 ? -8.211 14.312 2.199 1 93.56 193 VAL B C 1
ATOM 4299 O O . VAL B 1 193 ? -8.547 14.188 1.021 1 93.56 193 VAL B O 1
ATOM 4302 N N . HIS B 1 194 ? -6.984 14.094 2.617 1 90.81 194 HIS B N 1
ATOM 4303 C CA . HIS B 1 194 ? -5.969 13.703 1.649 1 90.81 194 HIS B CA 1
ATOM 4304 C C . HIS B 1 194 ? -6.312 12.367 0.999 1 90.81 194 HIS B C 1
ATOM 4306 O O . HIS B 1 194 ? -6.09 12.18 -0.199 1 90.81 194 HIS B O 1
ATOM 4312 N N . THR B 1 195 ? -6.801 11.453 1.75 1 93.62 195 THR B N 1
ATOM 4313 C CA . THR B 1 195 ? -7.25 10.172 1.212 1 93.62 195 THR B CA 1
ATOM 4314 C C . THR B 1 195 ? -8.391 10.375 0.215 1 93.62 195 THR B C 1
ATOM 4316 O O . THR B 1 195 ? -8.375 9.789 -0.873 1 93.62 195 THR B O 1
ATOM 4319 N N . LEU B 1 196 ? -9.336 11.203 0.603 1 92.44 196 LEU B N 1
ATOM 4320 C CA . LEU B 1 196 ? -10.508 11.414 -0.233 1 92.44 196 LEU B CA 1
ATOM 4321 C C . LEU B 1 196 ? -10.133 12.078 -1.551 1 92.44 196 LEU B C 1
ATOM 4323 O O . LEU B 1 196 ? -10.734 11.805 -2.588 1 92.44 196 LEU B O 1
ATOM 4327 N N . GLU B 1 197 ? -9.219 12.945 -1.508 1 87.31 197 GLU B N 1
ATOM 4328 C CA . GLU B 1 197 ? -8.742 13.594 -2.727 1 87.31 197 GLU B CA 1
ATOM 4329 C C . GLU B 1 197 ? -8.227 12.57 -3.734 1 87.31 197 GLU B C 1
ATOM 4331 O O . GLU B 1 197 ? -8.414 12.727 -4.941 1 87.31 197 GLU B O 1
ATOM 4336 N N . HIS B 1 198 ? -7.609 11.562 -3.232 1 87.5 198 HIS B N 1
ATOM 4337 C CA . HIS B 1 198 ? -7.164 10.492 -4.113 1 87.5 198 HIS B CA 1
ATOM 4338 C C . HIS B 1 198 ? -8.344 9.633 -4.566 1 87.5 198 HIS B C 1
ATOM 4340 O O . HIS B 1 198 ? -8.336 9.102 -5.684 1 87.5 198 HIS B O 1
ATOM 4346 N N . TYR B 1 199 ? -9.234 9.523 -3.703 1 89.94 199 TYR B N 1
ATOM 4347 C CA . TYR B 1 199 ? -10.422 8.711 -3.967 1 89.94 199 TYR B CA 1
ATOM 4348 C C . TYR B 1 199 ? -11.266 9.328 -5.074 1 89.94 199 TYR B C 1
ATOM 4350 O O . TYR B 1 199 ? -11.836 8.609 -5.902 1 89.94 199 TYR B O 1
ATOM 4358 N N . LEU B 1 200 ? -11.391 10.664 -5.027 1 85.12 200 LEU B N 1
ATOM 4359 C CA . LEU B 1 200 ? -12.141 11.391 -6.047 1 85.12 200 LEU B CA 1
ATOM 4360 C C . LEU B 1 200 ? -11.328 11.516 -7.332 1 85.12 200 LEU B C 1
ATOM 4362 O O . LEU B 1 200 ? -10.742 12.57 -7.602 1 85.12 200 LEU B O 1
ATOM 4366 N N . ASN B 1 201 ? -11.062 10.406 -8.055 1 75.69 201 ASN B N 1
ATOM 4367 C CA . ASN B 1 201 ? -10.188 10.398 -9.227 1 75.69 201 ASN B CA 1
ATOM 4368 C C . ASN B 1 201 ? -10.977 10.164 -10.508 1 75.69 201 ASN B C 1
ATOM 4370 O O . ASN B 1 201 ? -12.086 9.625 -10.477 1 75.69 201 ASN B O 1
ATOM 4374 N N . TYR B 1 202 ? -10.422 10.672 -11.648 1 70.31 202 TYR B N 1
ATOM 4375 C CA . TYR B 1 202 ? -11.102 10.602 -12.938 1 70.31 202 TYR B CA 1
ATOM 4376 C C . TYR B 1 202 ? -10.461 9.547 -13.836 1 70.31 202 TYR B C 1
ATOM 4378 O O . TYR B 1 202 ? -10.812 9.43 -15.008 1 70.31 202 TYR B O 1
ATOM 4386 N N . ALA B 1 203 ? -9.375 8.93 -13.422 1 67.06 203 ALA B N 1
ATOM 4387 C CA . ALA B 1 203 ? -8.688 7.973 -14.281 1 67.06 203 ALA B CA 1
ATOM 4388 C C . ALA B 1 203 ? -9.602 6.812 -14.664 1 67.06 203 ALA B C 1
ATOM 4390 O O . ALA B 1 203 ? -9.477 6.246 -15.75 1 67.06 203 ALA B O 1
ATOM 4391 N N . GLY B 1 204 ? -10.555 6.637 -13.984 1 72.94 204 GLY B N 1
ATOM 4392 C CA . GLY B 1 204 ? -11.445 5.52 -14.25 1 72.94 204 GLY B CA 1
ATOM 4393 C C . GLY B 1 204 ? -10.758 4.168 -14.156 1 72.94 204 GLY B C 1
ATOM 4394 O O . GLY B 1 204 ? -9.531 4.09 -14.18 1 72.94 204 GLY B O 1
ATOM 4395 N N . ASP B 1 205 ? -11.266 3.023 -13.711 1 84.69 205 ASP B N 1
ATOM 4396 C CA . ASP B 1 205 ? -10.953 1.598 -13.664 1 84.69 205 ASP B CA 1
ATOM 4397 C C . ASP B 1 205 ? -9.797 1.319 -12.711 1 84.69 205 ASP B C 1
ATOM 4399 O O . ASP B 1 205 ? -8.82 0.659 -13.086 1 84.69 205 ASP B O 1
ATOM 4403 N N . THR B 1 206 ? -9.719 1.935 -11.648 1 91.88 206 THR B N 1
ATOM 4404 C CA . THR B 1 206 ? -8.742 1.712 -10.594 1 91.88 206 THR B CA 1
ATOM 4405 C C . THR B 1 206 ? -9.414 1.16 -9.336 1 91.88 206 THR B C 1
ATOM 4407 O O . THR B 1 206 ? -9.297 1.741 -8.258 1 91.88 206 THR B O 1
ATOM 4410 N N . PRO B 1 207 ? -10.047 0.021 -9.523 1 94 207 PRO B N 1
ATOM 4411 C CA . PRO B 1 207 ? -10.812 -0.504 -8.391 1 94 207 PRO B CA 1
ATOM 4412 C C . PRO B 1 207 ? -9.938 -0.767 -7.164 1 94 207 PRO B C 1
ATOM 4414 O O . PRO B 1 207 ? -10.383 -0.577 -6.031 1 94 207 PRO B O 1
ATOM 4417 N N . LEU B 1 208 ? -8.727 -1.202 -7.352 1 94.75 208 LEU B N 1
ATOM 4418 C CA . LEU B 1 208 ? -7.859 -1.465 -6.211 1 94.75 208 LEU B CA 1
ATOM 4419 C C . LEU B 1 208 ? -7.59 -0.185 -5.43 1 94.75 208 LEU B C 1
ATOM 4421 O O . LEU B 1 208 ? -7.73 -0.161 -4.203 1 94.75 208 LEU B O 1
ATOM 4425 N N . GLN B 1 209 ? -7.191 0.873 -6.141 1 93.5 209 GLN B N 1
ATOM 4426 C CA . GLN B 1 209 ? -6.887 2.15 -5.504 1 93.5 209 GLN B CA 1
ATOM 4427 C C . GLN B 1 209 ? -8.117 2.717 -4.797 1 93.5 209 GLN B C 1
ATOM 4429 O O . GLN B 1 209 ? -8 3.291 -3.711 1 93.5 209 GLN B O 1
ATOM 4434 N N . GLU B 1 210 ? -9.266 2.574 -5.418 1 94.06 210 GLU B N 1
ATOM 4435 C CA . GLU B 1 210 ? -10.508 3.021 -4.805 1 94.06 210 GLU B CA 1
ATOM 4436 C C . GLU B 1 210 ? -10.781 2.279 -3.498 1 94.06 210 GLU B C 1
ATOM 4438 O O . GLU B 1 210 ? -11.109 2.896 -2.482 1 94.06 210 GLU B O 1
ATOM 4443 N N . ARG B 1 211 ? -10.602 0.993 -3.521 1 96.38 211 ARG B N 1
ATOM 4444 C CA . ARG B 1 211 ? -10.828 0.179 -2.332 1 96.38 211 ARG B CA 1
ATOM 4445 C C . ARG B 1 211 ? -9.789 0.47 -1.258 1 96.38 211 ARG B C 1
ATOM 4447 O O . ARG B 1 211 ? -10.086 0.426 -0.064 1 96.38 211 ARG B O 1
ATOM 4454 N N . GLN B 1 212 ? -8.594 0.695 -1.682 1 95.81 212 GLN B N 1
ATOM 4455 C CA . GLN B 1 212 ? -7.543 1.036 -0.727 1 95.81 212 GLN B CA 1
ATOM 4456 C C . GLN B 1 212 ? -7.828 2.375 -0.052 1 95.81 212 GLN B C 1
ATOM 4458 O O . GLN B 1 212 ? -7.602 2.531 1.15 1 95.81 212 GLN B O 1
ATOM 4463 N N . ALA B 1 213 ? -8.266 3.348 -0.833 1 95.56 213 ALA B N 1
ATOM 4464 C CA . ALA B 1 213 ? -8.688 4.617 -0.24 1 95.56 213 ALA B CA 1
ATOM 4465 C C . ALA B 1 213 ? -9.82 4.41 0.758 1 95.56 213 ALA B C 1
ATOM 4467 O O . ALA B 1 213 ? -9.812 4.988 1.847 1 95.56 213 ALA B O 1
ATOM 4468 N N . GLU B 1 214 ? -10.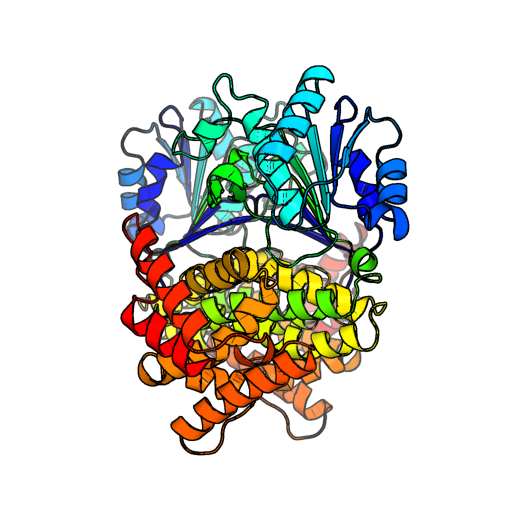797 3.6 0.418 1 97.56 214 GLU B N 1
ATOM 4469 C CA . GLU B 1 214 ? -11.906 3.275 1.31 1 97.56 214 GLU B CA 1
ATOM 4470 C C . GLU B 1 214 ? -11.406 2.643 2.605 1 97.56 214 GLU B C 1
ATOM 4472 O O . GLU B 1 214 ? -11.953 2.898 3.68 1 97.56 214 GLU B O 1
ATOM 4477 N N . SER B 1 215 ? -10.344 1.804 2.488 1 97.81 215 SER B N 1
ATOM 4478 C CA . SER B 1 215 ? -9.758 1.174 3.668 1 97.81 215 SER B CA 1
ATOM 4479 C C . SER B 1 215 ? -9.258 2.217 4.664 1 97.81 215 SER B C 1
ATOM 4481 O O . SER B 1 215 ? -9.484 2.088 5.867 1 97.81 215 SER B O 1
ATOM 4483 N N . LEU B 1 216 ? -8.617 3.23 4.152 1 97.56 216 LEU B N 1
ATOM 4484 C CA . LEU B 1 216 ? -8.133 4.297 5.02 1 97.56 216 LEU B CA 1
ATOM 4485 C C . LEU B 1 216 ? -9.289 5.098 5.605 1 97.56 216 LEU B C 1
ATOM 4487 O O . LEU B 1 216 ? -9.336 5.336 6.816 1 97.56 216 LEU B O 1
ATOM 4491 N N . LEU B 1 217 ? -10.25 5.473 4.746 1 98.25 217 LEU B N 1
ATOM 4492 C CA . LEU B 1 217 ? -11.375 6.293 5.184 1 98.25 217 LEU B CA 1
ATOM 4493 C C . LEU B 1 217 ? -12.156 5.594 6.285 1 98.25 217 LEU B C 1
ATOM 4495 O O . LEU B 1 217 ? -12.43 6.188 7.332 1 98.25 217 LEU B O 1
ATOM 4499 N N . LEU B 1 218 ? -12.445 4.316 6.094 1 98.62 218 LEU B N 1
ATOM 4500 C CA . LEU B 1 218 ? -13.227 3.557 7.062 1 98.62 218 LEU B CA 1
ATOM 4501 C C . LEU B 1 218 ? -12.469 3.408 8.375 1 98.62 218 LEU B C 1
ATOM 4503 O O . LEU B 1 218 ? -13.055 3.506 9.453 1 98.62 218 LEU B O 1
ATOM 4507 N N . THR B 1 219 ? -11.195 3.16 8.297 1 98.19 219 THR B N 1
ATOM 4508 C CA . THR B 1 219 ? -10.383 3.006 9.5 1 98.19 219 THR B CA 1
ATOM 4509 C C . THR B 1 219 ? -10.32 4.312 10.281 1 98.19 219 THR B C 1
ATOM 4511 O O . THR B 1 219 ? -10.422 4.312 11.508 1 98.19 219 THR B O 1
ATOM 4514 N N . LEU B 1 220 ? -10.172 5.418 9.57 1 98.06 220 LEU B N 1
ATOM 4515 C CA . LEU B 1 220 ? -10.133 6.727 10.211 1 98.06 220 LEU B CA 1
ATOM 4516 C C . LEU B 1 220 ? -11.453 7.023 10.914 1 98.06 220 LEU B C 1
ATOM 4518 O O . LEU B 1 220 ? -11.469 7.539 12.031 1 98.06 220 LEU B O 1
ATOM 4522 N N . ILE B 1 221 ? -12.547 6.734 10.258 1 98.56 221 ILE B N 1
ATOM 4523 C CA . ILE B 1 221 ? -13.883 6.988 10.789 1 98.56 221 ILE B CA 1
ATOM 4524 C C . ILE B 1 221 ? -14.094 6.172 12.062 1 98.56 221 ILE B C 1
ATOM 4526 O O . ILE B 1 221 ? -14.711 6.648 13.016 1 98.56 221 ILE B O 1
ATOM 4530 N N . GLU B 1 222 ? -13.547 4.984 12.109 1 98 222 GLU B N 1
ATOM 4531 C CA . GLU B 1 222 ? -13.75 4.086 13.242 1 98 222 GLU B CA 1
ATOM 4532 C C . GLU B 1 222 ? -12.797 4.41 14.383 1 98 222 GLU B C 1
ATOM 4534 O O . GLU B 1 222 ? -13.203 4.473 15.547 1 98 222 GLU B O 1
ATOM 4539 N N . GLU B 1 223 ? -11.555 4.641 14.086 1 97.75 223 GLU B N 1
ATOM 4540 C CA . GLU B 1 223 ? -10.516 4.754 15.109 1 97.75 223 GLU B CA 1
ATOM 4541 C C . GLU B 1 223 ? -10.398 6.188 15.625 1 97.75 223 GLU B C 1
ATOM 4543 O O . GLU B 1 223 ? -9.977 6.41 16.766 1 97.75 223 GLU B O 1
ATOM 4548 N N . GLY B 1 224 ? -10.781 7.168 14.812 1 97.69 224 GLY B N 1
ATOM 4549 C CA . GLY B 1 224 ? -10.664 8.57 15.195 1 97.69 224 GLY B CA 1
ATOM 4550 C C . GLY B 1 224 ? -11.367 8.891 16.5 1 97.69 224 GLY B C 1
ATOM 4551 O O . GLY B 1 224 ? -10.727 9.312 17.469 1 97.69 224 GLY B O 1
ATOM 4552 N N . PRO B 1 225 ? -12.688 8.648 16.562 1 98.12 225 PRO B N 1
ATOM 4553 C CA . PRO B 1 225 ? -13.438 8.945 17.781 1 98.12 225 PRO B CA 1
ATOM 4554 C C . PRO B 1 225 ? -12.93 8.156 18.984 1 98.12 225 PRO B C 1
ATOM 4556 O O . PRO B 1 225 ? -12.961 8.656 20.109 1 98.12 225 PRO B O 1
ATOM 4559 N N . LYS B 1 226 ? -12.43 6.91 18.781 1 97.38 226 LYS B N 1
ATOM 4560 C CA . LYS B 1 226 ? -11.867 6.125 19.875 1 97.38 226 LYS B CA 1
ATOM 4561 C C . LYS B 1 226 ? -10.641 6.809 20.469 1 97.38 226 LYS B C 1
ATOM 4563 O O . LYS B 1 226 ? -10.477 6.863 21.688 1 97.38 226 LYS B O 1
ATOM 4568 N N . ALA B 1 227 ? -9.805 7.305 19.578 1 96.38 227 ALA B N 1
ATOM 4569 C CA . ALA B 1 227 ? -8.578 7.973 20.016 1 96.38 227 ALA B CA 1
ATOM 4570 C C . ALA B 1 227 ? -8.898 9.273 20.75 1 96.38 227 ALA B C 1
ATOM 4572 O O . ALA B 1 227 ? -8.195 9.656 21.688 1 96.38 227 ALA B O 1
ATOM 4573 N N . LEU B 1 228 ? -9.914 9.992 20.312 1 95.69 228 LEU B N 1
ATOM 4574 C CA . LEU B 1 228 ? -10.336 11.219 20.984 1 95.69 228 LEU B CA 1
ATOM 4575 C C . LEU B 1 228 ? -10.875 10.914 22.375 1 95.69 228 LEU B C 1
ATOM 4577 O O . LEU B 1 228 ? -10.609 11.656 23.328 1 95.69 228 LEU B O 1
ATOM 4581 N N . ALA B 1 229 ? -11.594 9.867 22.484 1 96.38 229 ALA B N 1
ATOM 4582 C CA . ALA B 1 229 ? -12.188 9.469 23.766 1 96.38 229 ALA B CA 1
ATOM 4583 C C . ALA B 1 229 ? -11.117 8.969 24.734 1 96.38 229 ALA B C 1
ATOM 4585 O O . ALA B 1 229 ? -11.219 9.195 25.938 1 96.38 229 ALA B O 1
ATOM 4586 N N . ASN B 1 230 ? -10.141 8.242 24.203 1 96.69 230 ASN B N 1
ATOM 4587 C CA . ASN B 1 230 ? -9.023 7.734 25 1 96.69 230 ASN B CA 1
ATOM 4588 C C . ASN B 1 230 ? -7.699 7.902 24.25 1 96.69 230 ASN B C 1
ATOM 4590 O O . ASN B 1 230 ? -7.191 6.953 23.656 1 96.69 230 ASN B O 1
ATOM 4594 N N . PRO B 1 231 ? -7.078 9.016 24.438 1 94.69 231 PRO B N 1
ATOM 4595 C CA . PRO B 1 231 ? -5.863 9.328 23.688 1 94.69 231 PRO B CA 1
ATOM 4596 C C . PRO B 1 231 ? -4.719 8.359 23.984 1 94.69 231 PRO B C 1
ATOM 4598 O O . PRO B 1 231 ? -3.756 8.281 23.219 1 94.69 231 PRO B O 1
ATOM 4601 N N . SER B 1 232 ? -4.777 7.602 25.062 1 95.31 232 SER B N 1
ATOM 4602 C CA . SER B 1 232 ? -3.686 6.703 25.422 1 95.31 232 SER B CA 1
ATOM 4603 C C . SER B 1 232 ? -3.955 5.281 24.938 1 95.31 232 SER B C 1
ATOM 4605 O O . SER B 1 232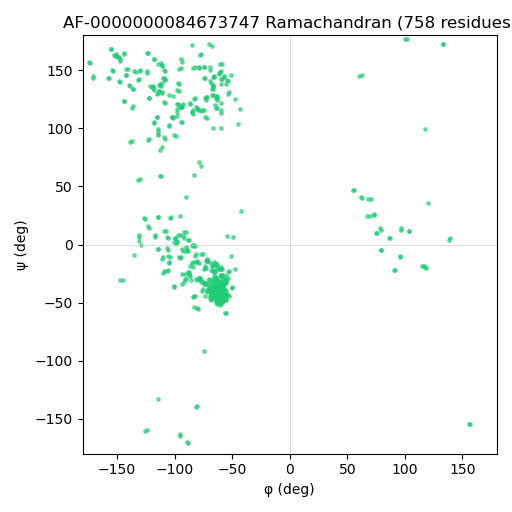 ? -3.223 4.355 25.281 1 95.31 232 SER B O 1
ATOM 4607 N N . ASP B 1 233 ? -4.996 5.145 24.156 1 95.56 233 ASP B N 1
ATOM 4608 C CA . ASP B 1 233 ? -5.277 3.84 23.562 1 95.56 233 ASP B CA 1
ATOM 4609 C C . ASP B 1 233 ? -4.281 3.52 22.438 1 95.56 233 ASP B C 1
ATOM 4611 O O . ASP B 1 233 ? -4.379 4.066 21.344 1 95.56 233 ASP B O 1
ATOM 4615 N N . TYR B 1 234 ? -3.408 2.596 22.656 1 95.69 234 TYR B N 1
ATOM 4616 C CA . TYR B 1 234 ? -2.336 2.287 21.703 1 95.69 234 TYR B CA 1
ATOM 4617 C C . TYR B 1 234 ? -2.9 1.811 20.375 1 95.69 234 TYR B C 1
ATOM 4619 O O . TYR B 1 234 ? -2.449 2.242 19.312 1 95.69 234 TYR B O 1
ATOM 4627 N N . ALA B 1 235 ? -3.836 0.926 20.469 1 95 235 ALA B N 1
ATOM 4628 C CA . ALA B 1 235 ? -4.375 0.327 19.25 1 95 235 ALA B CA 1
ATOM 4629 C C . ALA B 1 235 ? -4.941 1.396 18.328 1 95 235 ALA B C 1
ATOM 4631 O O . ALA B 1 235 ? -4.637 1.411 17.125 1 95 235 ALA B O 1
ATOM 4632 N N . SER B 1 236 ? -5.754 2.295 18.859 1 96.12 236 SER B N 1
ATOM 4633 C CA . SER B 1 236 ? -6.355 3.355 18.047 1 96.12 236 SER B CA 1
ATOM 4634 C C . SER B 1 236 ? -5.293 4.297 17.5 1 96.12 236 SER B C 1
ATOM 4636 O O . SER B 1 236 ? -5.324 4.656 16.312 1 96.12 236 SER B O 1
ATOM 4638 N N . GLN B 1 237 ? -4.332 4.66 18.344 1 95.81 237 GLN B N 1
ATOM 4639 C CA . GLN B 1 237 ? -3.281 5.582 17.922 1 95.81 237 GLN B CA 1
ATOM 4640 C C . GLN B 1 237 ? -2.406 4.961 16.844 1 95.81 237 GLN B C 1
ATOM 4642 O O . GLN B 1 237 ? -1.995 5.641 15.898 1 95.81 237 GLN B O 1
ATOM 4647 N N . ALA B 1 238 ? -2.127 3.684 16.984 1 95.69 238 ALA B N 1
ATOM 4648 C CA . ALA B 1 238 ? -1.306 2.98 16 1 95.69 238 ALA B CA 1
ATOM 4649 C C . ALA B 1 238 ? -1.987 2.951 14.633 1 95.69 238 ALA B C 1
ATOM 4651 O O . ALA B 1 238 ? -1.354 3.225 13.609 1 95.69 238 ALA B O 1
ATOM 4652 N N . ASN B 1 239 ? -3.234 2.643 14.648 1 96.19 239 ASN B N 1
ATOM 4653 C CA . ASN B 1 239 ? -3.979 2.604 13.398 1 96.19 239 ASN B CA 1
ATOM 4654 C C . ASN B 1 239 ? -4.055 3.98 12.742 1 96.19 239 ASN B C 1
ATOM 4656 O O . ASN B 1 239 ? -3.887 4.109 11.531 1 96.19 239 ASN B O 1
ATOM 4660 N N . LEU B 1 240 ? -4.309 4.996 13.562 1 96.06 240 LEU B N 1
ATOM 4661 C CA . LEU B 1 240 ? -4.406 6.348 13.023 1 96.06 240 LEU B CA 1
ATOM 4662 C C . LEU B 1 240 ? -3.068 6.801 12.445 1 96.06 240 LEU B C 1
ATOM 4664 O O . LEU B 1 240 ? -3.02 7.375 11.359 1 96.06 240 LEU B O 1
ATOM 4668 N N . MET B 1 241 ? -2.006 6.551 13.156 1 95.75 241 MET B N 1
ATOM 4669 C CA . MET B 1 241 ? -0.676 6.957 12.719 1 95.75 241 MET B CA 1
ATOM 4670 C C . MET B 1 241 ? -0.306 6.27 11.406 1 95.75 241 MET B C 1
ATOM 4672 O O . MET B 1 241 ? 0.22 6.906 10.492 1 95.75 241 MET B O 1
ATOM 4676 N N . TRP B 1 242 ? -0.594 5.008 11.305 1 95.19 242 TRP B N 1
ATOM 4677 C CA . TRP B 1 242 ? -0.268 4.262 10.094 1 95.19 242 TRP B CA 1
ATOM 4678 C C . TRP B 1 242 ? -1.138 4.707 8.922 1 95.19 242 TRP B C 1
ATOM 4680 O O . TRP B 1 242 ? -0.662 4.809 7.789 1 95.19 242 TRP B O 1
ATOM 4690 N N . CYS B 1 243 ? -2.408 5 9.172 1 95.88 243 CYS B N 1
ATOM 4691 C CA . CYS B 1 243 ? -3.285 5.555 8.141 1 95.88 243 CYS B CA 1
ATOM 4692 C C . CYS B 1 243 ? -2.738 6.871 7.613 1 95.88 243 CYS B C 1
ATOM 4694 O O . CYS B 1 243 ? -2.699 7.09 6.398 1 95.88 243 CYS B O 1
ATOM 4696 N N . ALA B 1 244 ? -2.359 7.711 8.547 1 94.69 244 ALA B N 1
ATOM 4697 C CA . ALA B 1 244 ? -1.843 9.023 8.164 1 94.69 244 ALA B CA 1
ATOM 4698 C C . ALA B 1 244 ? -0.608 8.891 7.281 1 94.69 244 ALA B C 1
ATOM 4700 O O . ALA B 1 244 ? -0.481 9.594 6.273 1 94.69 244 ALA B O 1
ATOM 4701 N N . SER B 1 245 ? 0.24 8.016 7.613 1 92.81 245 SER B N 1
ATOM 4702 C CA . SER B 1 245 ? 1.45 7.793 6.828 1 92.81 245 SER B CA 1
ATOM 4703 C C . SER B 1 245 ? 1.114 7.297 5.426 1 92.81 245 SER B C 1
ATOM 4705 O O . SER B 1 245 ? 1.735 7.715 4.445 1 92.81 245 SER B O 1
ATOM 4707 N N . GLN B 1 246 ? 0.131 6.461 5.297 1 93.31 246 GLN B N 1
ATOM 4708 C CA . GLN B 1 246 ? -0.236 5.902 4.004 1 93.31 246 GLN B CA 1
ATOM 4709 C C . GLN B 1 246 ? -1.021 6.91 3.168 1 93.31 246 GLN B C 1
ATOM 4711 O O . GLN B 1 246 ? -0.958 6.887 1.938 1 93.31 246 GLN B O 1
ATOM 4716 N N . ALA B 1 247 ? -1.777 7.777 3.822 1 92.19 247 ALA B N 1
ATOM 4717 C CA . ALA B 1 247 ? -2.562 8.781 3.109 1 92.19 247 ALA B CA 1
ATOM 4718 C C . ALA B 1 247 ? -1.663 9.688 2.273 1 92.19 247 ALA B C 1
ATOM 4720 O O . ALA B 1 247 ? -2.066 10.164 1.207 1 92.19 247 ALA B O 1
ATOM 4721 N N . HIS B 1 248 ? -0.43 9.828 2.676 1 84.62 248 HIS B N 1
ATOM 4722 C CA . HIS B 1 248 ? 0.504 10.734 2.014 1 84.62 248 HIS B CA 1
ATOM 4723 C C . HIS B 1 248 ? 1.673 9.969 1.403 1 84.62 248 HIS B C 1
ATOM 4725 O O . HIS B 1 248 ? 2.641 10.57 0.938 1 84.62 248 HIS B O 1
ATOM 4731 N N . GLY B 1 249 ? 1.622 8.648 1.399 1 81.38 249 GLY B N 1
ATOM 4732 C CA . GLY B 1 249 ? 2.766 7.836 1.019 1 81.38 249 GLY B CA 1
ATOM 4733 C C . GLY B 1 249 ? 2.824 7.551 -0.47 1 81.38 249 GLY B C 1
ATOM 4734 O O . GLY B 1 249 ? 3.688 6.801 -0.93 1 81.38 249 GLY B O 1
ATOM 4735 N N . GLY B 1 250 ? 1.982 8.078 -1.2 1 83.94 250 GLY B N 1
ATOM 4736 C CA . GLY B 1 250 ? 2.057 8.016 -2.65 1 83.94 250 GLY B CA 1
ATOM 4737 C C . GLY B 1 250 ? 1.324 6.824 -3.236 1 83.94 250 GLY B C 1
ATOM 4738 O O . GLY B 1 250 ? 0.956 6.832 -4.41 1 83.94 250 GLY B O 1
ATOM 4739 N N . LEU B 1 251 ? 1.099 5.777 -2.428 1 87.06 251 LEU B N 1
ATOM 4740 C CA . LEU B 1 251 ? 0.501 4.547 -2.932 1 87.06 251 LEU B CA 1
ATOM 4741 C C . LEU B 1 251 ? -0.902 4.805 -3.469 1 87.06 251 LEU B C 1
ATOM 4743 O O . LEU B 1 251 ? -1.266 4.301 -4.535 1 87.06 251 LEU B O 1
ATOM 4747 N N . LEU B 1 252 ? -1.657 5.598 -2.803 1 88.44 252 LEU B N 1
ATOM 4748 C CA . LEU B 1 252 ? -3.043 5.844 -3.188 1 88.44 252 LEU B CA 1
ATOM 4749 C C . LEU B 1 252 ? -3.113 6.586 -4.52 1 88.44 252 LEU B C 1
ATOM 4751 O O . LEU B 1 252 ? -4.109 6.484 -5.238 1 88.44 252 LEU B O 1
ATOM 4755 N N . GLY B 1 253 ? -2.084 7.266 -4.879 1 86.12 253 GLY B N 1
ATOM 4756 C CA . GLY B 1 253 ? -2.076 8.055 -6.098 1 86.12 253 GLY B CA 1
ATOM 4757 C C . GLY B 1 253 ? -1.623 7.273 -7.316 1 86.12 253 GLY B C 1
ATOM 4758 O O . GLY B 1 253 ? -1.728 7.758 -8.445 1 86.12 253 GLY B O 1
ATOM 4759 N N . CYS B 1 254 ? -1.215 6.066 -7.055 1 88.44 254 CYS B N 1
ATOM 4760 C CA . CYS B 1 254 ? -0.721 5.25 -8.156 1 88.44 254 CYS B CA 1
ATOM 4761 C C . CYS B 1 254 ? -1.827 4.973 -9.172 1 88.44 254 CYS B C 1
ATOM 4763 O O . CYS B 1 254 ? -2.852 4.379 -8.828 1 88.44 254 CYS B O 1
ATOM 4765 N N . GLY B 1 255 ? -1.552 5.5 -10.398 1 86.56 255 GLY B N 1
ATOM 4766 C CA . GLY B 1 255 ? -2.453 5.211 -11.508 1 86.56 255 GLY B CA 1
ATOM 4767 C C . GLY B 1 255 ? -3.711 6.059 -11.484 1 86.56 255 GLY B C 1
ATOM 4768 O O . GLY B 1 255 ? -4.562 5.938 -12.367 1 86.56 255 GLY B O 1
ATOM 4769 N N . ALA B 1 256 ? -3.818 6.828 -10.438 1 79.06 256 ALA B N 1
ATOM 4770 C CA . ALA B 1 256 ? -5.004 7.664 -10.281 1 79.06 256 ALA B CA 1
ATOM 4771 C C . ALA B 1 256 ? -4.762 9.07 -10.836 1 79.06 256 ALA B C 1
ATOM 4773 O O . ALA B 1 256 ? -3.645 9.398 -11.242 1 79.06 256 ALA B O 1
ATOM 4774 N N . ALA B 1 257 ? -5.805 9.766 -11.133 1 72.12 257 ALA B N 1
ATOM 4775 C CA . ALA B 1 257 ? -5.809 11.188 -11.453 1 72.12 257 ALA B CA 1
ATOM 4776 C C . ALA B 1 257 ? -6.52 11.992 -10.375 1 72.12 257 ALA B C 1
ATOM 4778 O O . ALA B 1 257 ? -7.723 12.258 -10.477 1 72.12 257 ALA B O 1
ATOM 4779 N N . PRO B 1 258 ? -5.723 12.258 -9.297 1 65.44 258 PRO B N 1
ATOM 4780 C CA . PRO B 1 258 ? -6.383 12.883 -8.148 1 65.44 258 PRO B CA 1
ATOM 4781 C C . PRO B 1 258 ? -6.898 14.289 -8.453 1 65.44 258 PRO B C 1
ATOM 4783 O O . PRO B 1 258 ? -6.379 14.961 -9.352 1 65.44 258 PRO B O 1
ATOM 4786 N N . VAL B 1 259 ? -7.988 14.609 -7.867 1 64.38 259 VAL B N 1
ATOM 4787 C CA . VAL B 1 259 ? -8.547 15.961 -7.949 1 64.38 259 VAL B CA 1
ATOM 4788 C C . VAL B 1 259 ? -7.879 16.859 -6.91 1 64.38 259 VAL B C 1
ATOM 4790 O O . VAL B 1 259 ? -8.07 16.672 -5.707 1 64.38 259 VAL B O 1
ATOM 4793 N N . ALA B 1 260 ? -6.512 17.031 -6.992 1 59.34 260 ALA B N 1
ATOM 4794 C CA . ALA B 1 260 ? -5.863 17.906 -6.012 1 59.34 260 ALA B CA 1
ATOM 4795 C C . ALA B 1 260 ? -6.426 19.328 -6.078 1 59.34 260 ALA B C 1
ATOM 4797 O O . ALA B 1 260 ? -6.531 19.906 -7.16 1 59.34 260 ALA B O 1
ATOM 4798 N N . GLY B 1 261 ? -7.512 19.75 -4.992 1 65.69 261 GLY B N 1
ATOM 4799 C CA . GLY B 1 261 ? -8.008 21.094 -5.27 1 65.69 261 GLY B CA 1
ATOM 4800 C C . GLY B 1 261 ? -8.102 21.953 -4.031 1 65.69 261 GLY B C 1
ATOM 4801 O O . GLY B 1 261 ? -8.133 23.188 -4.133 1 65.69 261 GLY B O 1
ATOM 4802 N N . LEU B 1 262 ? -7.902 21.281 -2.889 1 80 262 LEU B N 1
ATOM 4803 C CA . LEU B 1 262 ? -8.25 22.141 -1.768 1 80 262 LEU B CA 1
ATOM 4804 C C . LEU B 1 262 ? -7.016 22.844 -1.221 1 80 262 LEU B C 1
ATOM 4806 O O . LEU B 1 262 ? -7.133 23.828 -0.483 1 80 262 LEU B O 1
ATOM 4810 N N . ALA B 1 263 ? -5.836 22.391 -1.68 1 76.38 263 ALA B N 1
ATOM 4811 C CA . ALA B 1 263 ? -4.598 22.812 -1.032 1 76.38 263 ALA B CA 1
ATOM 4812 C C . ALA B 1 263 ? -4.383 24.312 -1.192 1 76.38 263 ALA B C 1
ATOM 4814 O O . ALA B 1 263 ? -4.078 25.016 -0.221 1 76.38 263 ALA B O 1
ATOM 4815 N N . PRO B 1 264 ? -4.637 24.859 -2.363 1 77.5 264 PRO B N 1
ATOM 4816 C CA . PRO B 1 264 ? -4.43 26.297 -2.514 1 77.5 264 PRO B CA 1
ATOM 4817 C C . PRO B 1 264 ? -5.383 27.125 -1.654 1 77.5 264 PRO B C 1
ATOM 4819 O O . PRO B 1 264 ? -4.984 28.141 -1.089 1 77.5 264 PRO B O 1
ATOM 4822 N N . LEU B 1 265 ? -6.574 26.703 -1.576 1 85.44 265 LEU B N 1
ATOM 4823 C CA . LEU B 1 265 ? -7.555 27.406 -0.761 1 85.44 265 LEU B CA 1
ATOM 4824 C C . LEU B 1 265 ? -7.227 27.281 0.722 1 85.44 265 LEU B C 1
ATOM 4826 O O . LEU B 1 265 ? -7.312 28.25 1.471 1 85.44 265 LEU B O 1
ATOM 4830 N N . ALA B 1 266 ? -6.887 26.078 1.102 1 86.75 266 ALA B N 1
ATOM 4831 C CA . ALA B 1 266 ? -6.543 25.812 2.498 1 86.75 266 ALA B CA 1
ATOM 4832 C C . ALA B 1 266 ? -5.34 26.656 2.93 1 86.75 266 ALA B C 1
ATOM 4834 O O . ALA B 1 266 ? -5.289 27.141 4.059 1 86.75 266 ALA B O 1
ATOM 4835 N N . ARG B 1 267 ? -4.445 26.828 2.027 1 82.25 267 ARG B N 1
ATOM 4836 C CA . ARG B 1 267 ? -3.246 27.609 2.316 1 82.25 267 ARG B CA 1
ATOM 4837 C C . ARG B 1 267 ? -3.594 29.062 2.598 1 82.25 267 ARG B C 1
ATOM 4839 O O . ARG B 1 267 ? -2.996 29.688 3.473 1 82.25 267 ARG B O 1
ATOM 4846 N N . GLN B 1 268 ? -4.508 29.594 1.845 1 84.06 268 GLN B N 1
ATOM 4847 C CA . GLN B 1 268 ? -4.91 30.984 2.051 1 84.06 268 GLN B CA 1
ATOM 4848 C C . GLN B 1 268 ? -5.574 31.172 3.414 1 84.06 268 GLN B C 1
ATOM 4850 O O . GLN B 1 268 ? -5.34 32.156 4.094 1 84.06 268 GLN B O 1
ATOM 4855 N N . LEU B 1 269 ? -6.352 30.234 3.816 1 88.44 269 LEU B N 1
ATOM 4856 C CA . LEU B 1 269 ? -7.012 30.297 5.117 1 88.44 269 LEU B CA 1
ATOM 4857 C C . LEU B 1 269 ? -5.984 30.25 6.246 1 88.44 269 LEU B C 1
ATOM 4859 O O . LEU B 1 269 ? -6.129 30.953 7.246 1 88.44 269 LEU B O 1
ATOM 4863 N N . SER B 1 270 ? -5.008 29.438 6.035 1 82.69 270 SER B N 1
ATOM 4864 C CA . SER B 1 270 ? -3.951 29.328 7.035 1 82.69 270 SER B CA 1
ATOM 4865 C C . SER B 1 270 ? -3.111 30.609 7.074 1 82.69 270 SER B C 1
ATOM 4867 O O . SER B 1 270 ? -2.803 31.125 8.156 1 82.69 270 SER B O 1
ATOM 4869 N N . LEU B 1 271 ? -2.729 31.109 5.906 1 79.56 271 LEU B N 1
ATOM 4870 C CA . LEU B 1 271 ? -1.853 32.281 5.797 1 79.56 271 LEU B CA 1
ATOM 4871 C C . LEU B 1 271 ? -2.543 33.531 6.324 1 79.56 271 LEU B C 1
ATOM 4873 O O . LEU B 1 271 ? -1.938 34.312 7.051 1 79.56 271 LEU B O 1
ATOM 4877 N N . LEU B 1 272 ? -3.824 33.75 5.988 1 85.12 272 LEU B N 1
ATOM 4878 C CA . LEU B 1 272 ? -4.523 35 6.258 1 85.12 272 LEU B CA 1
ATOM 4879 C C . LEU B 1 272 ? -5.203 34.969 7.625 1 85.12 272 LEU B C 1
ATOM 4881 O O . LEU B 1 272 ? -5.336 36 8.289 1 85.12 272 LEU B O 1
ATOM 4885 N N . TYR B 1 273 ? -5.586 33.812 8.055 1 90.31 273 TYR B N 1
ATOM 4886 C CA . TYR B 1 273 ? -6.441 33.75 9.242 1 90.31 273 TYR B CA 1
ATOM 4887 C C . TYR B 1 273 ? -5.902 32.781 10.266 1 90.31 273 TYR B C 1
ATOM 4889 O O . TYR B 1 273 ? -6.582 32.469 11.25 1 90.31 273 TYR B O 1
ATOM 4897 N N . HIS B 1 274 ? -4.801 32.125 9.992 1 83.44 274 HIS B N 1
ATOM 4898 C CA . HIS B 1 274 ? -4.016 31.344 10.93 1 83.44 274 HIS B CA 1
ATOM 4899 C C . HIS B 1 274 ? -4.762 30.078 11.336 1 83.44 274 HIS B C 1
ATOM 4901 O O . HIS B 1 274 ? -4.652 29.625 12.484 1 83.44 274 HIS B O 1
ATOM 4907 N N . LEU B 1 275 ? -5.652 29.625 10.492 1 87.75 275 LEU B N 1
ATOM 4908 C CA . LEU B 1 275 ? -6.289 28.328 10.742 1 87.75 275 LEU B CA 1
ATOM 4909 C C . LEU B 1 275 ? -5.289 27.188 10.57 1 87.75 275 LEU B C 1
ATOM 4911 O O . LEU B 1 275 ? -4.441 27.234 9.68 1 87.75 275 LEU B O 1
ATOM 4915 N N . ASP B 1 276 ? -5.391 26.188 11.453 1 83.56 276 ASP B N 1
ATOM 4916 C CA . ASP B 1 276 ? -4.625 24.969 11.242 1 83.56 276 ASP B CA 1
ATOM 4917 C C . ASP B 1 276 ? -5.016 24.297 9.93 1 83.56 276 ASP B C 1
ATOM 4919 O O . ASP B 1 276 ? -6.117 24.516 9.422 1 83.56 276 ASP B O 1
ATOM 4923 N N . HIS B 1 277 ? -4.074 23.531 9.422 1 84.12 277 HIS B N 1
ATOM 4924 C CA . HIS B 1 277 ? -4.305 22.859 8.148 1 84.12 277 HIS B CA 1
ATOM 4925 C C . HIS B 1 277 ? -5.574 22.016 8.195 1 84.12 277 HIS B C 1
ATOM 4927 O O . HIS B 1 277 ? -6.422 22.109 7.305 1 84.12 277 HIS B O 1
ATOM 4933 N N . GLY B 1 278 ? -5.758 21.234 9.242 1 89.12 278 GLY B N 1
ATOM 4934 C CA . GLY B 1 278 ? -6.941 20.406 9.391 1 89.12 278 GLY B CA 1
ATOM 4935 C C . GLY B 1 278 ? -8.227 21.203 9.461 1 89.12 278 GLY B C 1
ATOM 4936 O O . GLY B 1 278 ? -9.258 20.781 8.922 1 89.12 278 GLY B O 1
ATOM 4937 N N . GLN B 1 279 ? -8.172 22.344 10.117 1 92.62 279 GLN B N 1
ATOM 4938 C CA . GLN B 1 279 ? -9.336 23.219 10.234 1 92.62 279 GLN B CA 1
ATOM 4939 C C . GLN B 1 279 ? -9.734 23.781 8.875 1 92.62 279 GLN B C 1
ATOM 4941 O O . GLN B 1 279 ? -10.914 23.828 8.531 1 92.62 279 GLN B O 1
ATOM 4946 N N . SER B 1 280 ? -8.703 24.188 8.148 1 92.38 280 SER B N 1
ATOM 4947 C CA . SER B 1 280 ? -8.961 24.734 6.82 1 92.38 280 SER B CA 1
ATOM 4948 C C . SER B 1 280 ? -9.602 23.688 5.914 1 92.38 280 SER B C 1
ATOM 4950 O O . SER B 1 280 ? -10.547 23.984 5.18 1 92.38 280 SER B O 1
ATOM 4952 N N . LEU B 1 281 ? -9.156 22.516 6.004 1 93.69 281 LEU B N 1
ATOM 4953 C CA . LEU B 1 281 ? -9.672 21.438 5.172 1 93.69 281 LEU B CA 1
ATOM 4954 C C . LEU B 1 281 ? -11.094 21.062 5.582 1 93.69 281 LEU B C 1
ATOM 4956 O O . LEU B 1 281 ? -11.938 20.781 4.727 1 93.69 281 LEU B O 1
ATOM 4960 N N . ALA B 1 282 ? -11.312 21.078 6.875 1 96.5 282 ALA B N 1
ATOM 4961 C CA . ALA B 1 282 ? -12.617 20.703 7.41 1 96.5 282 ALA B CA 1
ATOM 4962 C C . ALA B 1 282 ? -13.719 21.625 6.898 1 96.5 282 ALA B C 1
ATOM 4964 O O . ALA B 1 282 ? -14.836 21.188 6.645 1 96.5 282 ALA B O 1
ATOM 4965 N N . VAL B 1 283 ? -13.414 22.859 6.77 1 96.38 283 VAL B N 1
ATOM 4966 C CA . VAL B 1 283 ? -14.422 23.828 6.355 1 96.38 283 VAL B CA 1
ATOM 4967 C C . VAL B 1 283 ? -14.641 23.734 4.848 1 96.38 283 VAL B C 1
ATOM 4969 O O . VAL B 1 283 ? -15.742 23.984 4.359 1 96.38 283 VAL B O 1
ATOM 4972 N N . LEU B 1 284 ? -13.625 23.344 4.102 1 94.94 284 LEU B N 1
ATOM 4973 C CA . LEU B 1 284 ? -13.656 23.453 2.648 1 94.94 284 LEU B CA 1
ATOM 4974 C C . LEU B 1 284 ? -14.18 22.172 2.02 1 94.94 284 LEU B C 1
ATOM 4976 O O . LEU B 1 284 ? -14.805 22.203 0.958 1 94.94 284 LEU B O 1
ATOM 4980 N N . LEU B 1 285 ? -13.938 21.016 2.598 1 95.44 285 LEU B N 1
ATOM 4981 C CA . LEU B 1 285 ? -14.148 19.734 1.923 1 95.44 285 LEU B CA 1
ATOM 4982 C C . LEU B 1 285 ? -15.625 19.531 1.605 1 95.44 285 LEU B C 1
ATOM 4984 O O . LEU B 1 285 ? -15.977 19.156 0.483 1 95.44 285 LEU B O 1
ATOM 4988 N N . PRO B 1 286 ? -16.531 19.734 2.596 1 96.31 286 PRO B N 1
ATOM 4989 C CA . PRO B 1 286 ? -17.953 19.531 2.262 1 96.31 286 PRO B CA 1
ATOM 4990 C C . PRO B 1 286 ? -18.406 20.391 1.077 1 96.31 286 PRO B C 1
ATOM 4992 O O . PRO B 1 286 ? -19.156 19.906 0.226 1 96.31 286 PRO B O 1
ATOM 4995 N N . ALA B 1 287 ? -17.922 21.578 1.058 1 94.62 287 ALA B N 1
ATOM 4996 C CA . ALA B 1 287 ? -18.25 22.469 -0.05 1 94.62 287 ALA B CA 1
ATOM 4997 C C . ALA B 1 287 ? -17.672 21.953 -1.362 1 94.62 287 ALA B C 1
ATOM 4999 O O . ALA B 1 287 ? -18.312 22.047 -2.414 1 94.62 287 ALA B O 1
ATOM 5000 N N . LEU B 1 288 ? -16.438 21.516 -1.315 1 91.94 288 LEU B N 1
ATOM 5001 C CA . LEU B 1 288 ? -15.812 20.953 -2.5 1 91.94 288 LEU B CA 1
ATOM 5002 C C . LEU B 1 288 ? -16.609 19.766 -3.023 1 91.94 288 LEU B C 1
ATOM 5004 O O . LEU B 1 288 ? -16.812 19.625 -4.234 1 91.94 288 LEU B O 1
ATOM 5008 N N . LEU B 1 289 ? -17.047 18.859 -2.104 1 93.69 289 LEU B N 1
ATOM 5009 C CA . LEU B 1 289 ? -17.812 17.688 -2.504 1 93.69 289 LEU B CA 1
ATOM 5010 C C . LEU B 1 289 ? -19.125 18.094 -3.18 1 93.69 289 LEU B C 1
ATOM 5012 O O . LEU B 1 289 ? -19.531 17.484 -4.168 1 93.69 289 LEU B O 1
ATOM 5016 N N . ALA B 1 290 ? -19.688 19.109 -2.629 1 93.38 290 ALA B N 1
ATOM 5017 C CA . ALA B 1 290 ? -20.922 19.625 -3.238 1 93.38 290 ALA B CA 1
ATOM 5018 C C . ALA B 1 290 ? -20.656 20.172 -4.641 1 93.38 290 ALA B C 1
ATOM 5020 O O . ALA B 1 290 ? -21.469 19.969 -5.551 1 93.38 290 ALA B O 1
ATOM 5021 N N . GLU B 1 291 ? -19.562 20.844 -4.766 1 89.06 291 GLU B N 1
ATOM 5022 C CA . GLU B 1 291 ? -19.156 21.375 -6.066 1 89.06 291 GLU B CA 1
ATOM 5023 C C . GLU B 1 291 ? -18.922 20.25 -7.078 1 89.06 291 GLU B C 1
ATOM 5025 O O . GLU B 1 291 ? -19.188 20.422 -8.266 1 89.06 291 GLU B O 1
ATOM 5030 N N . TYR B 1 292 ? -18.438 19.125 -6.633 1 87.12 292 TYR B N 1
ATOM 5031 C CA . TYR B 1 292 ? -18.047 18.031 -7.516 1 87.12 292 TYR B CA 1
ATOM 5032 C C . TYR B 1 292 ? -19.172 17.031 -7.707 1 87.12 292 TYR B C 1
ATOM 5034 O O . TYR B 1 292 ? -19.062 16.094 -8.492 1 87.12 292 TYR B O 1
ATOM 5042 N N . ALA B 1 293 ? -20.219 17.188 -7.078 1 89.25 293 ALA B N 1
ATOM 5043 C CA . ALA B 1 293 ? -21.297 16.203 -7.059 1 89.25 293 ALA B CA 1
ATOM 5044 C C . ALA B 1 293 ? -21.797 15.898 -8.469 1 89.25 293 ALA B C 1
ATOM 5046 O O . ALA B 1 293 ? -22.047 14.734 -8.805 1 89.25 293 ALA B O 1
ATOM 5047 N N . ASP B 1 294 ? -21.797 16.844 -9.352 1 85.94 294 ASP B N 1
ATOM 5048 C CA . ASP B 1 294 ? -22.297 16.641 -10.711 1 85.94 294 ASP B CA 1
ATOM 5049 C C . ASP B 1 294 ? -21.172 16.203 -11.648 1 85.94 294 ASP B C 1
ATOM 5051 O O . ASP B 1 294 ? -21.438 15.586 -12.68 1 85.94 294 ASP B O 1
ATOM 5055 N N . GLN B 1 295 ? -20.047 16.578 -11.273 1 81.56 295 GLN B N 1
ATOM 5056 C CA . GLN B 1 295 ? -18.906 16.297 -12.141 1 81.56 295 GLN B CA 1
ATOM 5057 C C . GLN B 1 295 ? -18.422 14.859 -11.945 1 81.56 295 GLN B C 1
ATOM 5059 O O . GLN B 1 295 ? -17.875 14.258 -12.875 1 81.56 295 GLN B O 1
ATOM 5064 N N . HIS B 1 296 ? -18.609 14.336 -10.742 1 85.25 296 HIS B N 1
ATOM 5065 C CA . HIS B 1 296 ? -18.109 13.008 -10.43 1 85.25 296 HIS B CA 1
ATOM 5066 C C . HIS B 1 296 ? -19.188 12.156 -9.766 1 85.25 296 HIS B C 1
ATOM 5068 O O . HIS B 1 296 ? -18.953 11.578 -8.703 1 85.25 296 HIS B O 1
ATOM 5074 N N . PRO B 1 297 ? -20.281 12.023 -10.383 1 87.94 297 PRO B N 1
ATOM 5075 C CA . PRO B 1 297 ? -21.406 11.32 -9.742 1 87.94 297 PRO B CA 1
ATOM 5076 C C . PRO B 1 297 ? -21.062 9.875 -9.375 1 87.94 297 PRO B C 1
ATOM 5078 O O . PRO B 1 297 ? -21.453 9.398 -8.312 1 87.94 297 PRO B O 1
ATOM 5081 N N . ARG B 1 298 ? -20.344 9.188 -10.188 1 89.69 298 ARG B N 1
ATOM 5082 C CA . ARG B 1 298 ? -20 7.797 -9.914 1 89.69 298 ARG B CA 1
ATOM 5083 C C . ARG B 1 298 ? -19.203 7.672 -8.617 1 89.69 298 ARG B C 1
ATOM 5085 O O . ARG B 1 298 ? -19.531 6.855 -7.754 1 89.69 298 ARG B O 1
ATOM 5092 N N . GLN B 1 299 ? -18.188 8.492 -8.492 1 90.88 299 GLN B N 1
ATOM 5093 C CA . GLN B 1 299 ? -17.297 8.422 -7.336 1 90.88 299 GLN B CA 1
ATOM 5094 C C . GLN B 1 299 ? -18.016 8.797 -6.051 1 90.88 299 GLN B C 1
ATOM 5096 O O . GLN B 1 299 ? -17.797 8.188 -5.004 1 90.88 299 GLN B O 1
ATOM 5101 N N . LEU B 1 300 ? -18.859 9.82 -6.188 1 94.12 300 LEU B N 1
ATOM 5102 C CA . LEU B 1 300 ? -19.547 10.281 -4.98 1 94.12 300 LEU B CA 1
ATOM 5103 C C . LEU B 1 300 ? -20.641 9.305 -4.566 1 94.12 300 LEU B C 1
ATOM 5105 O O . LEU B 1 300 ? -20.906 9.125 -3.375 1 94.12 300 LEU B O 1
ATOM 5109 N N . LEU B 1 301 ? -21.266 8.695 -5.539 1 95.81 301 LEU B N 1
ATOM 5110 C CA . LEU B 1 301 ? -22.219 7.648 -5.207 1 95.81 301 LEU B CA 1
ATOM 5111 C C . LEU B 1 301 ? -21.531 6.457 -4.559 1 95.81 301 LEU B C 1
ATOM 5113 O O . LEU B 1 301 ? -22.062 5.867 -3.609 1 95.81 301 LEU B O 1
ATOM 5117 N N . ARG B 1 302 ? -20.406 6.059 -5.051 1 95.19 302 ARG B N 1
ATOM 5118 C CA . ARG B 1 302 ? -19.609 5.008 -4.426 1 95.19 302 ARG B CA 1
ATOM 5119 C C . ARG B 1 302 ? -19.203 5.398 -3.008 1 95.19 302 ARG B C 1
ATOM 5121 O O . ARG B 1 302 ? -19.281 4.578 -2.088 1 95.19 302 ARG B O 1
ATOM 5128 N N . TYR B 1 303 ? -18.781 6.656 -2.91 1 96.56 303 TYR B N 1
ATOM 5129 C CA . TYR B 1 303 ? -18.422 7.199 -1.603 1 96.56 303 TYR B CA 1
ATOM 5130 C C . TYR B 1 303 ? -19.594 7.078 -0.626 1 96.56 303 TYR B C 1
ATOM 5132 O O . TYR B 1 303 ? -19.406 6.633 0.509 1 96.56 303 TYR B O 1
ATOM 5140 N N . ALA B 1 304 ? -20.766 7.41 -1.08 1 98.19 304 ALA B N 1
ATOM 5141 C CA . ALA B 1 304 ? -21.969 7.312 -0.252 1 98.19 304 ALA B CA 1
ATOM 5142 C C . ALA B 1 304 ? -22.219 5.871 0.179 1 98.19 304 ALA B C 1
ATOM 5144 O O . ALA B 1 304 ? -22.547 5.609 1.34 1 98.19 304 ALA B O 1
ATOM 5145 N N . GLY B 1 305 ? -22.047 4.984 -0.655 1 97.81 305 GLY B N 1
ATOM 5146 C CA . GLY B 1 305 ? -22.312 3.582 -0.369 1 97.81 305 GLY B CA 1
ATOM 5147 C C . GLY B 1 305 ? -21.203 2.908 0.4 1 97.81 305 GLY B C 1
ATOM 5148 O O . GLY B 1 305 ? -21.422 2.373 1.488 1 97.81 305 GLY B O 1
ATOM 5149 N N . GLN B 1 306 ? -20 2.936 -0.079 1 97.25 306 GLN B N 1
ATOM 5150 C CA . GLN B 1 306 ? -18.891 2.127 0.415 1 97.25 306 GLN B CA 1
ATOM 5151 C C . GLN B 1 306 ? -18.312 2.705 1.705 1 97.25 306 GLN B C 1
ATOM 5153 O O . GLN B 1 306 ? -17.812 1.967 2.553 1 97.25 306 GLN B O 1
ATOM 5158 N N . VAL B 1 307 ? -18.391 4.027 1.905 1 98.19 307 VAL B N 1
ATOM 5159 C CA . VAL B 1 307 ? -17.781 4.645 3.078 1 98.19 307 VAL B CA 1
ATOM 5160 C C . VAL B 1 307 ? -18.844 4.918 4.133 1 98.19 307 VAL B C 1
ATOM 5162 O O . VAL B 1 307 ? -18.641 4.656 5.32 1 98.19 307 VAL B O 1
ATOM 5165 N N . TRP B 1 308 ? -20.031 5.285 3.668 1 98.5 308 TRP B N 1
ATOM 5166 C CA . TRP B 1 308 ? -21 5.746 4.656 1 98.5 308 TRP B CA 1
ATOM 5167 C C . TRP B 1 308 ? -22.188 4.793 4.734 1 98.5 308 TRP B C 1
ATOM 5169 O O . TRP B 1 308 ? -23.109 4.996 5.539 1 98.5 308 TRP B O 1
ATOM 5179 N N . GLY B 1 309 ? -22.25 3.77 3.908 1 97.31 309 GLY B N 1
ATOM 5180 C CA . GLY B 1 309 ? -23.297 2.771 3.973 1 97.31 309 GLY B CA 1
ATOM 5181 C C . GLY B 1 309 ? -24.641 3.277 3.463 1 97.31 309 GLY B C 1
ATOM 5182 O O . GLY B 1 309 ? -25.688 2.783 3.867 1 97.31 309 GLY B O 1
ATOM 5183 N N . LEU B 1 310 ? -24.625 4.23 2.629 1 97.81 310 LEU B N 1
ATOM 5184 C CA . LEU B 1 310 ? -25.844 4.836 2.111 1 97.81 310 LEU B CA 1
ATOM 5185 C C . LEU B 1 310 ? -26.188 4.27 0.737 1 97.81 310 LEU B C 1
ATOM 5187 O O . LEU B 1 310 ? -25.812 4.836 -0.288 1 97.81 310 LEU B O 1
ATOM 5191 N N . HIS B 1 311 ? -27.031 3.215 0.719 1 95.81 311 HIS B N 1
ATOM 5192 C CA . HIS B 1 311 ? -27.312 2.479 -0.507 1 95.81 311 HIS B CA 1
ATOM 5193 C C . HIS B 1 311 ? -28.75 2.723 -0.981 1 95.81 311 HIS B C 1
ATOM 5195 O O . HIS B 1 311 ? -29.094 2.379 -2.113 1 95.81 311 HIS B O 1
ATOM 5201 N N . ARG B 1 312 ? -29.594 3.338 -0.175 1 95.44 312 ARG B N 1
ATOM 5202 C CA . ARG B 1 312 ? -31.016 3.51 -0.505 1 95.44 312 ARG B CA 1
ATOM 5203 C C . ARG B 1 312 ? -31.328 4.969 -0.824 1 95.44 312 ARG B C 1
ATOM 5205 O O . ARG B 1 312 ? -30.688 5.875 -0.29 1 95.44 312 ARG B O 1
ATOM 5212 N N . GLY B 1 313 ? -32.281 5.156 -1.66 1 95.94 313 GLY B N 1
ATOM 5213 C CA . GLY B 1 313 ? -32.719 6.496 -2.031 1 95.94 313 GLY B CA 1
ATOM 5214 C C . GLY B 1 313 ? -32.156 6.945 -3.371 1 95.94 313 GLY B C 1
ATOM 5215 O O . GLY B 1 313 ? -31.375 6.227 -3.998 1 95.94 313 GLY B O 1
ATOM 5216 N N . ALA B 1 314 ? -32.594 8.141 -3.766 1 97.19 314 ALA B N 1
ATOM 5217 C CA . ALA B 1 314 ? -32.156 8.703 -5.039 1 97.19 314 ALA B CA 1
ATOM 5218 C C . ALA B 1 314 ? -30.672 9.078 -4.996 1 97.19 314 ALA B C 1
ATOM 5220 O O . ALA B 1 314 ? -30.156 9.461 -3.943 1 97.19 314 ALA B O 1
ATOM 5221 N N . PRO B 1 315 ? -30.031 9.008 -6.121 1 96.25 315 PRO B N 1
ATOM 5222 C CA . PRO B 1 315 ? -28.594 9.289 -6.164 1 96.25 315 PRO B CA 1
ATOM 5223 C C . PRO B 1 315 ? -28.25 10.633 -5.539 1 96.25 315 PRO B C 1
ATOM 5225 O O . PRO B 1 315 ? -27.312 10.719 -4.746 1 96.25 315 PRO B O 1
ATOM 5228 N N . GLN B 1 316 ? -28.984 11.641 -5.832 1 95.44 316 GLN B N 1
ATOM 5229 C CA . GLN B 1 316 ? -28.672 12.977 -5.328 1 95.44 316 GLN B CA 1
ATOM 5230 C C . GLN B 1 316 ? -28.828 13.039 -3.812 1 95.44 316 GLN B C 1
ATOM 5232 O O . GLN B 1 316 ? -28.062 13.719 -3.133 1 95.44 316 GLN B O 1
ATOM 5237 N N . GLN B 1 317 ? -29.797 12.344 -3.305 1 97.06 317 GLN B N 1
ATOM 5238 C CA . GLN B 1 317 ? -30.031 12.305 -1.865 1 97.06 317 GLN B CA 1
ATOM 5239 C C . GLN B 1 317 ? -28.906 11.555 -1.148 1 97.06 317 GLN B C 1
ATOM 5241 O O . GLN B 1 317 ? -28.484 11.953 -0.061 1 97.06 317 GLN B O 1
ATOM 5246 N N . ARG B 1 318 ? -28.469 10.469 -1.787 1 97.62 318 ARG B N 1
ATOM 5247 C CA . ARG B 1 318 ? -27.375 9.68 -1.207 1 97.62 318 ARG B CA 1
ATOM 5248 C C . ARG B 1 318 ? -26.094 10.492 -1.137 1 97.62 318 ARG B C 1
ATOM 5250 O O . ARG B 1 318 ? -25.375 10.453 -0.13 1 97.62 318 ARG B O 1
ATOM 5257 N N . VAL B 1 319 ? -25.859 11.234 -2.201 1 97.12 319 VAL B N 1
ATOM 5258 C CA . VAL B 1 319 ? -24.656 12.055 -2.262 1 97.12 319 VAL B CA 1
ATOM 5259 C C . VAL B 1 319 ? -24.734 13.164 -1.217 1 97.12 319 VAL B C 1
ATOM 5261 O O . VAL B 1 319 ? -23.766 13.414 -0.489 1 97.12 319 VAL B O 1
ATOM 5264 N N . SER B 1 320 ? -25.906 13.82 -1.09 1 97.25 320 SER B N 1
ATOM 5265 C CA . SER B 1 320 ? -26.094 14.883 -0.102 1 97.25 320 SER B CA 1
ATOM 5266 C C . SER B 1 320 ? -25.938 14.344 1.317 1 97.25 320 SER B C 1
ATOM 5268 O O . SER B 1 320 ? -25.328 14.992 2.168 1 97.25 320 SER B O 1
ATOM 5270 N N . ALA B 1 321 ? -26.453 13.195 1.511 1 98.25 321 ALA B N 1
ATOM 5271 C CA . ALA B 1 321 ? -26.344 12.578 2.828 1 98.25 321 ALA B CA 1
ATOM 5272 C C . ALA B 1 321 ? -24.906 12.227 3.158 1 98.25 321 ALA B C 1
ATOM 5274 O O . ALA B 1 321 ? -24.469 12.344 4.309 1 98.25 321 ALA B O 1
ATOM 5275 N N . ALA B 1 322 ? -24.172 11.781 2.158 1 98.38 322 ALA B N 1
ATOM 5276 C CA . ALA B 1 322 ? -22.766 11.461 2.359 1 98.38 322 ALA B CA 1
ATOM 5277 C C . ALA B 1 322 ? -21.969 12.711 2.725 1 98.38 322 ALA B C 1
ATOM 5279 O O . ALA B 1 322 ? -21.078 12.656 3.57 1 98.38 322 ALA B O 1
ATOM 5280 N N . ILE B 1 323 ? -22.25 13.828 2.084 1 97.81 323 ILE B N 1
ATOM 5281 C CA . ILE B 1 323 ? -21.609 15.102 2.387 1 97.81 323 ILE B CA 1
ATOM 5282 C C . ILE B 1 323 ? -21.938 15.516 3.822 1 97.81 323 ILE B C 1
ATOM 5284 O O . ILE B 1 323 ? -21.047 15.922 4.574 1 97.81 323 ILE B O 1
ATOM 5288 N N . GLY B 1 324 ? -23.203 15.352 4.215 1 98.31 324 GLY B N 1
ATOM 5289 C CA . GLY B 1 324 ? -23.594 15.625 5.586 1 98.31 324 GLY B CA 1
ATOM 5290 C C . GLY B 1 324 ? -22.906 14.734 6.602 1 98.31 324 GLY B C 1
ATOM 5291 O O . GLY B 1 324 ? -22.5 15.195 7.668 1 98.31 324 GLY B O 1
ATOM 5292 N N . ALA B 1 325 ? -22.797 13.469 6.273 1 98.69 325 ALA B N 1
ATOM 5293 C CA . ALA B 1 325 ? -22.109 12.523 7.152 1 98.69 325 ALA B CA 1
ATOM 5294 C C . ALA B 1 325 ? -20.641 12.891 7.32 1 98.69 325 ALA B C 1
ATOM 5296 O O . ALA B 1 325 ? -20.078 12.727 8.406 1 98.69 325 ALA B O 1
ATOM 5297 N N . THR B 1 326 ? -20.062 13.367 6.238 1 98.5 326 THR B N 1
ATOM 5298 C CA . THR B 1 326 ? -18.672 13.82 6.289 1 98.5 326 THR B CA 1
ATOM 5299 C C . THR B 1 326 ? -18.516 15 7.246 1 98.5 326 THR B C 1
ATOM 5301 O O . THR B 1 326 ? -17.641 15 8.109 1 98.5 326 THR B O 1
ATOM 5304 N N . ALA B 1 327 ? -19.375 15.977 7.117 1 98.38 327 ALA B N 1
ATOM 5305 C CA . ALA B 1 327 ? -19.375 17.125 8.016 1 98.38 327 ALA B CA 1
ATOM 5306 C C . ALA B 1 327 ? -19.594 16.703 9.461 1 98.38 327 ALA B C 1
ATOM 5308 O O . ALA B 1 327 ? -18.938 17.203 10.375 1 98.38 327 ALA B O 1
ATOM 5309 N N . GLY B 1 328 ? -20.547 15.797 9.648 1 98.56 328 GLY B N 1
ATOM 5310 C CA . GLY B 1 328 ? -20.828 15.273 10.977 1 98.56 328 GLY B CA 1
ATOM 5311 C C . GLY B 1 328 ? -19.625 14.578 11.602 1 98.56 328 GLY B C 1
ATOM 5312 O O . GLY B 1 328 ? -19.375 14.734 12.797 1 98.56 328 GLY B O 1
ATOM 5313 N N . PHE B 1 329 ? -18.938 13.828 10.867 1 98.69 329 PHE B N 1
ATOM 5314 C CA . PHE B 1 329 ? -17.734 13.164 11.336 1 98.69 329 PHE B CA 1
ATOM 5315 C C . PHE B 1 329 ? -16.672 14.18 11.758 1 98.69 329 PHE B C 1
ATOM 5317 O O . PHE B 1 329 ? -16.047 14.031 12.805 1 98.69 329 PHE B O 1
ATOM 5324 N N . PHE B 1 330 ? -16.438 15.242 10.875 1 98.56 330 PHE B N 1
ATOM 5325 C CA . PHE B 1 330 ? -15.469 16.281 11.211 1 98.56 330 PHE B CA 1
ATOM 5326 C C . PHE B 1 330 ? -15.844 16.969 12.516 1 98.56 330 PHE B C 1
ATOM 5328 O O . PHE B 1 330 ? -14.984 17.234 13.359 1 98.56 330 PHE B O 1
ATOM 5335 N N . GLN B 1 331 ? -17.141 17.188 12.742 1 98.19 331 GLN B N 1
ATOM 5336 C CA . GLN B 1 331 ? -17.625 17.797 13.977 1 98.19 331 GLN B CA 1
ATOM 5337 C C . GLN B 1 331 ? -17.406 16.875 15.172 1 98.19 331 GLN B C 1
ATOM 5339 O O . GLN B 1 331 ? -17.016 17.344 16.25 1 98.19 331 GLN B O 1
ATOM 5344 N N . ARG B 1 332 ? -17.609 15.648 14.93 1 97.81 332 ARG B N 1
ATOM 5345 C CA . ARG B 1 332 ? -17.344 14.672 15.977 1 97.81 332 ARG B CA 1
ATOM 5346 C C . ARG B 1 332 ? -15.867 14.664 16.359 1 97.81 332 ARG B C 1
ATOM 5348 O O . ARG B 1 332 ? -15.516 14.406 17.516 1 97.81 332 ARG B O 1
ATOM 5355 N N . MET B 1 333 ? -15.062 14.945 15.438 1 97.5 333 MET B N 1
ATOM 5356 C CA . MET B 1 333 ? -13.617 15 15.68 1 97.5 333 MET B CA 1
ATOM 5357 C C . MET B 1 333 ? -13.219 16.344 16.266 1 97.5 333 MET B C 1
ATOM 5359 O O . MET B 1 333 ? -12.031 16.609 16.484 1 97.5 333 MET B O 1
ATOM 5363 N N . GLY B 1 334 ? -14.141 17.25 16.453 1 96.81 334 GLY B N 1
ATOM 5364 C CA . GLY B 1 334 ? -13.883 18.5 17.141 1 96.81 334 GLY B CA 1
ATOM 5365 C C . GLY B 1 334 ? -13.594 19.656 16.188 1 96.81 334 GLY B C 1
ATOM 5366 O O . GLY B 1 334 ? -13.125 20.703 16.609 1 96.81 334 GLY B O 1
ATOM 5367 N N . LEU B 1 335 ? -13.859 19.484 14.906 1 97.19 335 LEU B N 1
ATOM 5368 C CA . LEU B 1 335 ? -13.555 20.547 13.945 1 97.19 335 LEU B CA 1
ATOM 5369 C C . LEU B 1 335 ? -14.828 21.172 13.391 1 97.19 335 LEU B C 1
ATOM 5371 O O . LEU B 1 335 ? -15.797 20.453 13.109 1 97.19 335 LEU B O 1
ATOM 5375 N N . ALA B 1 336 ? -14.812 22.469 13.266 1 97.31 336 ALA B N 1
ATOM 5376 C CA . ALA B 1 336 ? -15.922 23.172 12.633 1 97.31 336 ALA B CA 1
ATOM 5377 C C . ALA B 1 336 ? -15.906 22.984 11.117 1 97.31 336 ALA B C 1
ATOM 5379 O O . ALA B 1 336 ? -14.844 22.797 10.523 1 97.31 336 ALA B O 1
ATOM 5380 N N . THR B 1 337 ? -17.078 23.062 10.445 1 97.62 337 THR B N 1
ATOM 5381 C CA . THR B 1 337 ? -17.156 22.75 9.016 1 97.62 337 THR B CA 1
ATOM 5382 C C . THR B 1 337 ? -17.719 23.953 8.242 1 97.62 337 THR B C 1
ATOM 5384 O O . THR B 1 337 ? -18.141 23.797 7.094 1 97.62 337 THR B O 1
ATOM 5387 N N . ARG B 1 338 ? -17.719 25.109 8.867 1 97.19 338 ARG B N 1
ATOM 5388 C CA . ARG B 1 338 ? -18.141 26.344 8.227 1 97.19 338 ARG B CA 1
ATOM 5389 C C . ARG B 1 338 ? -17.172 27.484 8.547 1 97.19 338 ARG B C 1
ATOM 5391 O O . ARG B 1 338 ? -16.625 27.547 9.648 1 97.19 338 ARG B O 1
ATOM 5398 N N . LEU B 1 339 ? -17.047 28.422 7.578 1 97.25 339 LEU B N 1
ATOM 5399 C CA . LEU B 1 339 ? -16.172 29.562 7.754 1 97.25 339 LEU B CA 1
ATOM 5400 C C . LEU B 1 339 ? -16.656 30.453 8.898 1 97.25 339 LEU B C 1
ATOM 5402 O O . LEU B 1 339 ? -15.844 31 9.648 1 97.25 339 LEU B O 1
ATOM 5406 N N . SER B 1 340 ? -17.938 30.5 9.102 1 96.94 340 SER B N 1
ATOM 5407 C CA . SER B 1 340 ? -18.531 31.359 10.117 1 96.94 340 SER B CA 1
ATOM 5408 C C . SER B 1 340 ? -18.109 30.922 11.523 1 96.94 340 SER B C 1
ATOM 5410 O O . SER B 1 340 ? -18 31.75 12.43 1 96.94 340 SER B O 1
ATOM 5412 N N . ALA B 1 341 ? -17.891 29.656 11.688 1 96.75 341 ALA B N 1
ATOM 5413 C CA . ALA B 1 341 ? -17.484 29.141 12.977 1 96.75 341 ALA B CA 1
ATOM 5414 C C . ALA B 1 341 ? -16.094 29.656 13.367 1 96.75 341 ALA B C 1
ATOM 5416 O O . ALA B 1 341 ? -15.719 29.609 14.539 1 96.75 341 ALA B O 1
ATOM 5417 N N . HIS B 1 342 ? -15.367 30.188 12.445 1 96.06 342 HIS B N 1
ATOM 5418 C CA . HIS B 1 342 ? -14.047 30.75 12.688 1 96.06 342 HIS B CA 1
ATOM 5419 C C . HIS B 1 342 ? -14.078 32.281 12.586 1 96.06 342 HIS B C 1
ATOM 5421 O O . HIS B 1 342 ? -13.039 32.906 12.422 1 96.06 342 HIS B O 1
ATOM 5427 N N . GLY B 1 343 ? -15.305 32.812 12.539 1 95.75 343 GLY B N 1
ATOM 5428 C CA . GLY B 1 343 ? -15.469 34.25 12.484 1 95.75 343 GLY B CA 1
ATOM 5429 C C . GLY B 1 343 ? -15.25 34.812 11.102 1 95.75 343 GLY B C 1
ATOM 5430 O O . GLY B 1 343 ? -15.031 36.031 10.953 1 95.75 343 GLY B O 1
ATOM 5431 N N . LEU B 1 344 ? -15.195 34 10.109 1 96.38 344 LEU B N 1
ATOM 5432 C CA . LEU B 1 344 ? -14.938 34.438 8.742 1 96.38 344 LEU B CA 1
ATOM 5433 C C . LEU B 1 344 ? -16.25 34.625 7.969 1 96.38 344 LEU B C 1
ATOM 5435 O O . LEU B 1 344 ? -17.141 33.75 8.055 1 96.38 344 LEU B O 1
ATOM 5439 N N . ASP B 1 345 ? -16.359 35.75 7.293 1 95.5 345 ASP B N 1
ATOM 5440 C CA . ASP B 1 345 ? -17.578 36.062 6.559 1 95.5 345 ASP B CA 1
ATOM 5441 C C . ASP B 1 345 ? -17.281 36.344 5.09 1 95.5 345 ASP B C 1
ATOM 5443 O O . ASP B 1 345 ? -16.25 35.938 4.57 1 95.5 345 ASP B O 1
ATOM 5447 N N . ALA B 1 346 ? -18.203 37.031 4.43 1 94.69 346 ALA B N 1
ATOM 5448 C CA . ALA B 1 346 ? -18.094 37.281 2.996 1 94.69 346 ALA B CA 1
ATOM 5449 C C . ALA B 1 346 ? -16.891 38.156 2.691 1 94.69 346 ALA B C 1
ATOM 5451 O O . ALA B 1 346 ? -16.266 38.031 1.636 1 94.69 346 ALA B O 1
ATOM 5452 N N . GLU B 1 347 ? -16.578 39 3.58 1 95.5 347 GLU B N 1
ATOM 5453 C CA . GLU B 1 347 ? -15.398 39.844 3.4 1 95.5 347 GLU B CA 1
ATOM 5454 C C . GLU B 1 347 ? -14.117 39 3.35 1 95.5 347 GLU B C 1
ATOM 5456 O O . GLU B 1 347 ? -13.219 39.281 2.559 1 95.5 347 GLU B O 1
ATOM 5461 N N . ALA B 1 348 ? -14.094 38.094 4.25 1 94.62 348 ALA B N 1
ATOM 5462 C CA . ALA B 1 348 ? -12.945 37.188 4.246 1 94.62 348 ALA B CA 1
ATOM 5463 C C . ALA B 1 348 ? -12.836 36.438 2.918 1 94.62 348 ALA B C 1
ATOM 5465 O O . ALA B 1 348 ? -11.734 36.25 2.402 1 94.62 348 ALA B O 1
ATOM 5466 N N . VAL B 1 349 ? -13.938 36.031 2.361 1 94.38 349 VAL B N 1
ATOM 5467 C CA . VAL B 1 349 ? -13.961 35.344 1.079 1 94.38 349 VAL B CA 1
ATOM 5468 C C . VAL B 1 349 ? -13.375 36.25 -0.01 1 94.38 349 VAL B C 1
ATOM 5470 O O . VAL B 1 349 ? -12.555 35.781 -0.816 1 94.38 349 VAL B O 1
ATOM 5473 N N . ALA B 1 350 ? -13.812 37.438 -0.02 1 94 350 ALA B N 1
ATOM 5474 C CA . ALA B 1 350 ? -13.305 38.375 -1.005 1 94 350 ALA B CA 1
ATOM 5475 C C . ALA B 1 350 ? -11.797 38.562 -0.878 1 94 350 ALA B C 1
ATOM 5477 O O . ALA B 1 350 ? -11.086 38.656 -1.885 1 94 350 ALA B O 1
ATOM 5478 N N . GLU B 1 351 ? -11.367 38.625 0.323 1 93.44 351 GLU B N 1
ATOM 5479 C CA . GLU B 1 351 ? -9.945 38.781 0.576 1 93.44 351 GLU B CA 1
ATOM 5480 C C . GLU B 1 351 ? -9.156 37.594 0.065 1 93.44 351 GLU B C 1
ATOM 5482 O O . GLU B 1 351 ? -8.094 37.75 -0.545 1 93.44 351 GLU B O 1
ATOM 5487 N N . ILE B 1 352 ? -9.68 36.406 0.329 1 90.81 352 ILE B N 1
ATOM 5488 C CA . ILE B 1 352 ? -9.031 35.156 -0.113 1 90.81 352 ILE B CA 1
ATOM 5489 C C . ILE B 1 352 ? -8.969 35.125 -1.638 1 90.81 352 ILE B C 1
ATOM 5491 O O . ILE B 1 352 ? -7.926 34.812 -2.215 1 90.81 352 ILE B O 1
ATOM 5495 N N . LEU B 1 353 ? -10.055 35.469 -2.266 1 89.5 353 LEU B N 1
ATOM 5496 C CA . LEU B 1 353 ? -10.133 35.469 -3.723 1 89.5 353 LEU B CA 1
ATOM 5497 C C . LEU B 1 353 ? -9.164 36.469 -4.332 1 89.5 353 LEU B C 1
ATOM 5499 O O . LEU B 1 353 ? -8.547 36.219 -5.363 1 89.5 353 LEU B O 1
ATOM 5503 N N . ALA B 1 354 ? -9.055 37.594 -3.719 1 88 354 ALA B N 1
ATOM 5504 C CA . ALA B 1 354 ? -8.117 38.594 -4.18 1 88 354 ALA B CA 1
ATOM 5505 C C . ALA B 1 354 ? -6.676 38.094 -4.113 1 88 354 ALA B C 1
ATOM 5507 O O . ALA B 1 354 ? -5.883 38.344 -5.023 1 88 354 ALA B O 1
ATOM 5508 N N . GLN B 1 355 ? -6.395 37.438 -3.049 1 82.69 355 GLN B N 1
ATOM 5509 C CA . GLN B 1 355 ? -5.059 36.875 -2.885 1 82.69 355 GLN B CA 1
ATOM 5510 C C . GLN B 1 355 ? -4.781 35.812 -3.92 1 82.69 355 GLN B C 1
ATOM 5512 O O . GLN B 1 355 ? -3.652 35.656 -4.387 1 82.69 355 GLN B O 1
ATOM 5517 N N . LEU B 1 356 ? -5.801 34.938 -4.152 1 80.56 356 LEU B N 1
ATOM 5518 C CA . LEU B 1 356 ? -5.656 33.906 -5.141 1 80.56 356 LEU B CA 1
ATOM 5519 C C . LEU B 1 356 ? -5.398 34.469 -6.527 1 80.56 356 LEU B C 1
ATOM 5521 O O . LEU B 1 356 ? -4.648 33.906 -7.32 1 80.56 356 LEU B O 1
ATOM 5525 N N . GLN B 1 357 ? -6.105 35.438 -6.828 1 78.25 357 GLN B N 1
ATOM 5526 C CA . GLN B 1 357 ? -5.949 36.094 -8.125 1 78.25 357 GLN B CA 1
ATOM 5527 C C . GLN B 1 357 ? -4.543 36.656 -8.297 1 78.25 357 GLN B C 1
ATOM 5529 O O . GLN B 1 357 ? -3.984 36.625 -9.391 1 78.25 357 GLN B O 1
ATOM 5534 N N . ARG B 1 358 ? -3.955 37.094 -7.336 1 73.25 358 ARG B N 1
ATOM 5535 C CA . ARG B 1 358 ? -2.604 37.625 -7.375 1 73.25 358 ARG B CA 1
ATOM 5536 C C . ARG B 1 358 ? -1.568 36.531 -7.57 1 73.25 358 ARG B C 1
ATOM 5538 O O . ARG B 1 358 ? -0.569 36.719 -8.266 1 73.25 358 ARG B O 1
ATOM 5545 N N . ARG B 1 359 ? -1.696 35.375 -6.957 1 60.72 359 ARG B N 1
ATOM 5546 C CA . ARG B 1 359 ? -0.73 34.281 -6.961 1 60.72 359 ARG B CA 1
ATOM 5547 C C . ARG B 1 359 ? -0.906 33.406 -8.195 1 60.72 359 ARG B C 1
ATOM 5549 O O . ARG B 1 359 ? 0.029 32.719 -8.617 1 60.72 359 ARG B O 1
ATOM 5556 N N . ASP B 1 360 ? -2.211 33.031 -8.562 1 54.72 360 ASP B N 1
ATOM 5557 C CA . ASP B 1 360 ? -2.506 32.094 -9.648 1 54.72 360 ASP B CA 1
ATOM 5558 C C . ASP B 1 360 ? -1.774 32.5 -10.93 1 54.72 360 ASP B C 1
ATOM 5560 O O . ASP B 1 360 ? -1.919 31.844 -11.961 1 54.72 360 ASP B O 1
ATOM 5564 N N . SER B 1 361 ? -1.213 33.594 -10.992 1 42.22 361 SER B N 1
ATOM 5565 C CA . SER B 1 361 ? -0.47 33.688 -12.25 1 42.22 361 SER B CA 1
ATOM 5566 C C . SER B 1 361 ? 0.556 32.562 -12.367 1 42.22 361 SER B C 1
ATOM 5568 O O . SER B 1 361 ? 1.109 32.344 -13.438 1 42.22 361 SER B O 1
ATOM 5570 N N . ARG B 1 362 ? 1.367 32.281 -11.297 1 35.5 362 ARG B N 1
ATOM 5571 C CA . ARG B 1 362 ? 2.602 31.516 -11.477 1 35.5 362 ARG B CA 1
ATOM 5572 C C . ARG B 1 362 ? 2.355 30.031 -11.312 1 35.5 362 ARG B C 1
ATOM 5574 O O . ARG B 1 362 ? 3.301 29.25 -11.172 1 35.5 362 ARG B O 1
ATOM 5581 N N . GLY B 1 363 ? 1.136 29.375 -11.867 1 38.84 363 GLY B N 1
ATOM 5582 C CA . GLY B 1 363 ? 1.152 27.953 -12.141 1 38.84 363 GLY B CA 1
ATOM 5583 C C . GLY B 1 363 ? 0.105 27.172 -11.359 1 38.84 363 GLY B C 1
ATOM 5584 O O . GLY B 1 363 ? 0.423 26.188 -10.688 1 38.84 363 GLY B O 1
ATOM 5585 N N . GLU B 1 364 ? -1.054 27.781 -11.148 1 41.59 364 GLU B N 1
ATOM 5586 C CA . GLU B 1 364 ? -1.956 26.938 -10.367 1 41.59 364 GLU B CA 1
ATOM 5587 C C . GLU B 1 364 ? -2.246 25.625 -11.078 1 41.59 364 GLU B C 1
ATOM 5589 O O . GLU B 1 364 ? -2.459 25.609 -12.297 1 41.59 364 GLU B O 1
ATOM 5594 N N . PRO B 1 365 ? -1.977 24.516 -10.531 1 45 365 PRO B N 1
ATOM 5595 C CA . PRO B 1 365 ? -2.352 23.234 -11.117 1 45 365 PRO B CA 1
ATOM 5596 C C . PRO B 1 365 ? -3.826 23.172 -11.508 1 45 365 PRO B C 1
ATOM 5598 O O . PRO B 1 365 ? -4.648 23.906 -10.953 1 45 365 PRO B O 1
ATOM 5601 N N . PRO B 1 366 ? -4.215 22.484 -12.586 1 46.66 366 PRO B N 1
ATOM 5602 C CA . PRO B 1 366 ? -5.508 22.328 -13.258 1 46.66 366 PRO B CA 1
ATOM 5603 C C . PRO B 1 366 ? -6.637 21.984 -12.281 1 46.66 366 PRO B C 1
ATOM 5605 O O . PRO B 1 366 ? -7.777 21.781 -12.703 1 46.66 366 PRO B O 1
ATOM 5608 N N . GLY B 1 367 ? -6.547 21.953 -11.008 1 55.81 367 GLY B N 1
ATOM 5609 C CA . GLY B 1 367 ? -7.676 21.422 -10.258 1 55.81 367 GLY B CA 1
ATOM 5610 C C . GLY B 1 367 ? -8.859 22.375 -10.203 1 55.81 367 GLY B C 1
ATOM 5611 O O . GLY B 1 367 ? -9.812 22.234 -10.969 1 55.81 367 GLY B O 1
ATOM 5612 N N . ILE B 1 368 ? -8.922 23.234 -9.141 1 72.06 368 ILE B N 1
ATOM 5613 C CA . ILE B 1 368 ? -10.078 24.078 -8.898 1 72.06 368 ILE B CA 1
ATOM 5614 C C . ILE B 1 368 ? -9.82 25.484 -9.453 1 72.06 368 ILE B C 1
ATOM 5616 O O . ILE B 1 368 ? -8.852 26.141 -9.055 1 72.06 368 ILE B O 1
ATOM 5620 N N . ASP B 1 369 ? -10.492 25.906 -10.508 1 77.25 369 ASP B N 1
ATOM 5621 C CA . ASP B 1 369 ? -10.328 27.234 -11.07 1 77.25 369 ASP B CA 1
ATOM 5622 C C . ASP B 1 369 ? -10.914 28.297 -10.148 1 77.25 369 ASP B C 1
ATOM 5624 O O . ASP B 1 369 ? -11.438 27.984 -9.078 1 77.25 369 ASP B O 1
ATOM 5628 N N . PHE B 1 370 ? -10.641 29.562 -10.539 1 83.31 370 PHE B N 1
ATOM 5629 C CA . PHE B 1 370 ? -11.023 30.703 -9.727 1 83.31 370 PHE B CA 1
ATOM 5630 C C . PHE B 1 370 ? -12.523 30.703 -9.461 1 83.31 370 PHE B C 1
ATOM 5632 O O . PHE B 1 370 ? -12.969 30.969 -8.336 1 83.31 370 PHE B O 1
ATOM 5639 N N . GLN B 1 371 ? -13.289 30.469 -10.422 1 87.19 371 GLN B N 1
ATOM 5640 C CA . GLN B 1 371 ? -14.742 30.469 -10.273 1 87.19 371 GLN B CA 1
ATOM 5641 C C . GLN B 1 371 ? -15.203 29.375 -9.32 1 87.19 371 GLN B C 1
ATOM 5643 O O . GLN B 1 371 ? -16.078 29.594 -8.484 1 87.19 371 GLN B O 1
ATOM 5648 N N . ALA B 1 372 ? -14.625 28.266 -9.5 1 87.38 372 ALA B N 1
ATOM 5649 C CA . ALA B 1 372 ? -14.945 27.172 -8.594 1 87.38 372 ALA B CA 1
ATOM 5650 C C . ALA B 1 372 ? -14.523 27.5 -7.16 1 87.38 372 ALA B C 1
ATOM 5652 O O . ALA B 1 372 ? -15.219 27.141 -6.207 1 87.38 372 ALA B O 1
ATOM 5653 N N . SER B 1 373 ? -13.367 28.125 -7.027 1 89.75 373 SER B N 1
ATOM 5654 C CA . SER B 1 373 ? -12.898 28.531 -5.711 1 89.75 373 SER B CA 1
ATOM 5655 C C . SER B 1 373 ? -13.898 29.469 -5.027 1 89.75 373 SER B C 1
ATOM 5657 O O . SER B 1 373 ? -14.172 29.328 -3.834 1 89.75 373 SER B O 1
ATOM 5659 N N . GLU B 1 374 ? -14.383 30.375 -5.816 1 91.12 374 GLU B N 1
ATOM 5660 C CA . GLU B 1 374 ? -15.383 31.312 -5.281 1 91.12 374 GLU B CA 1
ATOM 5661 C C . GLU B 1 374 ? -16.625 30.562 -4.828 1 91.12 374 GLU B C 1
ATOM 5663 O O . GLU B 1 374 ? -17.141 30.812 -3.73 1 91.12 374 GLU B O 1
ATOM 5668 N N . ARG B 1 375 ? -17.078 29.719 -5.605 1 93 375 ARG B N 1
ATOM 5669 C CA . ARG B 1 375 ? -18.281 28.953 -5.27 1 93 375 ARG B CA 1
ATOM 5670 C C . ARG B 1 375 ? -18.062 28.109 -4.023 1 93 375 ARG B C 1
ATOM 5672 O O . ARG B 1 375 ? -18.938 28.016 -3.16 1 93 375 ARG B O 1
ATOM 5679 N N . ILE B 1 376 ? -16.953 27.484 -3.938 1 93.5 376 ILE B N 1
ATOM 5680 C CA . ILE B 1 376 ? -16.625 26.625 -2.805 1 93.5 376 ILE B CA 1
ATOM 5681 C C . ILE B 1 376 ? -16.578 27.453 -1.524 1 93.5 376 ILE B C 1
ATOM 5683 O O . ILE B 1 376 ? -17.156 27.062 -0.504 1 93.5 376 ILE B O 1
ATOM 5687 N N . LEU B 1 377 ? -15.914 28.625 -1.619 1 94.94 377 LEU B N 1
ATOM 5688 C CA . LEU B 1 377 ? -15.781 29.484 -0.447 1 94.94 377 LEU B CA 1
ATOM 5689 C C . LEU B 1 377 ? -17.141 30.016 -0.006 1 94.94 377 LEU B C 1
ATOM 5691 O O . LEU B 1 377 ? -17.438 30.062 1.191 1 94.94 377 LEU B O 1
ATOM 5695 N N . LEU B 1 378 ? -17.938 30.359 -0.963 1 95.75 378 LEU B N 1
ATOM 5696 C CA . LEU B 1 378 ? -19.266 30.875 -0.646 1 95.75 378 LEU B CA 1
ATOM 5697 C C . LEU B 1 378 ? -20.141 29.781 -0.031 1 95.75 378 LEU B C 1
ATOM 5699 O O . LEU B 1 378 ? -20.891 30.031 0.905 1 95.75 378 LEU B O 1
ATOM 5703 N N . ARG B 1 379 ? -19.938 28.594 -0.505 1 94.94 379 ARG B N 1
ATOM 5704 C CA . ARG B 1 379 ? -20.688 27.453 0.032 1 94.94 379 ARG B CA 1
ATOM 5705 C C . ARG B 1 379 ? -20.234 27.141 1.454 1 94.94 379 ARG B C 1
ATOM 5707 O O . ARG B 1 379 ? -21.016 26.609 2.25 1 94.94 379 ARG B O 1
ATOM 5714 N N . ALA B 1 380 ? -19.062 27.391 1.767 1 96.38 380 ALA B N 1
ATOM 5715 C CA . ALA B 1 380 ? -18.484 27.047 3.059 1 96.38 380 ALA B CA 1
ATOM 5716 C C . ALA B 1 380 ? -18.844 28.094 4.121 1 96.38 380 ALA B C 1
ATOM 5718 O O . ALA B 1 380 ? -18.547 27.906 5.305 1 96.38 380 ALA B O 1
ATOM 5719 N N . LEU B 1 381 ? -19.438 29.25 3.721 1 95.25 381 LEU B N 1
ATOM 5720 C CA . LEU B 1 381 ? -19.828 30.297 4.664 1 95.25 381 LEU B CA 1
ATOM 5721 C C . LEU B 1 381 ? -20.859 29.797 5.652 1 95.25 381 LEU B C 1
ATOM 5723 O O . LEU B 1 381 ? -21.734 29 5.293 1 95.25 381 LEU B O 1
#

Radius of gyration: 27.0 Å; Cα contacts (8 Å, |Δi|>4): 1511; chains: 2; bounding box: 68×82×58 Å

Organism: Aquipseudomonas alcaligenes (strain ATCC 14909 / DSM 50342 / CCUG 1425 / JCM 20561 / NBRC 14159 / NCIMB 9945 / NCTC 10367 / 1577) (NCBI:txid1215092)

Sequence (762 aa):
MRNFSYCNPTRILFGAGQIASLGQLIPADSRVLVTHGGGSILQNGVWQQVEQALAGHRISRFAGIEANPQYTTLLRAVDQARREHCDFILAVGDGAVIDGSKFIAAALPYPGEPFDLLSGTPIRRALPLGCVATLASSGSECSPHGVLCHADLQVRLGYGSPCLQPRFAILDPCSAFSLPPRQIGNAVVTSFVHTLEHYLNYAGDTPLQERQAESLLLTLIEEGPKALANPSDYASQANLMWCASQAHGGLLGCGAAPVAGLAPLARQLSLLYHLDHGQSLAVLLPALLAEYADQHPRQLLRYAGQVWGLHRGAPQQRVSAAIGATAGFFQRMGLATRLSAHGLDAEAVAEILAQLQRRDSRGEPPGIDFQASERILLRALMRNFSYCNPTRILFGAGQIASLGQLIPADSRVLVTHGGGSILQNGVWQQVEQALAGHRISRFAGIEANPQYTTLLRAVDQARREHCDFILAVGDGAVIDGSKFIAAALPYPGEPFDLLSGTPIRRALPLGCVATLASSGSECSPHGVLCHADLQVRLGYGSPCLQPRFAILDPCSAFSLPPRQIGNAVVTSFVHTLEHYLNYAGDTPLQERQAESLLLTLIEEGPKALANPSDYASQANLMWCASQAHGGLLGCGAAPVAGLAPLARQLSLLYHLDHGQSLAVLLPALLAEYADQHPRQLLRYAGQVWGLHRGAPQQRVSAAIGATAGFFQRMGLATRLSAHGLDAEAVAEILAQLQRRDSRGEPPGIDFQASERILLRAL

Solvent-accessible surface area (backbone atoms only — not comparable to full-atom values): 38179 Å² total; per-residue (Å²): 81,45,65,37,74,48,61,39,68,29,37,32,34,36,24,79,72,44,56,55,49,45,45,78,74,42,69,67,87,39,30,30,36,37,35,26,33,87,50,68,44,73,72,70,50,51,44,58,43,48,53,60,22,39,62,81,45,48,74,43,82,46,70,58,44,36,85,68,15,37,50,69,62,43,49,54,49,35,51,50,36,59,77,66,60,44,62,30,37,35,21,41,28,39,40,30,27,40,19,39,45,39,52,34,24,33,39,64,76,42,89,66,63,63,66,44,54,61,70,76,44,81,60,85,53,41,42,57,32,34,32,39,37,42,46,50,40,65,18,36,58,67,29,34,48,33,52,38,26,35,73,94,75,69,44,77,45,62,41,62,30,82,54,42,38,23,56,27,24,33,39,32,41,68,55,40,38,77,53,54,60,68,56,53,25,29,29,50,47,35,21,44,50,49,26,45,33,38,46,50,42,73,49,53,74,46,64,48,43,44,35,41,31,44,21,45,48,47,41,44,66,60,30,43,59,52,25,65,76,35,45,72,39,59,57,34,34,40,51,48,38,52,41,12,38,48,41,47,49,54,67,51,49,56,24,47,39,52,48,50,60,67,56,71,63,28,47,45,41,26,73,75,66,66,40,53,69,25,47,30,44,42,17,40,46,51,22,46,50,62,69,38,46,80,79,39,47,68,54,42,45,46,43,8,30,78,65,67,65,40,79,68,76,53,68,69,56,24,34,51,49,36,41,50,50,52,46,50,50,41,42,69,39,73,37,58,53,32,36,49,80,74,73,35,51,72,66,52,48,53,51,48,51,52,54,45,58,66,52,41,71,80,57,68,66,91,39,70,50,72,70,52,46,51,52,28,50,60,61,14,80,81,46,66,35,74,48,62,39,68,28,37,33,34,36,23,80,72,42,57,57,50,46,44,78,72,45,67,67,85,39,29,29,36,35,36,25,32,87,49,67,44,73,72,71,49,51,45,60,43,47,53,60,22,40,62,82,45,49,74,42,81,45,71,57,42,37,83,67,16,38,52,70,62,41,49,54,50,34,51,51,38,58,76,68,60,44,61,30,38,36,20,44,27,41,39,29,27,40,18,38,44,37,51,34,25,35,38,65,75,44,89,66,62,63,66,44,54,61,70,75,44,80,59,85,53,40,41,55,33,33,33,38,37,44,44,48,41,65,18,36,58,65,30,34,48,32,53,38,26,35,74,95,75,69,46,75,44,62,40,63,30,82,55,42,40,23,56,27,22,30,41,32,39,68,56,41,38,77,54,53,60,69,56,52,25,29,29,51,46,36,21,44,51,50,27,44,30,37,46,50,40,73,49,53,74,47,63,47,43,45,35,40,31,46,21,44,47,47,41,45,67,60,30,43,58,50,24,64,76,37,45,72,40,60,58,34,34,40,52,49,37,51,41,11,38,48,41,46,49,55,66,51,48,55,24,46,39,53,47,64,51,57,63,68,58,30,47,46,41,26,72,77,66,66,41,52,70,26,47,30,44,43,17,42,47,51,23,45,50,61,69,38,44,81,78,38,46,69,54,42,45,45,45,9,30,78,65,66,65,40,79,67,77,55,69,69,57,24,34,52,49,36,40,50,49,50,46,49,50,40,43,70,40,72,35,58,52,33,37,49,80,73,76,36,52,72,65,52,48,52,52,49,50,53,51,46,63,68,55,52,72,82,65,64,70,90,50,61,50,71,68,53,48,52,51,27,51,61,59,13,78

pLDDT: mean 91.78, std 9.7, range [35.5, 98.81]

Foldseek 3Di:
DDADDADFQAAEAEEALCLLCVLVLDDLAFQEEEEEADCLCVVLCVVVSNCVSNPNHHYDYQYHQYPFGEPVSLVVVLVVCLVVVGQEYEYEEALSSLQSRLLSFQQNVDPDDSCVQQVPDPRDAGGAYAYEYLAQAQLNRRFQKHWHDHVVVLDITIGGDPNSGHNYYYHYLQSQLPPDLVVLLLRLLSLLQLLVLLLLFDLPPPVVLNVVSLVLLQLSLVLSLVCSVHVNPRVSSSSSNVSSNVSNNCPSNRSTHGAPHCVLVLVLCCSPQVDDSSQSCLLQVLLVLVLCCVVRLPSLQCLLCSNVNQDDDDSVVSSNVSSVVSNVSSVSSPHHHACVVSVDDPVNLVVSLVVCVVVCVVPPDSHQDSVRSSSSNVSSD/DDADDADFQAAEAEEALCLLCVLVLDDLAFQEEEEEADCLCVVLCNVVSNCVSNPRHRYHYQYHQYPAGEPVSLVVVLVVCLVVVGQEYEYEEALSSLQSRLLSFQQNVDPDDSCVQQVDDPRDAGGAYAYEYLAQAQLNRRFQKHWHDHVVVLDITIGGDPNSGHNYYYHYLQSQLPPDLVSLLLRLLSLLLLLVQLLLFDLPPPVVLNVVSLVLLQLSLVLSLVCSVHVNPRVSSSSSNVSSNVSNNCPSNRSTHGLPDQVLVLVLCCSPQVDDSSQSCLLQVLLVLVLCCVVRLPSLQCLLCSNVNQDDDDSVVSSNVSSVVSNVSSVSSVHHHAPVVSVDDPVNLVVSLVVCVVPVVPDDPPRQDSVNSSSSNNSSD